Protein AF-0000000076994110 (afdb_homodimer)

Foldseek 3Di:
DAEEEFAQLQDFLNVLLVVVQLVDVVAAYEREYQDPPDDRPSVVVSCVVPVLRYHYHYANLLDLVRLLCVLVRVCVNPNNQAAHLEYEHDDFDLPPQQDAPVRDDPVLQVRRQSRQASSLVSNCVNCVSRFQFPDPPDDCPPPVGRGHEYEREAAPLLAPVCCVVVVDDRTSVSRSVNRVNNLVVQLVVLVVCLNRQYAGEYEHLAQEPDPVSPPPRDHHSNQSSCQQVVLRVPDGNVCHSFYYYSNGHTDHD/DAEEEFAQLQDFLNVLLVVVQLVDVVAAYEREYQDPPDDRPSVVVSCVVPVLRYHYHYANLLDLVSLLCVLVRVCVNPNNQAAHLEYEHDDFDLPPQQDAPVRDDPVLQVRRQSRQASSLVSNCVNCVSRFQFPPDPDPCPPPVGRGHEYEREAAPLLAPVCCVVVVDDRTSVSRSVNRVNNLVVQLVVLVVCLNRQYAGEYEHLAQEPDPVSPPPRDHHSNQSSCQQVVLRVPDGNVCHSFYYYSNGHTDHD

Solvent-accessible surface area (backbone atoms only — not comparable to full-atom values): 25165 Å² total; per-residue (Å²): 114,56,25,37,38,30,32,39,21,65,48,61,62,30,28,39,44,53,57,58,48,58,72,42,86,59,37,33,37,38,37,19,19,62,52,81,85,56,85,46,64,71,55,48,54,56,22,72,76,38,63,88,32,36,43,83,39,62,33,26,50,72,32,67,70,38,40,70,44,34,54,58,58,48,24,72,75,64,39,82,80,44,64,41,33,31,40,34,36,52,43,67,59,74,40,59,62,86,27,34,52,76,60,63,47,69,66,31,38,49,55,10,32,39,25,39,30,48,13,50,43,47,48,50,46,61,44,48,88,26,41,42,63,57,68,88,79,68,68,69,79,77,51,79,67,73,45,18,36,37,37,42,51,46,40,61,56,25,14,54,47,36,32,66,73,59,78,26,71,78,50,29,30,30,36,23,24,18,28,25,22,31,49,37,46,29,28,31,38,15,63,75,28,44,85,37,50,35,28,20,27,29,31,16,59,65,53,33,56,34,90,86,41,49,89,82,26,76,38,49,48,68,59,29,37,52,27,39,55,55,42,62,73,67,61,48,77,90,51,37,40,39,38,26,36,22,79,59,49,74,47,68,63,115,57,26,37,38,30,33,38,20,66,48,59,63,32,26,38,44,52,56,58,49,59,73,42,85,60,38,33,39,39,36,19,20,63,53,82,86,54,86,46,64,70,55,49,56,56,22,72,75,37,63,88,33,36,42,81,40,61,34,25,51,70,33,68,71,40,40,69,46,36,55,59,57,48,22,72,75,63,39,84,79,44,64,40,34,31,39,35,36,52,43,67,60,74,40,60,61,83,28,33,52,75,60,63,47,68,66,32,38,51,56,11,32,40,26,39,30,49,13,48,43,48,47,50,47,62,45,48,88,27,42,43,63,58,67,88,79,70,66,68,78,77,51,79,68,72,44,19,37,37,37,41,52,48,40,61,57,25,14,54,49,36,32,66,72,59,78,26,72,79,52,30,29,32,35,21,23,18,28,25,21,33,49,37,45,31,30,32,39,15,61,75,29,44,86,36,50,35,29,20,28,30,31,17,57,67,54,32,57,35,91,85,40,48,91,82,25,76,38,50,44,68,59,29,37,52,28,39,55,55,43,62,74,66,61,48,74,89,50,36,40,39,39,26,35,22,79,58,49,74,46,68,65

Structure (mmCIF, N/CA/C/O backbone):
data_AF-0000000076994110-model_v1
#
loop_
_entity.id
_entity.type
_entity.pdbx_description
1 polymer C-factor
#
loop_
_atom_site.group_PDB
_atom_site.id
_atom_site.type_symbol
_atom_site.label_atom_id
_atom_site.label_alt_id
_atom_site.label_comp_id
_atom_site.label_asym_id
_atom_site.label_entity_id
_atom_site.label_seq_id
_atom_site.pdbx_PDB_ins_code
_atom_site.Cartn_x
_atom_site.Cartn_y
_atom_site.Cartn_z
_atom_site.occupancy
_atom_site.B_iso_or_equiv
_atom_site.auth_seq_id
_atom_site.auth_comp_id
_atom_site.auth_asym_id
_atom_site.auth_atom_id
_atom_site.pdbx_PDB_model_num
ATOM 1 N N . MET A 1 1 ? 4.543 -30.578 -19.562 1 86 1 MET A N 1
ATOM 2 C CA . MET A 1 1 ? 3.357 -30.516 -18.703 1 86 1 MET A CA 1
ATOM 3 C C . MET A 1 1 ? 3.451 -29.344 -17.734 1 86 1 MET A C 1
ATOM 5 O O . MET A 1 1 ? 4.332 -29.312 -16.875 1 86 1 MET A O 1
ATOM 9 N N . PRO A 1 2 ? 2.506 -28.375 -17.969 1 94.25 2 PRO A N 1
ATOM 10 C CA . PRO A 1 2 ? 2.648 -27.188 -17.125 1 94.25 2 PRO A CA 1
ATOM 11 C C . PRO A 1 2 ? 2.217 -27.422 -15.68 1 94.25 2 PRO A C 1
ATOM 13 O O . PRO A 1 2 ? 1.277 -28.188 -15.43 1 94.25 2 PRO A O 1
ATOM 16 N N . THR A 1 3 ? 2.953 -26.859 -14.703 1 97.31 3 THR A N 1
ATOM 17 C CA . THR A 1 3 ? 2.652 -26.938 -13.281 1 97.31 3 THR A CA 1
ATOM 18 C C . THR A 1 3 ? 2.107 -25.609 -12.766 1 97.31 3 THR A C 1
ATOM 20 O O . THR A 1 3 ? 2.756 -24.578 -12.906 1 97.31 3 THR A O 1
ATOM 23 N N . TYR A 1 4 ? 0.9 -25.641 -12.203 1 98.5 4 TYR A N 1
ATOM 24 C CA . TYR A 1 4 ? 0.235 -24.484 -11.625 1 98.5 4 TYR A CA 1
ATOM 25 C C . TYR A 1 4 ? 0.206 -24.578 -10.102 1 98.5 4 TYR A C 1
ATOM 27 O O . TYR A 1 4 ? -0.225 -25.578 -9.539 1 98.5 4 TYR A O 1
ATOM 35 N N . ALA A 1 5 ? 0.737 -23.594 -9.422 1 98.88 5 ALA A N 1
ATOM 36 C CA . ALA A 1 5 ? 0.593 -23.484 -7.977 1 98.88 5 ALA A CA 1
ATOM 37 C C . ALA A 1 5 ? -0.408 -22.391 -7.609 1 98.88 5 ALA A C 1
ATOM 39 O O . ALA A 1 5 ? -0.284 -21.25 -8.062 1 98.88 5 ALA A O 1
ATOM 40 N N . ILE A 1 6 ? -1.419 -22.703 -6.832 1 98.94 6 ILE A N 1
ATOM 41 C CA . ILE A 1 6 ? -2.496 -21.766 -6.5 1 98.94 6 ILE A CA 1
ATOM 42 C C . ILE A 1 6 ? -2.672 -21.703 -4.988 1 98.94 6 ILE A C 1
ATOM 44 O O . ILE A 1 6 ? -3.006 -22.703 -4.344 1 98.94 6 ILE A O 1
ATOM 48 N N . THR A 1 7 ? -2.404 -20.578 -4.406 1 98.94 7 THR A N 1
ATOM 49 C CA . THR A 1 7 ? -2.705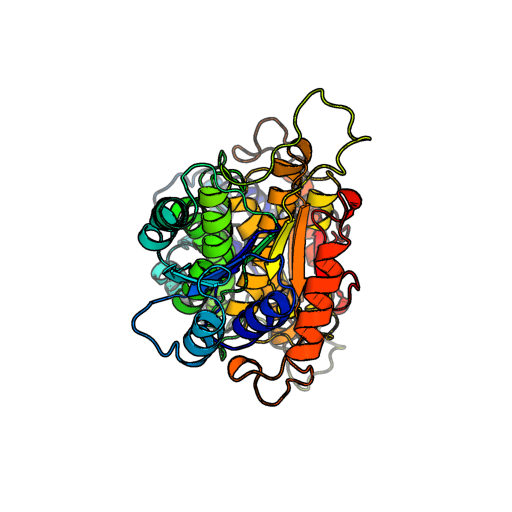 -20.422 -2.986 1 98.94 7 THR A CA 1
ATOM 50 C C . THR A 1 7 ? -4.191 -20.141 -2.779 1 98.94 7 THR A C 1
ATOM 52 O O . THR A 1 7 ? -4.848 -19.547 -3.641 1 98.94 7 THR A O 1
ATOM 55 N N . GLY A 1 8 ? -4.719 -20.516 -1.586 1 97.94 8 GLY A N 1
ATOM 56 C CA . GLY A 1 8 ? -6.133 -20.312 -1.313 1 97.94 8 GLY A CA 1
ATOM 57 C C . GLY A 1 8 ? -7.039 -21.125 -2.223 1 97.94 8 GLY A C 1
ATOM 58 O O . GLY A 1 8 ? -7.992 -20.594 -2.793 1 97.94 8 GLY A O 1
ATOM 59 N N . ALA A 1 9 ? -6.777 -22.406 -2.389 1 98.19 9 ALA A N 1
ATOM 60 C CA . ALA A 1 9 ? -7.406 -23.219 -3.422 1 98.19 9 ALA A CA 1
ATOM 61 C C . ALA A 1 9 ? -8.633 -23.953 -2.879 1 98.19 9 ALA A C 1
ATOM 63 O O . ALA A 1 9 ? -9.344 -24.625 -3.627 1 98.19 9 ALA A O 1
ATOM 64 N N . ARG A 1 10 ? -8.961 -23.828 -1.619 1 96.25 10 ARG A N 1
ATOM 65 C CA . ARG A 1 10 ? -9.961 -24.656 -0.945 1 96.25 10 ARG A CA 1
ATOM 66 C C . ARG A 1 10 ? -11.352 -24.375 -1.499 1 96.25 10 ARG A C 1
ATOM 68 O O . ARG A 1 10 ? -12.156 -25.297 -1.647 1 96.25 10 ARG A O 1
ATOM 75 N N . SER A 1 11 ? -11.664 -23.109 -1.745 1 94.75 11 SER A N 1
ATOM 76 C CA . SER A 1 11 ? -13.008 -22.719 -2.146 1 94.75 11 SER A CA 1
ATOM 77 C C . SER A 1 11 ? -12.977 -21.469 -3.025 1 94.75 11 SER A C 1
ATOM 79 O O . SER A 1 11 ? -11.898 -21 -3.4 1 94.75 11 SER A O 1
ATOM 81 N N . GLY A 1 12 ? -14.117 -21.109 -3.434 1 95.75 12 GLY A N 1
ATOM 82 C CA . GLY A 1 12 ? -14.227 -19.859 -4.156 1 95.75 12 GLY A CA 1
ATOM 83 C C . GLY A 1 12 ? -13.492 -19.859 -5.484 1 95.75 12 GLY A C 1
ATOM 84 O O . GLY A 1 12 ? -13.57 -20.828 -6.238 1 95.75 12 GLY A O 1
ATOM 85 N N . ILE A 1 13 ? -12.859 -18.719 -5.746 1 98.06 13 ILE A N 1
ATOM 86 C CA . ILE A 1 13 ? -12.172 -18.531 -7.02 1 98.06 13 ILE A CA 1
ATOM 87 C C . ILE A 1 13 ? -10.984 -19.484 -7.121 1 98.06 13 ILE A C 1
ATOM 89 O O . ILE A 1 13 ? -10.719 -20.047 -8.188 1 98.06 13 ILE A O 1
ATOM 93 N N . GLY A 1 14 ? -10.242 -19.703 -5.965 1 98.31 14 GLY A N 1
ATOM 94 C CA . GLY A 1 14 ? -9.109 -20.625 -5.945 1 98.31 14 GLY A CA 1
ATOM 95 C C . GLY A 1 14 ? -9.477 -22.031 -6.379 1 98.31 14 GLY A C 1
ATOM 96 O O . GLY A 1 14 ? -8.789 -22.625 -7.207 1 98.31 14 GLY A O 1
ATOM 97 N N . TYR A 1 15 ? -10.57 -22.5 -5.789 1 97.56 15 TYR A N 1
ATOM 98 C CA . TYR A 1 15 ? -11.07 -23.812 -6.223 1 97.56 15 TYR A CA 1
ATOM 99 C C . TYR A 1 15 ? -11.438 -23.781 -7.703 1 97.56 15 TYR A C 1
ATOM 101 O O . TYR A 1 15 ? -11.203 -24.766 -8.422 1 97.56 15 TYR A O 1
ATOM 109 N N . GLY A 1 16 ? -12.062 -22.688 -8.141 1 98.19 16 GLY A N 1
ATOM 110 C CA . GLY A 1 16 ? -12.43 -22.531 -9.539 1 98.19 16 GLY A CA 1
ATOM 111 C C . GLY A 1 16 ? -11.242 -22.688 -10.484 1 98.19 16 GLY A C 1
ATOM 112 O O . GLY A 1 16 ? -11.359 -23.328 -11.523 1 98.19 16 GLY A O 1
ATOM 113 N N . TYR A 1 17 ? -10.078 -22.062 -10.109 1 98.69 17 TYR A N 1
ATOM 114 C CA . TYR A 1 17 ? -8.867 -22.25 -10.914 1 98.69 17 TYR A CA 1
ATOM 115 C C . TYR A 1 17 ? -8.484 -23.719 -11.008 1 98.69 17 TYR A C 1
ATOM 117 O O . TYR A 1 17 ? -8.195 -24.219 -12.094 1 98.69 17 TYR A O 1
ATOM 125 N N . VAL A 1 18 ? -8.492 -24.406 -9.844 1 98.38 18 VAL A N 1
ATOM 126 C CA . VAL A 1 18 ? -8.094 -25.812 -9.789 1 98.38 18 VAL A CA 1
ATOM 127 C C . VAL A 1 18 ? -9 -26.656 -10.688 1 98.38 18 VAL A C 1
ATOM 129 O O . VAL A 1 18 ? -8.516 -27.422 -11.508 1 98.38 18 VAL A O 1
ATOM 132 N N . ALA A 1 19 ? -10.281 -26.469 -10.57 1 97.44 19 ALA A N 1
ATOM 133 C CA . ALA A 1 19 ? -11.266 -27.234 -11.336 1 97.44 19 ALA A CA 1
ATOM 134 C C . ALA A 1 19 ? -11.102 -27 -12.828 1 97.44 19 ALA A C 1
ATOM 136 O O . ALA A 1 19 ? -11.133 -27.953 -13.617 1 97.44 19 ALA A O 1
ATOM 137 N N . HIS A 1 20 ? -10.93 -25.781 -13.211 1 97.69 20 HIS A N 1
ATOM 138 C CA . HIS A 1 20 ? -10.773 -25.453 -14.625 1 97.69 20 HIS A CA 1
ATOM 139 C C . HIS A 1 20 ? -9.492 -26.047 -15.195 1 97.69 20 HIS A C 1
ATOM 141 O O . HIS A 1 20 ? -9.5 -26.625 -16.281 1 97.69 20 HIS A O 1
ATOM 147 N N . LEU A 1 21 ? -8.414 -25.938 -14.477 1 97.5 21 LEU A N 1
ATOM 148 C CA . LEU A 1 21 ? -7.121 -26.422 -14.938 1 97.5 21 LEU A CA 1
ATOM 149 C C . LEU A 1 21 ? -7.105 -27.953 -15.016 1 97.5 21 LEU A C 1
ATOM 151 O O . LEU A 1 21 ? -6.398 -28.531 -15.844 1 97.5 21 LEU A O 1
ATOM 155 N N . PHE A 1 22 ? -7.871 -28.562 -14.133 1 94.25 22 PHE A N 1
ATOM 156 C CA . PHE A 1 22 ? -7.953 -30.016 -14.094 1 94.25 22 PHE A CA 1
ATOM 157 C C . PHE A 1 22 ? -8.562 -30.562 -15.383 1 94.25 22 PHE A C 1
ATOM 159 O O . PHE A 1 22 ? -8.258 -31.688 -15.789 1 94.25 22 PHE A O 1
ATOM 166 N N . SER A 1 23 ? -9.359 -29.734 -16.047 1 91.25 23 SER A N 1
ATOM 167 C CA . SER A 1 23 ? -10.023 -30.188 -17.266 1 91.25 23 SER A CA 1
ATOM 168 C C . SER A 1 23 ? -9.016 -30.469 -18.375 1 91.25 23 SER A C 1
ATOM 170 O O . SER A 1 23 ? -9.328 -31.188 -19.328 1 91.25 23 SER A O 1
ATOM 172 N N . SER A 1 24 ? -7.855 -29.875 -18.328 1 91.44 24 SER A N 1
ATOM 173 C CA . SER A 1 24 ? -6.77 -30.188 -19.25 1 91.44 24 SER A CA 1
ATOM 174 C C . SER A 1 24 ? -5.875 -31.281 -18.703 1 91.44 24 SER A C 1
ATOM 176 O O . SER A 1 24 ? -5.195 -31.094 -17.688 1 91.44 24 SER A O 1
ATOM 178 N N . PRO A 1 25 ? -5.711 -32.406 -19.391 1 90.38 25 PRO A N 1
ATOM 179 C CA . PRO A 1 25 ? -5.043 -33.594 -18.812 1 90.38 25 PRO A CA 1
ATOM 180 C C . PRO A 1 25 ? -3.535 -33.406 -18.688 1 90.38 25 PRO A C 1
ATOM 182 O O . PRO A 1 25 ? -2.877 -34.156 -17.953 1 90.38 25 PRO A O 1
ATOM 185 N N . SER A 1 26 ? -3.014 -32.438 -19.297 1 92.44 26 SER A N 1
ATOM 186 C CA . SER A 1 26 ? -1.565 -32.281 -19.266 1 92.44 26 SER A CA 1
ATOM 187 C C . SER A 1 26 ? -1.124 -31.453 -18.062 1 92.44 26 SER A C 1
ATOM 189 O O . SER A 1 26 ? 0.061 -31.406 -17.734 1 92.44 26 SER A O 1
ATOM 191 N N . ASN A 1 27 ? -2.055 -30.844 -17.328 1 95.44 27 ASN A N 1
ATOM 192 C CA . ASN A 1 27 ? -1.7 -29.922 -16.266 1 95.44 27 ASN A CA 1
ATOM 193 C C . ASN A 1 27 ? -1.426 -30.656 -14.953 1 95.44 27 ASN A C 1
ATOM 195 O O . ASN A 1 27 ? -2.119 -31.625 -14.625 1 95.44 27 ASN A O 1
ATOM 199 N N . THR A 1 28 ? -0.41 -30.281 -14.273 1 96.88 28 THR A N 1
ATOM 200 C CA . THR A 1 28 ? -0.252 -30.578 -12.852 1 96.88 28 THR A CA 1
ATOM 201 C C . THR A 1 28 ? -0.671 -29.391 -12 1 96.88 28 THR A C 1
ATOM 203 O O . THR A 1 28 ? -0.215 -28.266 -12.234 1 96.88 28 THR A O 1
ATOM 206 N N . VAL A 1 29 ? -1.561 -29.594 -11.023 1 98.38 29 VAL A N 1
ATOM 207 C CA . VAL A 1 29 ? -2.098 -28.5 -10.219 1 98.38 29 VAL A CA 1
ATOM 208 C C . VAL A 1 29 ? -1.734 -28.719 -8.75 1 98.38 29 VAL A C 1
ATOM 210 O O . VAL A 1 29 ? -2.059 -29.75 -8.164 1 98.38 29 VAL A O 1
ATOM 213 N N . LEU A 1 30 ? -0.951 -27.781 -8.227 1 98.69 30 LEU A N 1
ATOM 214 C CA . LEU A 1 30 ? -0.671 -27.719 -6.801 1 98.69 30 LEU A CA 1
ATOM 215 C C . LEU A 1 30 ? -1.693 -26.828 -6.09 1 98.69 30 LEU A C 1
ATOM 217 O O . LEU A 1 30 ? -1.604 -25.609 -6.141 1 98.69 30 LEU A O 1
ATOM 221 N N . ALA A 1 31 ? -2.693 -27.453 -5.434 1 98.75 31 ALA A N 1
ATOM 222 C CA . ALA A 1 31 ? -3.73 -26.75 -4.676 1 98.75 31 ALA A CA 1
ATOM 223 C C . ALA A 1 31 ? -3.271 -26.484 -3.246 1 98.75 31 ALA A C 1
ATOM 225 O O . ALA A 1 31 ? -3.375 -27.344 -2.375 1 98.75 31 ALA A O 1
ATOM 226 N N . LEU A 1 32 ? -2.777 -25.281 -3.02 1 98.88 32 LEU A N 1
ATOM 227 C CA . LEU A 1 32 ? -2.281 -24.906 -1.702 1 98.88 32 LEU A CA 1
ATOM 228 C C . LEU A 1 32 ? -3.414 -24.391 -0.819 1 98.88 32 LEU A C 1
ATOM 230 O O . LEU A 1 32 ? -4.125 -23.453 -1.192 1 98.88 32 LEU A O 1
ATOM 234 N N . VAL A 1 33 ? -3.594 -25.016 0.326 1 98.69 33 VAL A N 1
ATOM 235 C CA . VAL A 1 33 ? -4.676 -24.672 1.24 1 98.69 33 VAL A CA 1
ATOM 236 C C . VAL A 1 33 ? -4.102 -24.297 2.602 1 98.69 33 VAL A C 1
ATOM 238 O O . VAL A 1 33 ? -3.035 -24.781 2.988 1 98.69 33 VAL A O 1
ATOM 241 N N . ARG A 1 34 ? -4.789 -23.453 3.303 1 97.88 34 ARG A N 1
ATOM 242 C CA . ARG A 1 34 ? -4.316 -22.922 4.578 1 97.88 34 ARG A CA 1
ATOM 243 C C . ARG A 1 34 ? -4.012 -24.047 5.559 1 97.88 34 ARG A C 1
ATOM 245 O O . ARG A 1 34 ? -3.037 -23.984 6.312 1 97.88 34 ARG A O 1
ATOM 252 N N . SER A 1 35 ? -4.879 -25.031 5.574 1 97.56 35 SER A N 1
ATOM 253 C CA . SER A 1 35 ? -4.73 -26.203 6.445 1 97.56 35 SER A CA 1
ATOM 254 C C . SER A 1 35 ? -5.363 -27.438 5.828 1 97.56 35 SER A C 1
ATOM 256 O O . SER A 1 35 ? -6.34 -27.344 5.078 1 97.56 35 SER A O 1
ATOM 258 N N . LEU A 1 36 ? -4.844 -28.594 6.203 1 96.75 36 LEU A N 1
ATOM 259 C CA . LEU A 1 36 ? -5.402 -29.859 5.723 1 96.75 36 LEU A CA 1
ATOM 260 C C . LEU A 1 36 ? -6.559 -30.312 6.609 1 96.75 36 LEU A C 1
ATOM 262 O O . LEU A 1 36 ? -7.297 -31.234 6.246 1 96.75 36 LEU A O 1
ATOM 266 N N . ASP A 1 37 ? -6.707 -29.688 7.711 1 93.12 37 ASP A N 1
ATOM 267 C CA . ASP A 1 37 ? -7.746 -30.062 8.672 1 93.12 37 ASP A CA 1
ATOM 268 C C . ASP A 1 37 ? -9.094 -29.469 8.273 1 93.12 37 ASP A C 1
ATOM 270 O O . ASP A 1 37 ? -10.141 -29.953 8.703 1 93.12 37 ASP A O 1
ATOM 274 N N . GLY A 1 38 ? -9.281 -28.531 7.422 1 84.75 38 GLY A N 1
ATOM 275 C CA . GLY A 1 38 ? -10.539 -27.922 7.02 1 84.75 38 GLY A CA 1
ATOM 276 C C . GLY A 1 38 ? -11.25 -28.688 5.93 1 84.75 38 GLY A C 1
ATOM 277 O O . GLY A 1 38 ? -10.773 -29.734 5.488 1 84.75 38 GLY A O 1
ATOM 278 N N . PRO A 1 39 ? -12.492 -28.297 5.605 1 88.94 39 PRO A N 1
ATOM 279 C CA . PRO A 1 39 ? -13.258 -28.984 4.559 1 88.94 39 PRO A CA 1
ATOM 280 C C . PRO A 1 39 ? -12.531 -29 3.213 1 88.94 39 PRO A C 1
ATOM 282 O O . PRO A 1 39 ? -12.258 -27.938 2.646 1 88.94 39 PRO A O 1
ATOM 285 N N . LEU A 1 40 ? -12.234 -30.141 2.713 1 95.81 40 LEU A N 1
ATOM 286 C CA . LEU A 1 40 ? -11.508 -30.328 1.462 1 95.81 40 LEU A CA 1
ATOM 287 C C . LEU A 1 40 ? -12.258 -31.266 0.529 1 95.81 40 LEU A C 1
ATOM 289 O O . LEU A 1 40 ? -11.68 -31.812 -0.417 1 95.81 40 LEU A O 1
ATOM 293 N N . SER A 1 41 ? -13.539 -31.484 0.785 1 94.69 41 SER A N 1
ATOM 294 C CA . SER A 1 41 ? -14.297 -32.5 0.075 1 94.69 41 SER A CA 1
ATOM 295 C C . SER A 1 41 ? -14.281 -32.25 -1.431 1 94.69 41 SER A C 1
ATOM 297 O O . SER A 1 41 ? -14.078 -33.188 -2.213 1 94.69 41 SER A O 1
ATOM 299 N N . ASP A 1 42 ? -14.492 -31.016 -1.835 1 94.5 42 ASP A N 1
ATOM 300 C CA . ASP A 1 42 ? -14.531 -30.703 -3.26 1 94.5 42 ASP A CA 1
ATOM 301 C C . ASP A 1 42 ? -13.188 -30.969 -3.922 1 94.5 42 ASP A C 1
ATOM 303 O O . ASP A 1 42 ? -13.117 -31.578 -4.988 1 94.5 42 ASP A O 1
ATOM 307 N N . LEU A 1 43 ? -12.125 -30.562 -3.264 1 96.81 43 LEU A N 1
ATOM 308 C CA . LEU A 1 43 ? -10.781 -30.781 -3.797 1 96.81 43 LEU A CA 1
ATOM 309 C C . LEU A 1 43 ? -10.445 -32.281 -3.836 1 96.81 43 LEU A C 1
ATOM 311 O O . LEU A 1 43 ? -9.859 -32.75 -4.805 1 96.81 43 LEU A O 1
ATOM 315 N N . ARG A 1 44 ? -10.836 -32.969 -2.826 1 96.5 44 ARG A N 1
ATOM 316 C CA . ARG A 1 44 ? -10.531 -34.406 -2.746 1 96.5 44 ARG A CA 1
ATOM 317 C C . ARG A 1 44 ? -11.297 -35.188 -3.811 1 96.5 44 ARG A C 1
ATOM 319 O O . ARG A 1 44 ? -10.797 -36.188 -4.336 1 96.5 44 ARG A O 1
ATOM 326 N N . THR A 1 45 ? -12.492 -34.75 -4.055 1 95.62 45 THR A N 1
ATOM 327 C CA . THR A 1 45 ? -13.258 -35.375 -5.129 1 95.62 45 THR A CA 1
ATOM 328 C C . THR A 1 45 ? -12.539 -35.219 -6.465 1 95.62 45 THR A C 1
ATOM 330 O O . THR A 1 45 ? -12.43 -36.156 -7.234 1 95.62 45 THR A O 1
ATOM 333 N N . LEU A 1 46 ? -12.062 -34 -6.715 1 94.81 46 LEU A N 1
ATOM 334 C CA . LEU A 1 46 ? -11.305 -33.75 -7.938 1 94.81 46 LEU A CA 1
ATOM 335 C C . LEU A 1 46 ? -10.023 -34.594 -7.949 1 94.81 46 LEU A C 1
ATOM 337 O O . LEU A 1 46 ? -9.688 -35.219 -8.961 1 94.81 46 LEU A O 1
ATOM 341 N N . GLN A 1 47 ? -9.32 -34.562 -6.844 1 94.88 47 GLN A N 1
ATOM 342 C CA . GLN A 1 47 ? -8.055 -35.312 -6.719 1 94.88 47 GLN A CA 1
ATOM 343 C C . GLN A 1 47 ? -8.258 -36.781 -6.961 1 94.88 47 GLN A C 1
ATOM 345 O O . GLN A 1 47 ? -7.406 -37.438 -7.574 1 94.88 47 GLN A O 1
ATOM 350 N N . ALA A 1 48 ? -9.352 -37.344 -6.484 1 94.62 48 ALA A N 1
ATOM 351 C CA . ALA A 1 48 ? -9.641 -38.781 -6.602 1 94.62 48 ALA A CA 1
ATOM 352 C C . ALA A 1 48 ? -9.742 -39.219 -8.062 1 94.62 48 ALA A C 1
ATOM 354 O O . ALA A 1 48 ? -9.461 -40.375 -8.406 1 94.62 48 ALA A O 1
ATOM 355 N N . SER A 1 49 ? -10.156 -38.25 -8.859 1 92.12 49 SER A N 1
ATOM 356 C CA . SER A 1 49 ? -10.273 -38.531 -10.281 1 92.12 49 SER A CA 1
ATOM 357 C C . SER A 1 49 ? -8.898 -38.688 -10.922 1 92.12 49 SER A C 1
ATOM 359 O O . SER A 1 49 ? -8.742 -39.406 -11.922 1 92.12 49 SER A O 1
ATOM 361 N N . SER A 1 50 ? -7.871 -38.031 -10.43 1 90.06 50 SER A N 1
ATOM 362 C CA . SER A 1 50 ? -6.484 -38.188 -10.859 1 90.06 50 SER A CA 1
ATOM 363 C C . SER A 1 50 ? -5.516 -37.688 -9.805 1 90.06 50 SER A C 1
ATOM 365 O O . SER A 1 50 ? -5.16 -36.5 -9.797 1 90.06 50 SER A O 1
ATOM 367 N N . GLU A 1 51 ? -4.996 -38.5 -9.07 1 85.06 51 GLU A N 1
ATOM 368 C CA . GLU A 1 51 ? -4.094 -38.156 -7.98 1 85.06 51 GLU A CA 1
ATOM 369 C C . GLU A 1 51 ? -2.752 -37.656 -8.508 1 85.06 51 GLU A C 1
ATOM 371 O O . GLU A 1 51 ? -2.045 -36.906 -7.82 1 85.06 51 GLU A O 1
ATOM 376 N N . ALA A 1 52 ? -2.527 -38.031 -9.727 1 87.56 52 ALA A N 1
ATOM 377 C CA . ALA A 1 52 ? -1.233 -37.688 -10.32 1 87.56 52 ALA A CA 1
ATOM 378 C C . ALA A 1 52 ? -1.216 -36.25 -10.82 1 87.56 52 ALA A C 1
ATOM 380 O O . ALA A 1 52 ? -0.15 -35.688 -11.102 1 87.56 52 ALA A O 1
ATOM 381 N N . ARG A 1 53 ? -2.363 -35.625 -10.875 1 94.31 53 ARG A N 1
ATOM 382 C CA . ARG A 1 53 ? -2.418 -34.344 -11.523 1 94.31 53 ARG A CA 1
ATOM 383 C C . ARG A 1 53 ? -2.797 -33.25 -10.531 1 94.31 53 ARG A C 1
ATOM 385 O O . ARG A 1 53 ? -2.59 -32.062 -10.797 1 94.31 53 ARG A O 1
ATOM 392 N N . ILE A 1 54 ? -3.422 -33.594 -9.398 1 97.25 54 ILE A N 1
ATOM 393 C CA . ILE A 1 54 ? -3.811 -32.625 -8.383 1 97.25 54 ILE A CA 1
ATOM 394 C C . ILE A 1 54 ? -3.164 -33 -7.047 1 97.25 54 ILE A C 1
ATOM 396 O O . ILE A 1 54 ? -3.352 -34.125 -6.543 1 97.25 54 ILE A O 1
ATOM 400 N N . HIS A 1 55 ? -2.414 -32.125 -6.52 1 97.88 55 HIS A N 1
ATOM 401 C CA . HIS A 1 55 ? -1.811 -32.281 -5.203 1 97.88 55 HIS A CA 1
ATOM 402 C C . HIS A 1 55 ? -2.332 -31.219 -4.23 1 97.88 55 HIS A C 1
ATOM 404 O O . HIS A 1 55 ? -2.223 -30.016 -4.492 1 97.88 55 HIS A O 1
ATOM 410 N N . ILE A 1 56 ? -2.967 -31.656 -3.156 1 98.31 56 ILE A N 1
ATOM 411 C CA . ILE A 1 56 ? -3.432 -30.75 -2.109 1 98.31 56 ILE A CA 1
ATOM 412 C C . ILE A 1 56 ? -2.338 -30.578 -1.058 1 98.31 56 ILE A C 1
ATOM 414 O O . ILE A 1 56 ? -1.927 -31.547 -0.411 1 98.31 56 ILE A O 1
ATOM 418 N N . VAL A 1 57 ? -1.813 -29.391 -0.898 1 98.5 57 VAL A N 1
ATOM 419 C CA . VAL A 1 57 ? -0.643 -29.141 -0.066 1 98.5 57 VAL A CA 1
ATOM 420 C C . VAL A 1 57 ? -0.945 -28.016 0.922 1 98.5 57 VAL A C 1
ATOM 422 O O . VAL A 1 57 ? -1.586 -27.016 0.566 1 98.5 57 VAL A O 1
ATOM 425 N N . GLU A 1 58 ? -0.508 -28.172 2.135 1 98.56 58 GLU A N 1
ATOM 426 C CA . GLU A 1 58 ? -0.699 -27.156 3.158 1 98.56 58 GLU A CA 1
ATOM 427 C C . GLU A 1 58 ? 0.262 -25.984 2.959 1 98.56 58 GLU A C 1
ATOM 429 O O . GLU A 1 58 ? 1.468 -26.188 2.801 1 98.56 58 GLU A O 1
ATOM 434 N N . CYS A 1 59 ? -0.289 -24.781 2.949 1 98.75 59 CYS A N 1
ATOM 435 C CA . CYS A 1 59 ? 0.475 -23.531 2.959 1 98.75 59 CYS A CA 1
ATOM 436 C C . CYS A 1 59 ? -0.378 -22.375 3.455 1 98.75 59 CYS A C 1
ATOM 438 O O . CYS A 1 59 ? -1.155 -21.797 2.689 1 98.75 59 CYS A O 1
ATOM 440 N N . ASP A 1 60 ? -0.214 -22.078 4.727 1 98.62 60 ASP A N 1
ATOM 441 C CA . ASP A 1 60 ? -0.824 -20.875 5.285 1 98.62 60 ASP A CA 1
ATOM 442 C C . ASP A 1 60 ? 0.015 -19.641 4.977 1 98.62 60 ASP A C 1
ATOM 444 O O . ASP A 1 60 ? 1.076 -19.438 5.57 1 98.62 60 ASP A O 1
ATOM 448 N N . VAL A 1 61 ? -0.53 -18.75 4.109 1 98.62 61 VAL A N 1
ATOM 449 C CA . VAL A 1 61 ? 0.272 -17.641 3.604 1 98.62 61 VAL A CA 1
ATOM 450 C C . VAL A 1 61 ? 0.443 -16.578 4.695 1 98.62 61 VAL A C 1
ATOM 452 O O . VAL A 1 61 ? 1.211 -15.633 4.535 1 98.62 61 VAL A O 1
ATOM 455 N N . SER A 1 62 ? -0.246 -16.703 5.824 1 98.12 62 SER A N 1
ATOM 456 C CA . SER A 1 62 ? -0.087 -15.789 6.945 1 98.12 62 SER A CA 1
ATOM 457 C C . SER A 1 62 ? 0.913 -16.328 7.965 1 98.12 62 SER A C 1
ATOM 459 O O . SER A 1 62 ? 1.087 -15.75 9.039 1 98.12 62 SER A O 1
ATOM 461 N N . SER A 1 63 ? 1.5 -17.438 7.66 1 98.44 63 SER A N 1
ATOM 462 C CA . SER A 1 63 ? 2.438 -18.094 8.562 1 98.44 63 SER A CA 1
ATOM 463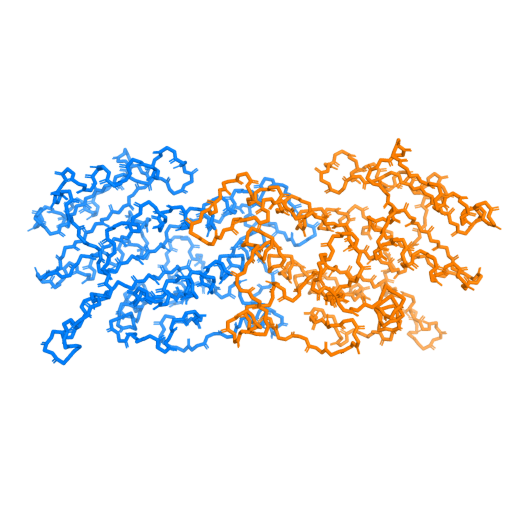 C C . SER A 1 63 ? 3.801 -18.281 7.906 1 98.44 63 SER A C 1
ATOM 465 O O . SER A 1 63 ? 3.947 -19.094 6.984 1 98.44 63 SER A O 1
ATOM 467 N N . GLU A 1 64 ? 4.801 -17.641 8.5 1 98.31 64 GLU A N 1
ATOM 468 C CA . GLU A 1 64 ? 6.152 -17.734 7.949 1 98.31 64 GLU A CA 1
ATOM 469 C C . GLU A 1 64 ? 6.664 -19.172 7.98 1 98.31 64 GLU A C 1
ATOM 471 O O . GLU A 1 64 ? 7.184 -19.672 6.98 1 98.31 64 GLU A O 1
ATOM 476 N N . PRO A 1 65 ? 6.488 -19.891 9.07 1 98.5 65 PRO A N 1
ATOM 477 C CA . PRO A 1 65 ? 6.934 -21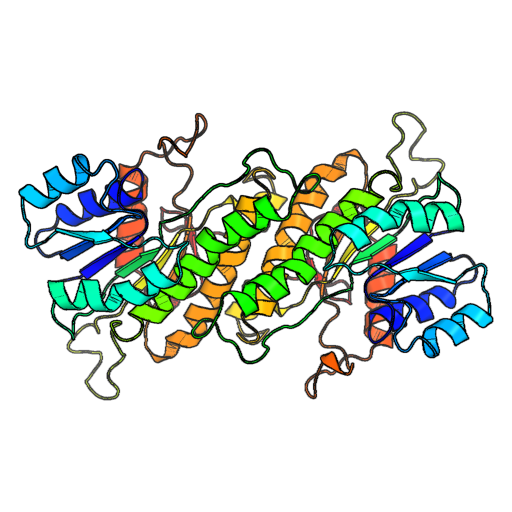.281 9.07 1 98.5 65 PRO A CA 1
ATOM 478 C C . PRO A 1 65 ? 6.227 -22.125 8.008 1 98.5 65 PRO A C 1
ATOM 480 O O . PRO A 1 65 ? 6.848 -22.984 7.391 1 98.5 65 PRO A O 1
ATOM 483 N N . SER A 1 66 ? 4.941 -21.906 7.824 1 98.75 66 SER A N 1
ATOM 484 C CA . SER A 1 66 ? 4.199 -22.656 6.816 1 98.75 66 SER A CA 1
ATOM 485 C C . SER A 1 66 ? 4.738 -22.375 5.414 1 98.75 66 SER A C 1
ATOM 487 O O . SER A 1 66 ? 4.922 -23.312 4.621 1 98.75 66 SER A O 1
ATOM 489 N N . ILE A 1 67 ? 5.031 -21.125 5.109 1 98.88 67 ILE A N 1
ATOM 490 C CA . ILE A 1 67 ? 5.555 -20.719 3.807 1 98.88 67 ILE A CA 1
ATOM 491 C C . ILE A 1 67 ? 6.941 -21.328 3.604 1 98.88 67 ILE A C 1
ATOM 493 O O . ILE A 1 67 ? 7.238 -21.875 2.539 1 98.88 67 ILE A O 1
ATOM 497 N N . LEU A 1 68 ? 7.766 -21.281 4.652 1 98.75 68 LEU A N 1
ATOM 498 C CA . LEU A 1 68 ? 9.141 -21.75 4.566 1 98.75 68 LEU A CA 1
ATOM 499 C C . LEU A 1 68 ? 9.18 -23.266 4.312 1 98.75 68 LEU A C 1
ATOM 501 O O . LEU A 1 68 ? 10.125 -23.766 3.695 1 98.75 68 LEU A O 1
ATOM 505 N N . ALA A 1 69 ? 8.172 -23.969 4.664 1 98.75 69 ALA A N 1
ATOM 506 C CA . ALA A 1 69 ? 8.117 -25.422 4.527 1 98.75 69 ALA A CA 1
ATOM 507 C C . ALA A 1 69 ? 7.629 -25.828 3.139 1 98.75 69 ALA A C 1
ATOM 509 O O . ALA A 1 69 ? 7.738 -27 2.746 1 98.75 69 ALA A O 1
ATOM 510 N N . LEU A 1 70 ? 7.121 -24.922 2.371 1 98.88 70 LEU A N 1
ATOM 511 C CA . LEU A 1 70 ? 6.406 -25.219 1.132 1 98.88 70 LEU A CA 1
ATOM 512 C C . LEU A 1 70 ? 7.324 -25.891 0.119 1 98.88 70 LEU A C 1
ATOM 514 O O . LEU A 1 70 ? 6.969 -26.922 -0.451 1 98.88 70 LEU A O 1
ATOM 518 N N . PRO A 1 71 ? 8.586 -25.391 -0.127 1 98.69 71 PRO A N 1
ATOM 519 C CA . PRO A 1 71 ? 9.445 -26.047 -1.111 1 98.69 71 PRO A CA 1
ATOM 520 C C . PRO A 1 71 ? 9.727 -27.516 -0.763 1 98.69 71 PRO A C 1
ATOM 522 O O . PRO A 1 71 ? 9.742 -28.375 -1.648 1 98.69 71 PRO A O 1
ATOM 525 N N . SER A 1 72 ? 9.93 -27.734 0.49 1 98.56 72 SER A N 1
ATOM 526 C CA . SER A 1 72 ? 10.195 -29.109 0.914 1 98.56 72 SER A CA 1
ATOM 527 C C . SER A 1 72 ? 8.969 -30 0.695 1 98.56 72 SER A C 1
ATOM 529 O O . SER A 1 72 ? 9.102 -31.125 0.225 1 98.56 72 SER A O 1
ATOM 531 N N . ARG A 1 73 ? 7.793 -29.531 1.021 1 98.44 73 ARG A N 1
ATOM 532 C CA . ARG A 1 73 ? 6.562 -30.281 0.794 1 98.44 73 ARG A CA 1
ATOM 533 C C . ARG A 1 73 ? 6.383 -30.609 -0.686 1 98.44 73 ARG A C 1
ATOM 535 O O . ARG A 1 73 ? 6.043 -31.734 -1.044 1 98.44 73 ARG A O 1
ATOM 542 N N . LEU A 1 74 ? 6.637 -29.609 -1.543 1 98.56 74 LEU A N 1
ATOM 543 C CA . LEU A 1 74 ? 6.461 -29.797 -2.979 1 98.56 74 LEU A CA 1
ATOM 544 C C . LEU A 1 74 ? 7.539 -30.719 -3.541 1 98.56 74 LEU A C 1
ATOM 546 O O . LEU A 1 74 ? 7.27 -31.531 -4.43 1 98.56 74 LEU A O 1
ATOM 550 N N . GLY A 1 75 ? 8.781 -30.578 -2.99 1 98 75 GLY A N 1
ATOM 551 C CA . GLY A 1 75 ? 9.859 -31.453 -3.396 1 98 75 GLY A CA 1
ATOM 552 C C . GLY A 1 75 ? 9.578 -32.906 -3.109 1 98 75 GLY A C 1
ATOM 553 O O . GLY A 1 75 ? 9.914 -33.781 -3.91 1 98 75 GLY A O 1
ATOM 554 N N . THR A 1 76 ? 8.953 -33.188 -2.035 1 97.38 76 THR A N 1
ATOM 555 C CA . THR A 1 76 ? 8.594 -34.531 -1.665 1 97.38 76 THR A CA 1
ATOM 556 C C . THR A 1 76 ? 7.594 -35.125 -2.66 1 97.38 76 THR A C 1
ATOM 558 O O . THR A 1 76 ? 7.637 -36.312 -2.963 1 97.38 76 THR A O 1
ATOM 561 N N . LEU A 1 77 ? 6.762 -34.281 -3.189 1 95.75 77 LEU A N 1
ATOM 562 C CA . LEU A 1 77 ? 5.688 -34.719 -4.07 1 95.75 77 LEU A CA 1
ATOM 563 C C . LEU A 1 77 ? 6.172 -34.812 -5.516 1 95.75 77 LEU A C 1
ATOM 565 O O . LEU A 1 77 ? 5.77 -35.719 -6.246 1 95.75 77 LEU A O 1
ATOM 569 N N . LEU A 1 78 ? 7.09 -33.906 -5.93 1 96.5 78 LEU A N 1
ATOM 570 C CA . LEU A 1 78 ? 7.359 -33.719 -7.352 1 96.5 78 LEU A CA 1
ATOM 571 C C . LEU A 1 78 ? 8.828 -34 -7.664 1 96.5 78 LEU A C 1
ATOM 573 O O . LEU A 1 78 ? 9.234 -34 -8.828 1 96.5 78 LEU A O 1
ATOM 577 N N . GLY A 1 79 ? 9.602 -34.188 -6.609 1 96.81 79 GLY A N 1
ATOM 578 C CA . GLY A 1 79 ? 11.047 -34.25 -6.754 1 96.81 79 GLY A CA 1
ATOM 579 C C . GLY A 1 79 ? 11.703 -32.875 -6.512 1 96.81 79 GLY A C 1
ATOM 580 O O . GLY A 1 79 ? 11.086 -31.844 -6.727 1 96.81 79 GLY A O 1
ATOM 581 N N . ASP A 1 80 ? 12.93 -32.781 -6.207 1 94.25 80 ASP A N 1
ATOM 582 C CA . ASP A 1 80 ? 13.633 -31.594 -5.746 1 94.25 80 ASP A CA 1
ATOM 583 C C . ASP A 1 80 ? 13.836 -30.594 -6.891 1 94.25 80 ASP A C 1
ATOM 585 O O . ASP A 1 80 ? 14.016 -29.406 -6.656 1 94.25 80 ASP A O 1
ATOM 589 N N . GLU A 1 81 ? 13.789 -31.047 -8.062 1 94.88 81 GLU A N 1
ATOM 590 C CA . GLU A 1 81 ? 14.086 -30.188 -9.195 1 94.88 81 GLU A CA 1
ATOM 591 C C . GLU A 1 81 ? 12.812 -29.719 -9.891 1 94.88 81 GLU A C 1
ATOM 593 O O . GLU A 1 81 ? 12.852 -29.266 -11.039 1 94.88 81 GLU A O 1
ATOM 598 N N . PHE A 1 82 ? 11.719 -29.859 -9.172 1 95.81 82 PHE A N 1
ATOM 599 C CA . PHE A 1 82 ? 10.461 -29.469 -9.781 1 95.81 82 PHE A CA 1
ATOM 600 C C . PHE A 1 82 ? 10.5 -28.016 -10.227 1 95.81 82 PHE A C 1
ATOM 602 O O . PHE A 1 82 ? 11.297 -27.219 -9.711 1 95.81 82 PHE A O 1
ATOM 609 N N . LYS A 1 83 ? 9.664 -27.672 -11.234 1 96.31 83 LYS A N 1
ATOM 610 C CA . LYS A 1 83 ? 9.531 -26.312 -11.734 1 96.31 83 LYS A CA 1
ATOM 611 C C . LYS A 1 83 ? 8.078 -25.844 -11.695 1 96.31 83 LYS A C 1
ATOM 613 O O . LYS A 1 83 ? 7.156 -26.656 -11.773 1 96.31 83 LYS A O 1
ATOM 618 N N . ILE A 1 84 ? 7.91 -24.594 -11.516 1 97.81 84 ILE A N 1
ATOM 619 C CA . ILE A 1 84 ? 6.594 -23.953 -11.531 1 97.81 84 ILE A CA 1
ATOM 620 C C . ILE A 1 84 ? 6.438 -23.125 -12.805 1 97.81 84 ILE A C 1
ATOM 622 O O . ILE A 1 84 ? 7.273 -22.266 -13.094 1 97.81 84 ILE A O 1
ATOM 626 N N . ASP A 1 85 ? 5.395 -23.391 -13.516 1 97.44 85 ASP A N 1
ATOM 627 C CA . ASP A 1 85 ? 5.105 -22.625 -14.727 1 97.44 85 ASP A CA 1
ATOM 628 C C . ASP A 1 85 ? 4.254 -21.406 -14.406 1 97.44 85 ASP A C 1
ATOM 630 O O . ASP A 1 85 ? 4.457 -20.328 -14.984 1 97.44 85 ASP A O 1
ATOM 634 N N . VAL A 1 86 ? 3.273 -21.531 -13.531 1 98.5 86 VAL A N 1
ATOM 635 C CA . VAL A 1 86 ? 2.387 -20.438 -13.164 1 98.5 86 VAL A CA 1
ATOM 636 C C . VAL A 1 86 ? 2.145 -20.453 -11.656 1 98.5 86 VAL A C 1
ATOM 638 O O . VAL A 1 86 ? 1.765 -21.484 -11.094 1 98.5 86 VAL A O 1
ATOM 641 N N . LEU A 1 87 ? 2.469 -19.422 -11.008 1 98.94 87 LEU A N 1
ATOM 642 C CA . LEU A 1 87 ? 2.109 -19.188 -9.609 1 98.94 87 LEU A CA 1
ATOM 643 C C . LEU A 1 87 ? 0.969 -18.188 -9.5 1 98.94 87 LEU A C 1
ATOM 645 O O . LEU A 1 87 ? 1.097 -17.047 -9.961 1 98.94 87 LEU A O 1
ATOM 649 N N . ILE A 1 88 ? -0.165 -18.594 -8.984 1 98.94 88 ILE A N 1
ATOM 650 C CA . ILE A 1 88 ? -1.299 -17.719 -8.727 1 98.94 88 ILE A CA 1
ATOM 651 C C . ILE A 1 88 ? -1.435 -17.469 -7.227 1 98.94 88 ILE A C 1
ATOM 653 O O . ILE A 1 88 ? -1.946 -18.328 -6.496 1 98.94 88 ILE A O 1
ATOM 657 N N . ASN A 1 89 ? -0.926 -16.391 -6.777 1 98.94 89 ASN A N 1
ATOM 658 C CA . ASN A 1 89 ? -1.161 -15.953 -5.41 1 98.94 89 ASN A CA 1
ATOM 659 C C . ASN A 1 89 ? -2.584 -15.438 -5.223 1 98.94 89 ASN A C 1
ATOM 661 O O . ASN A 1 89 ? -2.84 -14.242 -5.383 1 98.94 89 ASN A O 1
ATOM 665 N N . ASN A 1 90 ? -3.441 -16.297 -4.84 1 98.81 90 ASN A N 1
ATOM 666 C CA . ASN A 1 90 ? -4.875 -16.031 -4.801 1 98.81 90 ASN A CA 1
ATOM 667 C C . ASN A 1 90 ? -5.375 -15.844 -3.371 1 98.81 90 ASN A C 1
ATOM 669 O O . ASN A 1 90 ? -6.367 -15.156 -3.141 1 98.81 90 ASN A O 1
ATOM 673 N N . ALA A 1 91 ? -4.664 -16.5 -2.389 1 98.5 91 ALA A N 1
ATOM 674 C CA . ALA A 1 91 ? -5.09 -16.438 -0.993 1 98.5 91 ALA A CA 1
ATOM 675 C C . ALA A 1 91 ? -5.117 -14.992 -0.497 1 98.5 91 ALA A C 1
ATOM 677 O O . ALA A 1 91 ? -4.203 -14.211 -0.78 1 98.5 91 ALA A O 1
ATOM 678 N N . ALA A 1 92 ? -6.137 -14.641 0.2 1 97.69 92 ALA A N 1
ATOM 679 C CA . ALA A 1 92 ? -6.262 -13.305 0.778 1 97.69 92 ALA A CA 1
ATOM 680 C C . ALA A 1 92 ? -7.242 -13.305 1.946 1 97.69 92 ALA A C 1
ATOM 682 O O . ALA A 1 92 ? -8.031 -14.234 2.107 1 97.69 92 ALA A O 1
ATOM 683 N N . VAL A 1 93 ? -7.16 -12.336 2.719 1 96.69 93 VAL A N 1
ATOM 684 C CA . VAL A 1 93 ? -8.141 -12.125 3.775 1 96.69 93 VAL A CA 1
ATOM 685 C C . VAL A 1 93 ? -8.734 -10.727 3.658 1 96.69 93 VAL A C 1
ATOM 687 O O . VAL A 1 93 ? -8.117 -9.828 3.086 1 96.69 93 VAL A O 1
ATOM 690 N N . LEU A 1 94 ? -9.906 -10.555 4.035 1 96.19 94 LEU A N 1
ATOM 691 C CA . LEU A 1 94 ? -10.586 -9.289 4.305 1 96.19 94 LEU A CA 1
ATOM 692 C C . LEU A 1 94 ? -10.914 -9.164 5.789 1 96.19 94 LEU A C 1
ATOM 694 O O . LEU A 1 94 ? -11.984 -9.594 6.227 1 96.19 94 LEU A O 1
ATOM 698 N N . SER A 1 95 ? -10.016 -8.633 6.484 1 95.06 95 SER A N 1
ATOM 699 C CA . SER A 1 95 ? -10.188 -8.453 7.922 1 95.06 95 SER A CA 1
ATOM 700 C C . SER A 1 95 ? -10.836 -7.105 8.227 1 95.06 95 SER A C 1
ATOM 702 O O . SER A 1 95 ? -10.508 -6.094 7.609 1 95.06 95 SER A O 1
ATOM 704 N N . ASN A 1 96 ? -11.82 -7.047 9.164 1 95.75 96 ASN A N 1
ATOM 705 C CA . ASN A 1 96 ? -12.492 -5.84 9.641 1 95.75 96 ASN A CA 1
ATOM 706 C C . ASN A 1 96 ? -13.141 -5.066 8.492 1 95.75 96 ASN A C 1
ATOM 708 O O . ASN A 1 96 ? -12.82 -3.898 8.273 1 95.75 96 ASN A O 1
ATOM 712 N N . PRO A 1 97 ? -14.078 -5.734 7.797 1 94.75 97 PRO A N 1
ATOM 713 C CA . PRO A 1 97 ? -14.672 -5.16 6.59 1 94.75 97 PRO A CA 1
ATOM 714 C C . PRO A 1 97 ? -15.414 -3.854 6.863 1 94.75 97 PRO A C 1
ATOM 716 O O . PRO A 1 97 ? -15.672 -3.082 5.938 1 94.75 97 PRO A O 1
ATOM 719 N N . ALA A 1 98 ? -15.773 -3.525 8.102 1 96.38 98 ALA A N 1
ATOM 720 C CA . ALA A 1 98 ? -16.547 -2.33 8.43 1 96.38 98 ALA A CA 1
ATOM 721 C C . ALA A 1 98 ? -15.641 -1.116 8.586 1 96.38 98 ALA A C 1
ATOM 723 O O . ALA A 1 98 ? -16.109 0.022 8.633 1 96.38 98 ALA A O 1
ATOM 724 N N . GLU A 1 99 ? -14.352 -1.279 8.617 1 97.25 99 GLU A N 1
ATOM 725 C CA . GLU A 1 99 ? -13.414 -0.19 8.883 1 97.25 99 GLU A CA 1
ATOM 726 C C . GLU A 1 99 ? -13.32 0.758 7.688 1 97.25 99 GLU A C 1
ATOM 728 O O . GLU A 1 99 ? -13.328 0.317 6.535 1 97.25 99 GLU A O 1
ATOM 733 N N . THR A 1 100 ? -13.305 2.027 7.98 1 98.44 100 THR A N 1
ATOM 734 C CA . THR A 1 100 ? -13.086 3.1 7.016 1 98.44 100 THR A CA 1
ATOM 735 C C . THR A 1 100 ? -11.734 3.77 7.246 1 98.44 100 THR A C 1
ATOM 737 O O . THR A 1 100 ? -11 3.391 8.156 1 98.44 100 THR A O 1
ATOM 740 N N . SER A 1 101 ? -11.438 4.781 6.379 1 98.62 101 SER A N 1
ATOM 741 C CA . SER A 1 101 ? -10.195 5.523 6.57 1 98.62 101 SER A CA 1
ATOM 742 C C . SER A 1 101 ? -10.234 6.332 7.867 1 98.62 101 SER A C 1
ATOM 744 O O . SER A 1 101 ? -9.188 6.781 8.352 1 98.62 101 SER A O 1
ATOM 746 N N . LEU A 1 102 ? -11.422 6.496 8.484 1 98.69 102 LEU A N 1
ATOM 747 C CA . LEU A 1 102 ? -11.586 7.305 9.688 1 98.69 102 LEU A CA 1
ATOM 748 C C . LEU A 1 102 ? -11.703 6.418 10.922 1 98.69 102 LEU A C 1
ATOM 750 O O . LEU A 1 102 ? -11.805 6.918 12.047 1 98.69 102 LEU A O 1
ATOM 754 N N . THR A 1 103 ? -11.625 5.062 10.758 1 98.56 103 THR A N 1
ATOM 755 C CA . THR A 1 103 ? -11.727 4.148 11.891 1 98.56 103 THR A CA 1
ATOM 756 C C . THR A 1 103 ? -10.703 3.021 11.773 1 98.56 103 THR A C 1
ATOM 758 O O . THR A 1 103 ? -10.875 1.957 12.367 1 98.56 103 THR A O 1
ATOM 761 N N . LEU A 1 104 ? -9.711 3.191 10.914 1 98.44 104 LEU A N 1
ATOM 762 C CA . LEU A 1 104 ? -8.664 2.191 10.711 1 98.44 104 LEU A CA 1
ATOM 763 C C . LEU A 1 104 ? -7.922 1.908 12.008 1 98.44 104 LEU A C 1
ATOM 765 O O . LEU A 1 104 ? -7.57 2.836 12.742 1 98.44 104 LEU A O 1
ATOM 769 N N . THR A 1 105 ? -7.707 0.671 12.328 1 97.75 105 THR A N 1
ATOM 770 C CA . THR A 1 105 ? -6.957 0.244 13.508 1 97.75 105 THR A CA 1
ATOM 771 C C . THR A 1 105 ? -5.719 -0.552 13.102 1 97.75 105 THR A C 1
ATOM 773 O O . THR A 1 105 ? -5.602 -0.979 11.945 1 97.75 105 THR A O 1
ATOM 776 N N . GLU A 1 106 ? -4.809 -0.682 14.062 1 97.62 106 GLU A N 1
ATOM 777 C CA . GLU A 1 106 ? -3.602 -1.467 13.828 1 97.62 106 GLU A CA 1
ATOM 778 C C . GLU A 1 106 ? -3.945 -2.9 13.43 1 97.62 106 GLU A C 1
ATOM 780 O O . GLU A 1 106 ? -3.375 -3.438 12.477 1 97.62 106 GLU A O 1
ATOM 785 N N . SER A 1 107 ? -4.805 -3.482 14.18 1 96.31 107 SER A N 1
ATOM 786 C CA . SER A 1 107 ? -5.16 -4.871 13.914 1 96.31 107 SER A CA 1
ATOM 787 C C . SER A 1 107 ? -5.727 -5.035 12.508 1 96.31 107 SER A C 1
ATOM 789 O O . SER A 1 107 ? -5.363 -5.973 11.797 1 96.31 107 SER A O 1
ATOM 791 N N . GLY A 1 108 ? -6.652 -4.156 12.117 1 95.12 108 GLY A N 1
ATOM 792 C CA . GLY A 1 108 ? -7.219 -4.211 10.781 1 95.12 108 GLY A CA 1
ATOM 793 C C . GLY A 1 108 ? -6.18 -4.082 9.68 1 95.12 108 GLY A C 1
ATOM 794 O O . GLY A 1 108 ? -6.254 -4.773 8.664 1 95.12 108 GLY A O 1
ATOM 795 N N . LEU A 1 109 ? -5.188 -3.254 9.875 1 98 109 LEU A N 1
ATOM 796 C CA . LEU A 1 109 ? -4.133 -3.055 8.891 1 98 109 LEU A CA 1
ATOM 797 C C . LEU A 1 109 ? -3.195 -4.258 8.844 1 98 109 LEU A C 1
ATOM 799 O O . LEU A 1 109 ? -2.951 -4.82 7.777 1 98 109 LEU A O 1
ATOM 803 N N . VAL A 1 110 ? -2.746 -4.707 9.992 1 97.19 110 VAL A N 1
ATOM 804 C CA . VAL A 1 110 ? -1.698 -5.719 10.086 1 97.19 110 VAL A CA 1
ATOM 805 C C . VAL A 1 110 ? -2.221 -7.051 9.562 1 97.19 110 VAL A C 1
ATOM 807 O O . VAL A 1 110 ? -1.513 -7.762 8.844 1 97.19 110 VAL A O 1
ATOM 810 N N . ASP A 1 111 ? -3.422 -7.379 9.938 1 96.94 111 ASP A N 1
ATOM 811 C CA . ASP A 1 111 ? -4.008 -8.633 9.477 1 96.94 111 ASP A CA 1
ATOM 812 C C . ASP A 1 111 ? -4.059 -8.695 7.953 1 96.94 111 ASP A C 1
ATOM 814 O O . ASP A 1 111 ? -3.641 -9.688 7.352 1 96.94 111 ASP A O 1
ATOM 818 N N . ASN A 1 112 ? -4.562 -7.672 7.355 1 98.5 112 ASN A N 1
ATOM 819 C CA . ASN A 1 112 ? -4.656 -7.617 5.902 1 98.5 112 ASN A CA 1
ATOM 820 C C . ASN A 1 112 ? -3.273 -7.625 5.254 1 98.5 112 ASN A C 1
ATOM 822 O O . ASN A 1 112 ? -3.047 -8.344 4.277 1 98.5 112 ASN A O 1
ATOM 826 N N . MET A 1 113 ? -2.344 -6.895 5.809 1 98.69 113 MET A N 1
ATOM 827 C CA . MET A 1 113 ? -1.011 -6.773 5.227 1 98.69 113 MET A CA 1
ATOM 828 C C . MET A 1 113 ? -0.27 -8.102 5.285 1 98.69 113 MET A C 1
ATOM 830 O O . MET A 1 113 ? 0.469 -8.445 4.359 1 98.69 113 MET A O 1
ATOM 834 N N . THR A 1 114 ? -0.421 -8.805 6.348 1 98.44 114 THR A N 1
ATOM 835 C CA . THR A 1 114 ? 0.284 -10.062 6.555 1 98.44 114 THR A CA 1
ATOM 836 C C . THR A 1 114 ? -0.117 -11.086 5.5 1 98.44 114 THR A C 1
ATOM 838 O O . THR A 1 114 ? 0.742 -11.656 4.82 1 98.44 114 THR A O 1
ATOM 841 N N . ALA A 1 115 ? -1.355 -11.258 5.285 1 98.44 115 ALA A N 1
ATOM 842 C CA . ALA A 1 115 ? -1.838 -12.289 4.371 1 98.44 115 ALA A CA 1
ATOM 843 C C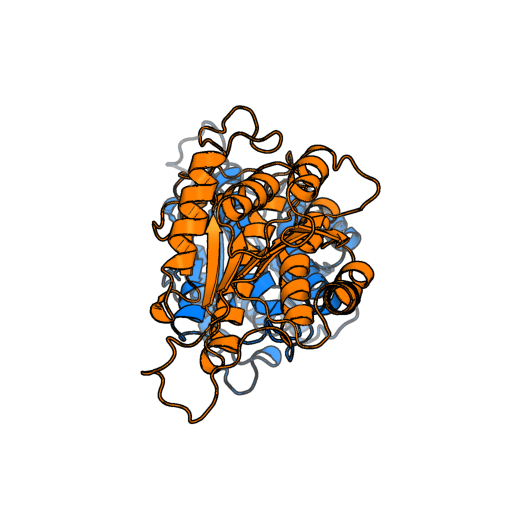 . ALA A 1 115 ? -1.781 -11.805 2.924 1 98.44 115 ALA A C 1
ATOM 845 O O . ALA A 1 115 ? -1.4 -12.562 2.027 1 98.44 115 ALA A O 1
ATOM 846 N N . ASN A 1 116 ? -2.121 -10.523 2.691 1 98.88 116 ASN A N 1
ATOM 847 C CA . ASN A 1 116 ? -2.393 -10.062 1.335 1 98.88 116 ASN A CA 1
ATOM 848 C C . ASN A 1 116 ? -1.138 -9.5 0.67 1 98.88 116 ASN A C 1
ATOM 850 O O . ASN A 1 116 ? -1.104 -9.32 -0.547 1 98.88 116 ASN A O 1
ATOM 854 N N . VAL A 1 117 ? -0.162 -9.156 1.46 1 98.94 117 VAL A N 1
ATOM 855 C CA . VAL A 1 117 ? 1.036 -8.547 0.897 1 98.94 117 VAL A CA 1
ATOM 856 C C . VAL A 1 117 ? 2.254 -9.414 1.207 1 98.94 117 VAL A C 1
ATOM 858 O O . VAL A 1 117 ? 2.922 -9.906 0.295 1 98.94 117 VAL A O 1
ATOM 861 N N . LEU A 1 118 ? 2.49 -9.625 2.5 1 98.88 118 LEU A N 1
ATOM 862 C CA . LEU A 1 118 ? 3.658 -10.406 2.895 1 98.88 118 LEU A CA 1
ATOM 863 C C . LEU A 1 118 ? 3.539 -11.844 2.406 1 98.88 118 LEU A C 1
ATOM 865 O O . LEU A 1 118 ? 4.52 -12.438 1.947 1 98.88 118 LEU A O 1
ATOM 869 N N . GLY A 1 119 ? 2.355 -12.422 2.514 1 98.88 119 GLY A N 1
ATOM 870 C CA . GLY A 1 119 ? 2.105 -13.789 2.092 1 98.88 119 GLY A CA 1
ATOM 871 C C . GLY A 1 119 ? 2.57 -14.078 0.676 1 98.88 119 GLY A C 1
ATOM 872 O O . GLY A 1 119 ? 3.469 -14.891 0.464 1 98.88 119 GLY A O 1
ATOM 873 N N . PRO A 1 120 ? 1.97 -13.359 -0.312 1 98.88 120 PRO A N 1
ATOM 874 C CA . PRO A 1 120 ? 2.373 -13.586 -1.703 1 98.88 120 PRO A CA 1
ATOM 875 C C . PRO A 1 120 ? 3.85 -13.289 -1.944 1 98.88 120 PRO A C 1
ATOM 877 O O . PRO A 1 120 ? 4.504 -13.977 -2.732 1 98.88 120 PRO A O 1
ATOM 880 N N . ALA A 1 121 ? 4.422 -12.242 -1.293 1 98.88 121 ALA A N 1
ATOM 881 C CA . ALA A 1 121 ? 5.836 -11.922 -1.465 1 98.88 121 ALA A CA 1
ATOM 882 C C . ALA A 1 121 ? 6.719 -13.07 -0.976 1 98.88 121 ALA A C 1
ATOM 884 O O . ALA A 1 121 ? 7.652 -13.484 -1.671 1 98.88 121 ALA A O 1
ATOM 885 N N . ARG A 1 122 ? 6.434 -13.586 0.2 1 98.88 122 ARG A N 1
ATOM 886 C CA . ARG A 1 122 ? 7.238 -14.648 0.794 1 98.88 122 ARG A CA 1
ATOM 887 C C . ARG A 1 122 ? 7.055 -15.961 0.04 1 98.88 122 ARG A C 1
ATOM 889 O O . ARG A 1 122 ? 8.008 -16.734 -0.119 1 98.88 122 ARG A O 1
ATOM 896 N N . THR A 1 123 ? 5.828 -16.219 -0.414 1 98.94 123 THR A N 1
ATOM 897 C CA . THR A 1 123 ? 5.57 -17.422 -1.217 1 98.94 123 THR A CA 1
ATOM 898 C C . THR A 1 123 ? 6.418 -17.406 -2.486 1 98.94 123 THR A C 1
ATOM 900 O O . THR A 1 123 ? 7.059 -18.406 -2.82 1 98.94 123 THR A O 1
ATOM 903 N N . LEU A 1 124 ? 6.41 -16.266 -3.215 1 98.94 124 LEU A N 1
ATOM 904 C CA . LEU A 1 124 ? 7.258 -16.141 -4.395 1 98.94 124 LEU A CA 1
ATOM 905 C C . LEU A 1 124 ? 8.727 -16.375 -4.039 1 98.94 124 LEU A C 1
ATOM 907 O O . LEU A 1 124 ? 9.438 -17.094 -4.746 1 98.94 124 LEU A O 1
ATOM 911 N N . GLN A 1 125 ? 9.195 -15.789 -2.91 1 98.88 125 GLN A N 1
ATOM 912 C CA . GLN A 1 125 ? 10.594 -15.875 -2.51 1 98.88 125 GLN A CA 1
ATOM 913 C C . GLN A 1 125 ? 11.023 -17.328 -2.311 1 98.88 125 GLN A C 1
ATOM 915 O O . GLN A 1 125 ? 12.078 -17.734 -2.801 1 98.88 125 GLN A O 1
ATOM 920 N N . VAL A 1 126 ? 10.227 -18.125 -1.65 1 98.81 126 VAL A N 1
ATOM 921 C CA . VAL A 1 126 ? 10.648 -19.484 -1.316 1 98.81 126 VAL A CA 1
ATOM 922 C C . VAL A 1 126 ? 10.539 -20.375 -2.549 1 98.81 126 VAL A C 1
ATOM 924 O O . VAL A 1 126 ? 11.211 -21.406 -2.639 1 98.81 126 VAL A O 1
ATOM 927 N N . LEU A 1 127 ? 9.711 -20.031 -3.531 1 98.81 127 LEU A N 1
ATOM 928 C CA . LEU A 1 127 ? 9.523 -20.844 -4.727 1 98.81 127 LEU A CA 1
ATOM 929 C C . LEU A 1 127 ? 10.43 -20.375 -5.855 1 98.81 127 LEU A C 1
ATOM 931 O O . LEU A 1 127 ? 10.547 -21.047 -6.883 1 98.81 127 LEU A O 1
ATOM 935 N N . LEU A 1 128 ? 11.109 -19.266 -5.664 1 98.38 128 LEU A N 1
ATOM 936 C CA . LEU A 1 128 ? 11.922 -18.625 -6.695 1 98.38 128 LEU A CA 1
ATOM 937 C C . LEU A 1 128 ? 12.93 -19.609 -7.277 1 98.38 128 LEU A C 1
ATOM 939 O O . LEU A 1 128 ? 13.102 -19.688 -8.492 1 98.38 128 LEU A O 1
ATOM 943 N N . PRO A 1 129 ? 13.602 -20.438 -6.445 1 97.62 129 PRO A N 1
ATOM 944 C CA . PRO A 1 129 ? 14.562 -21.375 -7.008 1 97.62 129 PRO A CA 1
ATOM 945 C C . PRO A 1 129 ? 13.922 -22.375 -7.973 1 97.62 129 PRO A C 1
ATOM 947 O O . PRO A 1 129 ? 14.617 -23.031 -8.75 1 97.62 129 PRO A O 1
ATOM 950 N N . HIS A 1 130 ? 12.609 -22.5 -7.969 1 97.81 130 HIS A N 1
ATOM 951 C CA . HIS A 1 130 ? 11.898 -23.484 -8.773 1 97.81 130 HIS A CA 1
ATOM 952 C C . HIS A 1 130 ? 11.203 -22.844 -9.961 1 97.81 130 HIS A C 1
ATOM 954 O O . HIS A 1 130 ? 10.391 -23.469 -10.633 1 97.81 130 HIS A O 1
ATOM 960 N N . PHE A 1 131 ? 11.453 -21.516 -10.195 1 97.19 131 PHE A N 1
ATOM 961 C CA . PHE A 1 131 ? 11 -20.844 -11.406 1 97.19 131 PHE A CA 1
ATOM 962 C C . PHE A 1 131 ? 11.898 -21.219 -12.586 1 97.19 131 PHE A C 1
ATOM 964 O O . PHE A 1 131 ? 13.031 -21.656 -12.398 1 97.19 131 PHE A O 1
ATOM 971 N N . HIS A 1 132 ? 11.305 -21.078 -13.719 1 93.62 132 HIS A N 1
ATOM 972 C CA . HIS A 1 132 ? 12.117 -21.25 -14.922 1 93.62 132 HIS A CA 1
ATOM 973 C C . HIS A 1 132 ? 13.141 -20.125 -15.062 1 93.62 132 HIS A C 1
ATOM 975 O O . HIS A 1 132 ? 12.891 -19 -14.641 1 93.62 132 HIS A O 1
ATOM 981 N N . SER A 1 133 ? 14.375 -20.391 -15.461 1 80.44 133 SER A N 1
ATOM 982 C CA . SER A 1 133 ? 15.422 -19.406 -15.711 1 80.44 133 SER A CA 1
ATOM 983 C C . SER A 1 133 ? 15.695 -19.25 -17.203 1 80.44 133 SER A C 1
ATOM 985 O O . SER A 1 133 ? 15.562 -20.219 -17.969 1 80.44 133 SER A O 1
ATOM 987 N N . ARG A 1 134 ? 15.797 -17.969 -17.656 1 72.69 134 ARG A N 1
ATOM 988 C CA . ARG A 1 134 ? 16.203 -17.75 -19.047 1 72.69 134 ARG A CA 1
ATOM 989 C C . ARG A 1 134 ? 17.578 -18.359 -19.312 1 72.69 134 ARG A C 1
ATOM 991 O O . ARG A 1 134 ? 18.5 -18.203 -18.5 1 72.69 134 ARG A O 1
ATOM 998 N N . SER A 1 135 ? 17.781 -19.516 -19.672 1 58.34 135 SER A N 1
ATOM 999 C CA . SER A 1 135 ? 19.094 -20.078 -20.016 1 58.34 135 SER A CA 1
ATOM 1000 C C . SER A 1 135 ? 19.844 -19.188 -21 1 58.34 135 SER A C 1
ATOM 1002 O O . SER A 1 135 ? 19.25 -18.672 -21.938 1 58.34 135 SER A O 1
ATOM 1004 N N . LYS A 1 136 ? 20.938 -18.5 -20.422 1 49.06 136 LYS A N 1
ATOM 1005 C CA . LYS A 1 136 ? 21.984 -17.844 -21.203 1 49.06 136 LYS A CA 1
ATOM 1006 C C . LYS A 1 136 ? 22.562 -18.781 -22.25 1 49.06 136 LYS A C 1
ATOM 1008 O O . LYS A 1 136 ? 22.812 -19.953 -21.969 1 49.06 136 LYS A O 1
ATOM 1013 N N . GLY A 1 137 ? 22.312 -18.672 -23.547 1 45.41 137 GLY A N 1
ATOM 1014 C CA . GLY A 1 137 ? 22.953 -19.25 -24.719 1 45.41 137 GLY A CA 1
ATOM 1015 C C . GLY A 1 137 ? 21.984 -19.891 -25.688 1 45.41 137 GLY A C 1
ATOM 1016 O O . GLY A 1 137 ? 22.359 -20.234 -26.812 1 45.41 137 GLY A O 1
ATOM 1017 N N . ILE A 1 138 ? 21.172 -20.891 -25.234 1 45.72 138 ILE A N 1
ATOM 1018 C CA . ILE A 1 138 ? 20.484 -21.703 -26.234 1 45.72 138 ILE A CA 1
ATOM 1019 C C . ILE A 1 138 ? 19.422 -20.859 -26.953 1 45.72 138 ILE A C 1
ATOM 1021 O O . ILE A 1 138 ? 18.781 -20.016 -26.328 1 45.72 138 ILE A O 1
ATOM 1025 N N . ASP A 1 139 ? 19.312 -20.797 -28.312 1 44.59 139 ASP A N 1
ATOM 1026 C CA . ASP A 1 139 ? 18.516 -20.141 -29.344 1 44.59 139 ASP A CA 1
ATOM 1027 C C . ASP A 1 139 ? 17.047 -20.031 -28.906 1 44.59 139 ASP A C 1
ATOM 1029 O O . ASP A 1 139 ? 16.391 -21.047 -28.688 1 44.59 139 ASP A O 1
ATOM 1033 N N . GLU A 1 140 ? 16.547 -19.047 -28.266 1 49.03 140 GLU A N 1
ATOM 1034 C CA . GLU A 1 140 ? 15.156 -18.625 -28.047 1 49.03 140 GLU A CA 1
ATOM 1035 C C . GLU A 1 140 ? 14.219 -19.266 -29.062 1 49.03 140 GLU A C 1
ATOM 1037 O O . GLU A 1 140 ? 13.008 -19.297 -28.875 1 49.03 140 GLU A O 1
ATOM 1042 N N . GLU A 1 141 ? 14.68 -19.516 -30.328 1 44.22 141 GLU A N 1
ATOM 1043 C CA . GLU A 1 141 ? 13.906 -19.969 -31.484 1 44.22 141 GLU A CA 1
ATOM 1044 C C . GLU A 1 141 ? 13.383 -21.375 -31.281 1 44.22 141 GLU A C 1
ATOM 1046 O O . GLU A 1 141 ? 12.43 -21.797 -31.922 1 44.22 141 GLU A O 1
ATOM 1051 N N . ILE A 1 142 ? 14.094 -22.281 -30.781 1 44.31 142 ILE A N 1
ATOM 1052 C CA . ILE A 1 142 ? 13.719 -23.688 -30.891 1 44.31 142 ILE A CA 1
ATOM 1053 C C . ILE A 1 142 ? 12.727 -24.047 -29.781 1 44.31 142 ILE A C 1
ATOM 1055 O O . ILE A 1 142 ? 11.844 -24.875 -29.969 1 44.31 142 ILE A O 1
ATOM 1059 N N . ARG A 1 143 ? 12.922 -23.734 -28.5 1 46.53 143 ARG A N 1
ATOM 1060 C CA . ARG A 1 143 ? 11.922 -24.062 -27.484 1 46.53 143 ARG A CA 1
ATOM 1061 C C . ARG A 1 143 ? 11.242 -22.797 -26.953 1 46.53 143 ARG A C 1
ATOM 1063 O O . ARG A 1 143 ? 11.844 -22.047 -26.188 1 46.53 143 ARG A O 1
ATOM 1070 N N . PRO A 1 144 ? 10.203 -22.375 -27.578 1 50.03 144 PRO A N 1
ATOM 1071 C CA . PRO A 1 144 ? 9.453 -21.297 -26.906 1 50.03 144 PRO A CA 1
ATOM 1072 C C . PRO A 1 144 ? 9.578 -21.359 -25.375 1 50.03 144 PRO A C 1
ATOM 1074 O O . PRO A 1 144 ? 9.312 -22.406 -24.781 1 50.03 144 PRO A O 1
ATOM 1077 N N . ARG A 1 145 ? 10.711 -20.766 -24.828 1 54.56 145 ARG A N 1
ATOM 1078 C CA . ARG A 1 145 ? 11.281 -20.719 -23.484 1 54.56 145 ARG A CA 1
ATOM 1079 C C . ARG A 1 145 ? 10.188 -20.766 -22.422 1 54.56 145 ARG A C 1
ATOM 1081 O O . ARG A 1 145 ? 9.25 -19.969 -22.469 1 54.56 145 ARG A O 1
ATOM 1088 N N . ARG A 1 146 ? 10.125 -21.953 -21.766 1 77.19 146 ARG A N 1
ATOM 1089 C CA . ARG A 1 146 ? 9.242 -22.078 -20.609 1 77.19 146 ARG A CA 1
ATOM 1090 C C . ARG A 1 146 ? 9.523 -21 -19.578 1 77.19 146 ARG A C 1
ATOM 1092 O O . ARG A 1 146 ? 10.68 -20.719 -19.25 1 77.19 146 ARG A O 1
ATOM 1099 N N . ARG A 1 147 ? 8.625 -20.125 -19.5 1 90.44 147 ARG A N 1
ATOM 1100 C CA . ARG A 1 147 ? 8.719 -19.031 -18.531 1 90.44 147 ARG A CA 1
ATOM 1101 C C . ARG A 1 147 ? 7.727 -19.234 -17.391 1 90.44 147 ARG A C 1
ATOM 1103 O O . ARG A 1 147 ? 6.723 -19.922 -17.547 1 90.44 147 ARG A O 1
ATOM 1110 N N . THR A 1 148 ? 8.195 -18.734 -16.328 1 97.44 148 THR A N 1
ATOM 1111 C CA . THR A 1 148 ? 7.273 -18.719 -15.195 1 97.44 148 THR A CA 1
ATOM 1112 C C . THR A 1 148 ? 6.441 -17.438 -15.195 1 97.44 148 THR A C 1
ATOM 1114 O O . THR A 1 148 ? 6.965 -16.344 -15.445 1 97.44 148 THR A O 1
ATOM 1117 N N . VAL A 1 149 ? 5.125 -17.594 -15.039 1 98.19 149 VAL A N 1
ATOM 1118 C CA . VAL A 1 149 ? 4.199 -16.469 -14.875 1 98.19 149 VAL A CA 1
ATOM 1119 C C . VAL A 1 149 ? 3.691 -16.422 -13.438 1 98.19 149 VAL A C 1
ATOM 1121 O O . VAL A 1 149 ? 3.295 -17.453 -12.875 1 98.19 149 VAL A O 1
ATOM 1124 N N . VAL A 1 150 ? 3.797 -15.273 -12.82 1 98.88 150 VAL A N 1
ATOM 1125 C CA . VAL A 1 150 ? 3.262 -15.047 -11.484 1 98.88 150 VAL A CA 1
ATOM 1126 C C . VAL A 1 150 ? 2.092 -14.07 -11.547 1 98.88 150 VAL A C 1
ATOM 1128 O O . VAL A 1 150 ? 2.225 -12.977 -12.102 1 98.88 150 VAL A O 1
ATOM 1131 N N . ALA A 1 151 ? 0.958 -14.492 -11.086 1 98.94 151 ALA A N 1
ATOM 1132 C CA . ALA A 1 151 ? -0.198 -13.609 -10.93 1 98.94 151 ALA A CA 1
ATOM 1133 C C . ALA A 1 151 ? -0.47 -13.32 -9.453 1 98.94 151 ALA A C 1
ATOM 1135 O O . ALA A 1 151 ? -0.841 -14.219 -8.695 1 98.94 151 ALA A O 1
ATOM 1136 N N . ASN A 1 152 ? -0.226 -12.117 -9.039 1 98.94 152 ASN A N 1
ATOM 1137 C CA . ASN A 1 152 ? -0.711 -11.656 -7.742 1 98.94 152 ASN A CA 1
ATOM 1138 C C . ASN A 1 152 ? -2.16 -11.18 -7.824 1 98.94 152 ASN A C 1
ATOM 1140 O O . ASN A 1 152 ? -2.445 -10.141 -8.414 1 98.94 152 ASN A O 1
ATOM 1144 N N . ILE A 1 153 ? -3.088 -11.938 -7.234 1 98.94 153 ILE A N 1
ATOM 1145 C CA . ILE A 1 153 ? -4.5 -11.57 -7.293 1 98.94 153 ILE A CA 1
ATOM 1146 C C . ILE A 1 153 ? -4.777 -10.422 -6.328 1 98.94 153 ILE A C 1
ATOM 1148 O O . ILE A 1 153 ? -4.656 -10.586 -5.113 1 98.94 153 ILE A O 1
ATOM 1152 N N . THR A 1 154 ? -5.094 -9.328 -6.855 1 98.81 154 THR A N 1
ATOM 1153 C CA . THR A 1 154 ? -5.422 -8.117 -6.113 1 98.81 154 THR A CA 1
ATOM 1154 C C . THR A 1 154 ? -6.914 -7.816 -6.203 1 98.81 154 THR A C 1
ATOM 1156 O O . THR A 1 154 ? -7.746 -8.703 -6.02 1 98.81 154 THR A O 1
ATOM 1159 N N . SER A 1 155 ? -7.324 -6.582 -6.395 1 98.5 155 SER A N 1
ATOM 1160 C CA . SER A 1 155 ? -8.711 -6.125 -6.453 1 98.5 155 SER A CA 1
ATOM 1161 C C . SER A 1 155 ? -8.812 -4.73 -7.062 1 98.5 155 SER A C 1
ATOM 1163 O O . SER A 1 155 ? -7.855 -3.951 -6.996 1 98.5 155 SER A O 1
ATOM 1165 N N . GLY A 1 156 ? -9.977 -4.469 -7.664 1 98.19 156 GLY A N 1
ATOM 1166 C CA . GLY A 1 156 ? -10.234 -3.092 -8.047 1 98.19 156 GLY A CA 1
ATOM 1167 C C . GLY A 1 156 ? -10.109 -2.115 -6.895 1 98.19 156 GLY A C 1
ATOM 1168 O O . GLY A 1 156 ? -9.773 -0.947 -7.098 1 98.19 156 GLY A O 1
ATOM 1169 N N . ALA A 1 157 ? -10.32 -2.549 -5.695 1 98.44 157 ALA A N 1
ATOM 1170 C CA . ALA A 1 157 ? -10.188 -1.731 -4.492 1 98.44 157 ALA A CA 1
ATOM 1171 C C . ALA A 1 157 ? -8.742 -1.28 -4.289 1 98.44 157 ALA A C 1
ATOM 1173 O O . ALA A 1 157 ? -8.477 -0.373 -3.498 1 98.44 157 ALA A O 1
ATOM 1174 N N . GLY A 1 158 ? -7.789 -1.919 -4.965 1 98.81 158 GLY A N 1
ATOM 1175 C CA . GLY A 1 158 ? -6.387 -1.543 -4.871 1 98.81 158 GLY A CA 1
ATOM 1176 C C . GLY A 1 158 ? -5.98 -0.493 -5.887 1 98.81 158 GLY A C 1
ATOM 1177 O O . GLY A 1 158 ? -4.82 -0.076 -5.926 1 98.81 158 GLY A O 1
ATOM 1178 N N . SER A 1 159 ? -6.906 -0.107 -6.809 1 98.88 159 SER A N 1
ATOM 1179 C CA . SER A 1 159 ? -6.684 0.962 -7.777 1 98.88 159 SER A CA 1
ATOM 1180 C C . SER A 1 159 ? -7.062 2.32 -7.199 1 98.88 159 SER A C 1
ATOM 1182 O O . SER A 1 159 ? -8.242 2.602 -6.98 1 98.88 159 SER A O 1
ATOM 1184 N N . LYS A 1 160 ? -6.086 3.174 -7.016 1 98.81 160 LYS A N 1
ATOM 1185 C CA . LYS A 1 160 ? -6.379 4.516 -6.516 1 98.81 160 LYS A CA 1
ATOM 1186 C C . LYS A 1 160 ? -7.227 5.301 -7.508 1 98.81 160 LYS A C 1
ATOM 1188 O O . LYS A 1 160 ? -8.102 6.074 -7.113 1 98.81 160 LYS A O 1
ATOM 1193 N N . THR A 1 161 ? -6.941 5.09 -8.789 1 98.75 161 THR A N 1
ATOM 1194 C CA . THR A 1 161 ? -7.695 5.773 -9.836 1 98.75 161 THR A CA 1
ATOM 1195 C C . THR A 1 161 ? -9.172 5.387 -9.773 1 98.75 161 THR A C 1
ATOM 1197 O O . THR A 1 161 ? -10.047 6.254 -9.766 1 98.75 161 THR A O 1
ATOM 1200 N N . TRP A 1 162 ? -9.477 4.082 -9.695 1 98.75 162 TRP A N 1
ATOM 1201 C CA . TRP A 1 162 ? -10.852 3.615 -9.719 1 98.75 162 TRP A CA 1
ATOM 1202 C C . TRP A 1 162 ? -11.594 4.031 -8.453 1 98.75 162 TRP A C 1
ATOM 1204 O O . TRP A 1 162 ? -12.789 4.336 -8.492 1 98.75 162 TRP A O 1
ATOM 1214 N N . VAL A 1 163 ? -10.906 4.016 -7.305 1 98.75 163 VAL A N 1
ATOM 1215 C CA . VAL A 1 163 ? -11.539 4.449 -6.066 1 98.75 163 VAL A CA 1
ATOM 1216 C C . VAL A 1 163 ? -11.805 5.949 -6.117 1 98.75 163 VAL A C 1
ATOM 1218 O O . VAL A 1 163 ? -12.906 6.402 -5.785 1 98.75 163 VAL A O 1
ATOM 1221 N N . ARG A 1 164 ? -10.844 6.703 -6.555 1 98.12 164 ARG A N 1
ATOM 1222 C CA . ARG A 1 164 ? -10.977 8.156 -6.59 1 98.12 164 ARG A CA 1
ATOM 1223 C C . ARG A 1 164 ? -12.109 8.586 -7.508 1 98.12 164 ARG A C 1
ATOM 1225 O O . ARG A 1 164 ? -12.867 9.5 -7.188 1 98.12 164 ARG A O 1
ATOM 1232 N N . ASN A 1 165 ? -12.211 7.898 -8.656 1 97.56 165 ASN A N 1
ATOM 1233 C CA . ASN A 1 165 ? -13.203 8.32 -9.641 1 97.56 165 ASN A CA 1
ATOM 1234 C C . ASN A 1 165 ? -14.555 7.656 -9.391 1 97.56 165 ASN A C 1
ATOM 1236 O O . ASN A 1 165 ? -15.508 7.871 -10.141 1 97.56 165 ASN A O 1
ATOM 1240 N N . GLY A 1 166 ? -14.672 6.773 -8.406 1 97.38 166 GLY A N 1
ATOM 1241 C CA . GLY A 1 166 ? -15.953 6.238 -7.969 1 97.38 166 GLY A CA 1
ATOM 1242 C C . GLY A 1 166 ? -16.328 4.945 -8.664 1 97.38 166 GLY A C 1
ATOM 1243 O O . GLY A 1 166 ? -17.438 4.449 -8.508 1 97.38 166 GLY A O 1
ATOM 1244 N N . VAL A 1 167 ? -15.391 4.391 -9.5 1 97.25 167 VAL A N 1
ATOM 1245 C CA . VAL A 1 167 ? -15.633 3.088 -10.109 1 97.25 167 VAL A CA 1
ATOM 1246 C C . VAL A 1 167 ? -15.734 2.018 -9.023 1 97.25 167 VAL A C 1
ATOM 1248 O O . VAL A 1 167 ? -16.547 1.092 -9.133 1 97.25 167 VAL A O 1
ATOM 1251 N N . VAL A 1 168 ? -14.906 2.113 -8 1 97.25 168 VAL A N 1
ATOM 1252 C CA . VAL A 1 168 ? -14.938 1.256 -6.816 1 97.25 168 VAL A CA 1
ATOM 1253 C C . VAL A 1 168 ? -15.195 2.102 -5.574 1 97.25 168 VAL A C 1
ATOM 1255 O O . VAL A 1 168 ? -14.641 3.191 -5.426 1 97.25 168 VAL A O 1
ATOM 1258 N N . PRO A 1 169 ? -16.062 1.587 -4.715 1 96.56 169 PRO A N 1
ATOM 1259 C CA . PRO A 1 169 ? -16.359 2.365 -3.512 1 96.56 169 PRO A CA 1
ATOM 1260 C C . PRO A 1 169 ? -15.148 2.525 -2.592 1 96.56 169 PRO A C 1
ATOM 1262 O O . PRO A 1 169 ? -14.289 1.645 -2.539 1 96.56 169 PRO A O 1
ATOM 1265 N N . SER A 1 170 ? -15.102 3.66 -1.906 1 98 170 SER A N 1
ATOM 1266 C CA . SER A 1 170 ? -14.117 3.871 -0.848 1 98 170 SER A CA 1
ATOM 1267 C C . SER A 1 170 ? -14.531 3.158 0.437 1 98 170 SER A C 1
ATOM 1269 O O . SER A 1 170 ? -14.883 3.807 1.427 1 98 170 SER A O 1
ATOM 1271 N N . ALA A 1 171 ? -14.461 1.904 0.459 1 96.81 171 ALA A N 1
ATOM 1272 C CA . ALA A 1 171 ? -14.859 1.024 1.554 1 96.81 171 ALA A CA 1
ATOM 1273 C C . ALA A 1 171 ? -13.797 -0.043 1.814 1 96.81 171 ALA A C 1
ATOM 1275 O O . ALA A 1 171 ? -12.797 -0.115 1.104 1 96.81 171 ALA A O 1
ATOM 1276 N N . LEU A 1 172 ? -13.953 -0.79 2.902 1 96.81 172 LEU A N 1
ATOM 1277 C CA . LEU A 1 172 ? -13.016 -1.862 3.221 1 96.81 172 LEU A CA 1
ATOM 1278 C C . LEU A 1 172 ? -11.586 -1.331 3.297 1 96.81 172 LEU A C 1
ATOM 1280 O O . LEU A 1 172 ? -10.68 -1.877 2.66 1 96.81 172 LEU A O 1
ATOM 1284 N N . THR A 1 173 ? -11.406 -0.277 4.008 1 98.62 173 THR A N 1
ATOM 1285 C CA . THR A 1 173 ? -10.203 0.535 3.908 1 98.62 173 THR A CA 1
ATOM 1286 C C . THR A 1 173 ? -8.953 -0.313 4.156 1 98.62 173 THR A C 1
ATOM 1288 O O . THR A 1 173 ? -7.996 -0.255 3.385 1 98.62 173 THR A O 1
ATOM 1291 N N . GLY A 1 174 ? -8.938 -1.107 5.293 1 98.62 174 GLY A N 1
ATOM 1292 C CA . GLY A 1 174 ? -7.781 -1.95 5.543 1 98.62 174 GLY A CA 1
ATOM 1293 C C . GLY A 1 174 ? -7.469 -2.895 4.395 1 98.62 174 GLY A C 1
ATOM 1294 O O . GLY A 1 174 ? -6.305 -3.076 4.031 1 98.62 174 GLY A O 1
ATOM 1295 N N . TYR A 1 175 ? -8.5 -3.49 3.814 1 98.62 175 TYR A N 1
ATOM 1296 C CA . TYR A 1 175 ? -8.367 -4.375 2.662 1 98.62 175 TYR A CA 1
ATOM 1297 C C . TYR A 1 175 ? -7.867 -3.607 1.441 1 98.62 175 TYR A C 1
ATOM 1299 O O . TYR A 1 175 ? -6.926 -4.039 0.772 1 98.62 175 TYR A O 1
ATOM 1307 N N . ALA A 1 176 ? -8.461 -2.449 1.13 1 98.81 176 ALA A N 1
ATOM 1308 C CA . ALA A 1 176 ? -8.062 -1.619 -0.004 1 98.81 176 ALA A CA 1
ATOM 1309 C C . ALA A 1 176 ? -6.598 -1.2 0.108 1 98.81 176 ALA A C 1
ATOM 1311 O O . ALA A 1 176 ? -5.863 -1.228 -0.879 1 98.81 176 ALA A O 1
ATOM 1312 N N . ILE A 1 177 ? -6.184 -0.808 1.316 1 98.94 177 ILE A N 1
ATOM 1313 C CA . ILE A 1 177 ? -4.785 -0.458 1.56 1 98.94 177 ILE A CA 1
ATOM 1314 C C . ILE A 1 177 ? -3.891 -1.648 1.226 1 98.94 177 ILE A C 1
ATOM 1316 O O . ILE A 1 177 ? -2.881 -1.499 0.533 1 98.94 177 ILE A O 1
ATOM 1320 N N . SER A 1 178 ? -4.219 -2.84 1.656 1 98.88 178 SER A N 1
ATOM 1321 C CA . SER A 1 178 ? -3.395 -4.02 1.438 1 98.88 178 SER A CA 1
ATOM 1322 C C . SER A 1 178 ? -3.305 -4.367 -0.045 1 98.88 178 SER A C 1
ATOM 1324 O O . SER A 1 178 ? -2.252 -4.793 -0.526 1 98.88 178 SER A O 1
ATOM 1326 N N . LYS A 1 179 ? -4.426 -4.234 -0.75 1 98.94 179 LYS A N 1
ATOM 1327 C CA . LYS A 1 179 ? -4.414 -4.566 -2.172 1 98.94 179 LYS A CA 1
ATOM 1328 C C . LYS A 1 179 ? -3.639 -3.523 -2.973 1 98.94 179 LYS A C 1
ATOM 1330 O O . LYS A 1 179 ? -2.943 -3.861 -3.934 1 98.94 179 LYS A O 1
ATOM 1335 N N . ALA A 1 180 ? -3.738 -2.256 -2.604 1 98.94 180 ALA A N 1
ATOM 1336 C CA . ALA A 1 180 ? -2.855 -1.25 -3.188 1 98.94 180 ALA A CA 1
ATOM 1337 C C . ALA A 1 180 ? -1.393 -1.565 -2.891 1 98.94 180 ALA A C 1
ATOM 1339 O O . ALA A 1 180 ? -0.53 -1.419 -3.76 1 98.94 180 ALA A O 1
ATOM 1340 N N . ALA A 1 181 ? -1.147 -1.938 -1.651 1 98.94 181 ALA A N 1
ATOM 1341 C CA . ALA A 1 181 ? 0.204 -2.289 -1.221 1 98.94 181 ALA A CA 1
ATOM 1342 C C . ALA A 1 181 ? 0.741 -3.479 -2.012 1 98.94 181 ALA A C 1
ATOM 1344 O O . ALA A 1 181 ? 1.902 -3.482 -2.426 1 98.94 181 ALA A O 1
ATOM 1345 N N . LEU A 1 182 ? -0.053 -4.488 -2.252 1 98.94 182 LEU A N 1
ATOM 1346 C CA . LEU A 1 182 ? 0.34 -5.676 -3 1 98.94 182 LEU A CA 1
ATOM 1347 C C . LEU A 1 182 ? 0.764 -5.309 -4.418 1 98.94 182 LEU A C 1
ATOM 1349 O O . LEU A 1 182 ? 1.665 -5.934 -4.98 1 98.94 182 LEU A O 1
ATOM 1353 N N . ASN A 1 183 ? 0.159 -4.312 -5.016 1 98.94 183 ASN A N 1
ATOM 1354 C CA . ASN A 1 183 ? 0.465 -3.9 -6.383 1 98.94 183 ASN A CA 1
ATOM 1355 C C . ASN A 1 183 ? 1.907 -3.42 -6.512 1 98.94 183 ASN A C 1
ATOM 1357 O O . ASN A 1 183 ? 2.518 -3.553 -7.574 1 98.94 183 ASN A O 1
ATOM 1361 N N . MET A 1 184 ? 2.441 -2.926 -5.418 1 98.94 184 MET A N 1
ATOM 1362 C CA . MET A 1 184 ? 3.787 -2.367 -5.523 1 98.94 184 MET A CA 1
ATOM 1363 C C . MET A 1 184 ? 4.832 -3.477 -5.598 1 98.94 184 MET A C 1
ATOM 1365 O O . MET A 1 184 ? 5.723 -3.441 -6.449 1 98.94 184 MET A O 1
ATOM 1369 N N . PRO A 1 185 ? 4.809 -4.484 -4.715 1 98.88 185 PRO A N 1
ATOM 1370 C CA . PRO A 1 185 ? 5.773 -5.562 -4.934 1 98.88 185 PRO A CA 1
ATOM 1371 C C . PRO A 1 185 ? 5.578 -6.27 -6.273 1 98.88 185 PRO A C 1
ATOM 1373 O O . PRO A 1 185 ? 6.535 -6.805 -6.84 1 98.88 185 PRO A O 1
ATOM 1376 N N . THR A 1 186 ? 4.383 -6.254 -6.855 1 98.94 186 THR A N 1
ATOM 1377 C CA . THR A 1 186 ? 4.191 -6.777 -8.203 1 98.94 186 THR A CA 1
ATOM 1378 C C . THR A 1 186 ? 5.082 -6.039 -9.203 1 98.94 186 THR A C 1
ATOM 1380 O O . THR A 1 186 ? 5.781 -6.672 -10 1 98.94 186 THR A O 1
ATOM 1383 N N . VAL A 1 187 ? 5.086 -4.719 -9.148 1 98.94 187 VAL A N 1
ATOM 1384 C CA . VAL A 1 187 ? 5.898 -3.893 -10.039 1 98.94 187 VAL A CA 1
ATOM 1385 C C . VAL A 1 187 ? 7.379 -4.141 -9.766 1 98.94 187 VAL A C 1
ATOM 1387 O O . VAL A 1 187 ? 8.172 -4.277 -10.695 1 98.94 187 VAL A O 1
ATOM 1390 N N . HIS A 1 188 ? 7.773 -4.223 -8.484 1 98.94 188 HIS A N 1
ATOM 1391 C CA . HIS A 1 188 ? 9.164 -4.465 -8.109 1 98.94 188 HIS A CA 1
ATOM 1392 C C . HIS A 1 188 ? 9.625 -5.844 -8.57 1 98.94 188 HIS A C 1
ATOM 1394 O O . HIS A 1 188 ? 10.719 -5.988 -9.117 1 98.94 188 HIS A O 1
ATOM 1400 N N . GLN A 1 189 ? 8.805 -6.855 -8.32 1 98.94 189 GLN A N 1
ATOM 1401 C CA . GLN A 1 189 ? 9.133 -8.211 -8.75 1 98.94 189 GLN A CA 1
ATOM 1402 C C . GLN A 1 189 ? 9.312 -8.281 -10.258 1 98.94 189 GLN A C 1
ATOM 1404 O O . GLN A 1 189 ?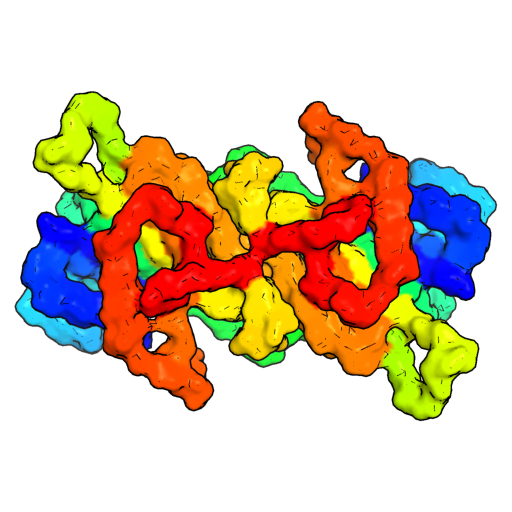 10.211 -8.969 -10.75 1 98.94 189 GLN A O 1
ATOM 1409 N N . ALA A 1 190 ? 8.391 -7.621 -10.992 1 98.81 190 ALA A N 1
ATOM 1410 C CA . ALA A 1 190 ? 8.5 -7.562 -12.445 1 98.81 190 ALA A CA 1
ATOM 1411 C C . ALA A 1 190 ? 9.875 -7.047 -12.875 1 98.81 190 ALA A C 1
ATOM 1413 O O . ALA A 1 190 ? 10.5 -7.617 -13.766 1 98.81 190 ALA A O 1
ATOM 1414 N N . LYS A 1 191 ? 10.328 -5.996 -12.203 1 98.69 191 LYS A N 1
ATOM 1415 C CA . LYS A 1 191 ? 11.617 -5.406 -12.531 1 98.69 191 LYS A CA 1
ATOM 1416 C C . LYS A 1 191 ? 12.766 -6.324 -12.109 1 98.69 191 LYS A C 1
ATOM 1418 O O . LYS A 1 191 ? 13.695 -6.559 -12.875 1 98.69 191 LYS A O 1
ATOM 1423 N N . HIS A 1 192 ? 12.703 -6.91 -10.93 1 98.56 192 HIS A N 1
ATOM 1424 C CA . HIS A 1 192 ? 13.797 -7.688 -10.344 1 98.56 192 HIS A CA 1
ATOM 1425 C C . HIS A 1 192 ? 13.945 -9.031 -11.047 1 98.56 192 HIS A C 1
ATOM 1427 O O . HIS A 1 192 ? 15.031 -9.625 -11.039 1 98.56 192 HIS A O 1
ATOM 1433 N N . LEU A 1 193 ? 12.875 -9.477 -11.695 1 97.81 193 LEU A N 1
ATOM 1434 C CA . LEU A 1 193 ? 12.914 -10.797 -12.305 1 97.81 193 LEU A CA 1
ATOM 1435 C C . LEU A 1 193 ? 12.914 -10.695 -13.828 1 97.81 193 LEU A C 1
ATOM 1437 O O . LEU A 1 193 ? 12.773 -11.703 -14.523 1 97.81 193 LEU A O 1
ATOM 1441 N N . GLU A 1 194 ? 12.984 -9.492 -14.32 1 95.31 194 GLU A N 1
ATOM 1442 C CA . GLU A 1 194 ? 12.953 -9.258 -15.766 1 95.31 194 GLU A CA 1
ATOM 1443 C C . GLU A 1 194 ? 14.055 -10.047 -16.469 1 95.31 194 GLU A C 1
ATOM 1445 O O . GLU A 1 194 ? 13.797 -10.695 -17.484 1 95.31 194 GLU A O 1
ATOM 1450 N N . SER A 1 195 ? 15.258 -10.047 -15.938 1 93.5 195 SER A N 1
ATOM 1451 C CA . SER A 1 195 ? 16.391 -10.703 -16.578 1 93.5 195 SER A CA 1
ATOM 1452 C C . SER A 1 195 ? 16.234 -12.219 -16.562 1 93.5 195 SER A C 1
ATOM 1454 O O . SER A 1 195 ? 16.828 -12.914 -17.391 1 93.5 195 SER A O 1
ATOM 1456 N N . ARG A 1 196 ? 15.453 -12.688 -15.641 1 93.81 196 ARG A N 1
ATOM 1457 C CA . ARG A 1 196 ? 15.203 -14.117 -15.547 1 93.81 196 ARG A CA 1
ATOM 1458 C C . ARG A 1 196 ? 14.086 -14.547 -16.484 1 93.81 196 ARG A C 1
ATOM 1460 O O . ARG A 1 196 ? 13.852 -15.742 -16.672 1 93.81 196 ARG A O 1
ATOM 1467 N N . GLY A 1 197 ? 13.375 -13.586 -17.031 1 94.56 197 GLY A N 1
ATOM 1468 C CA . GLY A 1 197 ? 12.305 -13.875 -17.984 1 94.56 197 GLY A CA 1
ATOM 1469 C C . GLY A 1 197 ? 11 -14.266 -17.297 1 94.56 197 GLY A C 1
ATOM 1470 O O . GLY A 1 197 ? 10.18 -14.969 -17.891 1 94.56 197 GLY A O 1
ATOM 1471 N N . VAL A 1 198 ? 10.852 -13.938 -16.031 1 97.25 198 VAL A N 1
ATOM 1472 C CA . VAL A 1 198 ? 9.617 -14.211 -15.297 1 97.25 198 VAL A CA 1
ATOM 1473 C C . VAL A 1 198 ? 8.625 -13.07 -15.508 1 97.25 198 VAL A C 1
ATOM 1475 O O . VAL A 1 198 ? 8.984 -11.898 -15.422 1 97.25 198 VAL A O 1
ATOM 1478 N N . VAL A 1 199 ? 7.383 -13.391 -15.859 1 97.75 199 VAL A N 1
ATOM 1479 C CA . VAL A 1 199 ? 6.324 -12.398 -16 1 97.75 199 VAL A CA 1
ATOM 1480 C C . VAL A 1 199 ? 5.531 -12.297 -14.695 1 97.75 199 VAL A C 1
ATOM 1482 O O . VAL A 1 199 ? 5.066 -13.312 -14.172 1 97.75 199 VAL A O 1
ATOM 1485 N N . VAL A 1 200 ? 5.445 -11.133 -14.133 1 98.88 200 VAL A N 1
ATOM 1486 C CA . VAL A 1 200 ? 4.695 -10.891 -12.898 1 98.88 200 VAL A CA 1
ATOM 1487 C C . VAL A 1 200 ? 3.611 -9.844 -13.156 1 98.88 200 VAL A C 1
ATOM 1489 O O . VAL A 1 200 ? 3.895 -8.758 -13.664 1 98.88 200 VAL A O 1
ATOM 1492 N N . VAL A 1 201 ? 2.33 -10.172 -12.812 1 98.94 201 VAL A N 1
ATOM 1493 C CA . VAL A 1 201 ? 1.251 -9.211 -13.023 1 98.94 201 VAL A CA 1
ATOM 1494 C C . VAL A 1 201 ? 0.345 -9.172 -11.797 1 98.94 201 VAL A C 1
ATOM 1496 O O . VAL A 1 201 ? 0.301 -10.133 -11.016 1 98.94 201 VAL A O 1
ATOM 1499 N N . ALA A 1 202 ? -0.307 -8.039 -11.609 1 98.94 202 ALA A N 1
ATOM 1500 C CA . ALA A 1 202 ? -1.444 -7.926 -10.703 1 98.94 202 ALA A CA 1
ATOM 1501 C C . ALA A 1 202 ? -2.76 -8.18 -11.43 1 98.94 202 ALA A C 1
ATOM 1503 O O . ALA A 1 202 ? -2.947 -7.719 -12.562 1 98.94 202 ALA A O 1
ATOM 1504 N N . VAL A 1 203 ? -3.674 -8.906 -10.812 1 98.94 203 VAL A N 1
ATOM 1505 C CA . VAL A 1 203 ? -4.918 -9.25 -11.492 1 98.94 203 VAL A CA 1
ATOM 1506 C C . VAL A 1 203 ? -6.105 -8.984 -10.57 1 98.94 203 VAL A C 1
ATOM 1508 O O . VAL A 1 203 ? -6.125 -9.461 -9.43 1 98.94 203 VAL A O 1
ATOM 1511 N N . ASP A 1 204 ? -7.035 -8.234 -10.953 1 98.81 204 ASP A N 1
ATOM 1512 C CA . ASP A 1 204 ? -8.359 -8.117 -10.352 1 98.81 204 ASP A CA 1
ATOM 1513 C C . ASP A 1 204 ? -9.32 -9.156 -10.922 1 98.81 204 ASP A C 1
ATOM 1515 O O . ASP A 1 204 ? -9.711 -9.062 -12.094 1 98.81 204 ASP A O 1
ATOM 1519 N N . PRO A 1 205 ? -9.703 -10.07 -10.141 1 98.19 205 PRO A N 1
ATOM 1520 C CA . PRO A 1 205 ? -10.578 -11.125 -10.664 1 98.19 205 PRO A CA 1
ATOM 1521 C C . PRO A 1 205 ? -12 -10.633 -10.93 1 98.19 205 PRO A C 1
ATOM 1523 O O . PRO A 1 205 ? -12.805 -11.352 -11.516 1 98.19 205 PRO A O 1
ATOM 1526 N N . GLY A 1 206 ? -12.297 -9.336 -10.5 1 97 206 GLY A N 1
ATOM 1527 C CA . GLY A 1 206 ? -13.664 -8.844 -10.562 1 97 206 GLY A CA 1
ATOM 1528 C C . GLY A 1 206 ? -14.461 -9.133 -9.297 1 97 206 GLY A C 1
ATOM 1529 O O . GLY A 1 206 ? -13.922 -9.688 -8.336 1 97 206 GLY A O 1
ATOM 1530 N N . HIS A 1 207 ? -15.648 -8.648 -9.289 1 96.25 207 HIS A N 1
ATOM 1531 C CA . HIS A 1 207 ? -16.531 -8.938 -8.172 1 96.25 207 HIS A CA 1
ATOM 1532 C C . HIS A 1 207 ? -17.297 -10.234 -8.391 1 96.25 207 HIS A C 1
ATOM 1534 O O . HIS A 1 207 ? -18.391 -10.234 -8.969 1 96.25 207 HIS A O 1
ATOM 1540 N N . VAL A 1 208 ? -16.781 -11.305 -7.863 1 97 208 VAL A N 1
ATOM 1541 C CA . VAL A 1 208 ? -17.156 -12.664 -8.227 1 97 208 VAL A CA 1
ATOM 1542 C C . VAL A 1 208 ? -18.156 -13.211 -7.211 1 97 208 VAL A C 1
ATOM 1544 O O . VAL A 1 208 ? -18.016 -12.984 -6.008 1 97 208 VAL A O 1
ATOM 1547 N N . LYS A 1 209 ? -19.125 -13.969 -7.656 1 94.69 209 LYS A N 1
ATOM 1548 C CA . LYS A 1 209 ? -20.156 -14.586 -6.816 1 94.69 209 LYS A CA 1
ATOM 1549 C C . LYS A 1 209 ? -19.578 -15.75 -6.016 1 94.69 209 LYS A C 1
ATOM 1551 O O . LYS A 1 209 ? -19.688 -16.906 -6.434 1 94.69 209 LYS A O 1
ATOM 1556 N N . THR A 1 210 ? -18.984 -15.461 -4.918 1 91.94 210 THR A N 1
ATOM 1557 C CA . THR A 1 210 ? -18.516 -16.391 -3.902 1 91.94 210 THR A CA 1
ATOM 1558 C C . THR A 1 210 ? -19.047 -16.016 -2.523 1 91.94 210 THR A C 1
ATOM 1560 O O . THR A 1 210 ? -19.656 -14.961 -2.359 1 91.94 210 THR A O 1
ATOM 1563 N N . PRO A 1 211 ? -18.922 -16.859 -1.599 1 81.88 211 PRO A N 1
ATOM 1564 C CA . PRO A 1 211 ? -19.359 -16.469 -0.256 1 81.88 211 PRO A CA 1
ATOM 1565 C C . PRO A 1 211 ? -18.734 -15.164 0.209 1 81.88 211 PRO A C 1
ATOM 1567 O O . PRO A 1 211 ? -19.391 -14.367 0.892 1 81.88 211 PRO A O 1
ATOM 1570 N N . SER A 1 212 ? -17.547 -14.875 -0.246 1 83.62 212 SER A N 1
ATOM 1571 C CA . SER A 1 212 ? -16.828 -13.672 0.166 1 83.62 212 SER A CA 1
ATOM 1572 C C . SER A 1 212 ? -17.25 -12.461 -0.671 1 83.62 212 SER A C 1
ATOM 1574 O O . SER A 1 212 ? -16.984 -11.32 -0.297 1 83.62 212 SER A O 1
ATOM 1576 N N . GLY A 1 213 ? -17.812 -12.633 -1.824 1 87.56 213 GLY A N 1
ATOM 1577 C CA . GLY A 1 213 ? -18.156 -11.547 -2.732 1 87.56 213 GLY A CA 1
ATOM 1578 C C . GLY A 1 213 ? -19.328 -10.711 -2.258 1 87.56 213 GLY A C 1
ATOM 1579 O O . GLY A 1 213 ? -19.5 -9.57 -2.686 1 87.56 213 GLY A O 1
ATOM 1580 N N . GLY A 1 214 ? -20.188 -11.328 -1.437 1 84.5 214 GLY A N 1
ATOM 1581 C CA . GLY A 1 214 ? -21.359 -10.625 -0.947 1 84.5 214 GLY A CA 1
ATOM 1582 C C . GLY A 1 214 ? -22.453 -10.477 -1.992 1 84.5 214 GLY A C 1
ATOM 1583 O O . GLY A 1 214 ? -22.328 -11 -3.1 1 84.5 214 GLY A O 1
ATOM 1584 N N . PRO A 1 215 ? -23.516 -9.805 -1.656 1 86.38 215 PRO A N 1
ATOM 1585 C CA . PRO A 1 215 ? -24.703 -9.766 -2.512 1 86.38 215 PRO A CA 1
ATOM 1586 C C . PRO A 1 215 ? -24.484 -8.93 -3.77 1 86.38 215 PRO A C 1
ATOM 1588 O O . PRO A 1 215 ? -25.219 -9.094 -4.758 1 86.38 215 PRO A O 1
ATOM 1591 N N . GLY A 1 216 ? -23.5 -8.109 -3.814 1 87.75 216 GLY A N 1
ATOM 1592 C CA . GLY A 1 216 ? -23.312 -7.234 -4.961 1 87.75 216 GLY A CA 1
ATOM 1593 C C . GLY A 1 216 ? -22.453 -7.859 -6.051 1 87.75 216 GLY A C 1
ATOM 1594 O O . GLY A 1 216 ? -22.328 -7.297 -7.141 1 87.75 216 GLY A O 1
ATOM 1595 N N . ALA A 1 217 ? -22 -9.031 -5.789 1 91.62 217 ALA A N 1
ATOM 1596 C CA . ALA A 1 217 ? -21.141 -9.703 -6.766 1 91.62 217 ALA A CA 1
ATOM 1597 C C . ALA A 1 217 ? -21.953 -10.18 -7.969 1 91.62 217 ALA A C 1
ATOM 1599 O O . ALA A 1 217 ? -23.031 -10.766 -7.809 1 91.62 217 ALA A O 1
ATOM 1600 N N . THR A 1 218 ? -21.422 -9.953 -9.211 1 92.5 218 THR A N 1
ATOM 1601 C CA . THR A 1 218 ? -22.203 -10.266 -10.398 1 92.5 218 THR A CA 1
ATOM 1602 C C . THR A 1 218 ? -21.453 -11.25 -11.297 1 92.5 218 THR A C 1
ATOM 1604 O O . THR A 1 218 ? -22.062 -11.898 -12.148 1 92.5 218 THR A O 1
ATOM 1607 N N . LEU A 1 219 ? -20.234 -11.383 -11.141 1 96.69 219 LEU A N 1
ATOM 1608 C CA . LEU A 1 219 ? -19.422 -12.203 -12.023 1 96.69 219 LEU A CA 1
ATOM 1609 C C . LEU A 1 219 ? -19.406 -13.656 -11.562 1 96.69 219 LEU A C 1
ATOM 1611 O O . LEU A 1 219 ? -19.172 -13.938 -10.391 1 96.69 219 LEU A O 1
ATOM 1615 N N . GLU A 1 220 ? -19.719 -14.555 -12.461 1 97 220 GLU A N 1
ATOM 1616 C CA . GLU A 1 220 ? -19.656 -15.984 -12.148 1 97 220 GLU A CA 1
ATOM 1617 C C . GLU A 1 220 ? -18.219 -16.453 -11.984 1 97 220 GLU A C 1
ATOM 1619 O O . GLU A 1 220 ? -17.328 -16.016 -12.727 1 97 220 GLU A O 1
ATOM 1624 N N . VAL A 1 221 ? -18.031 -17.406 -11.109 1 97.25 221 VAL A N 1
ATOM 1625 C CA . VAL A 1 221 ? -16.688 -17.938 -10.852 1 97.25 221 VAL A CA 1
ATOM 1626 C C . VAL A 1 221 ? -16.094 -18.484 -12.148 1 97.25 221 VAL A C 1
ATOM 1628 O O . VAL A 1 221 ? -14.93 -18.203 -12.461 1 97.25 221 VAL A O 1
ATOM 1631 N N . GLU A 1 222 ? -16.891 -19.188 -12.93 1 96.94 222 GLU A N 1
ATOM 1632 C CA . GLU A 1 222 ? -16.422 -19.797 -14.172 1 96.94 222 GLU A CA 1
ATOM 1633 C C . GLU A 1 222 ? -15.914 -18.75 -15.156 1 96.94 222 GLU A C 1
ATOM 1635 O O . GLU A 1 222 ? -14.891 -18.953 -15.812 1 96.94 222 GLU A O 1
ATOM 1640 N N . ASP A 1 223 ? -16.625 -17.656 -15.242 1 97.69 223 ASP A N 1
ATOM 1641 C CA . ASP A 1 223 ? -16.25 -16.594 -16.172 1 97.69 223 ASP A CA 1
ATOM 1642 C C . ASP A 1 223 ? -14.945 -15.922 -15.734 1 97.69 223 ASP A C 1
ATOM 1644 O O . ASP A 1 223 ? -14.078 -15.641 -16.562 1 97.69 223 ASP A O 1
ATOM 1648 N N . CYS A 1 224 ? -14.844 -15.688 -14.477 1 97.81 224 CYS A N 1
ATOM 1649 C CA . CYS A 1 224 ? -13.625 -15.102 -13.938 1 97.81 224 CYS A CA 1
ATOM 1650 C C . CYS A 1 224 ? -12.43 -16.016 -14.172 1 97.81 224 CYS A C 1
ATOM 1652 O O . CYS A 1 224 ? -11.391 -15.562 -14.664 1 97.81 224 CYS A O 1
ATOM 1654 N N . VAL A 1 225 ? -12.586 -17.25 -13.875 1 98.31 225 VAL A N 1
ATOM 1655 C CA . VAL A 1 225 ? -11.516 -18.234 -13.938 1 98.31 225 VAL A CA 1
ATOM 1656 C C . VAL A 1 225 ? -11.047 -18.391 -15.383 1 98.31 225 VAL A C 1
ATOM 1658 O O . VAL A 1 225 ? -9.844 -18.375 -15.656 1 98.31 225 VAL A O 1
ATOM 1661 N N . LYS A 1 226 ? -12.008 -18.531 -16.328 1 98.12 226 LYS A N 1
ATOM 1662 C CA . LYS A 1 226 ? -11.68 -18.656 -17.734 1 98.12 226 LYS A CA 1
ATOM 1663 C C . LYS A 1 226 ? -10.938 -17.406 -18.234 1 98.12 226 LYS A C 1
ATOM 1665 O O . LYS A 1 226 ? -9.961 -17.516 -18.984 1 98.12 226 LYS A O 1
ATOM 1670 N N . GLY A 1 227 ? -11.445 -16.266 -17.828 1 98.62 227 GLY A N 1
ATOM 1671 C CA . GLY A 1 227 ? -10.812 -15.016 -18.219 1 98.62 227 GLY A CA 1
ATOM 1672 C C . GLY A 1 227 ? -9.398 -14.875 -17.703 1 98.62 227 GLY A C 1
ATOM 1673 O O . GLY A 1 227 ? -8.477 -14.602 -18.484 1 98.62 227 GLY A O 1
ATOM 1674 N N . VAL A 1 228 ? -9.18 -15.125 -16.391 1 98.81 228 VAL A N 1
ATOM 1675 C CA . VAL A 1 228 ? -7.875 -14.969 -15.766 1 98.81 228 VAL A CA 1
ATOM 1676 C C . VAL A 1 228 ? -6.887 -15.953 -16.391 1 98.81 228 VAL A C 1
ATOM 1678 O O . VAL A 1 228 ? -5.801 -15.555 -16.828 1 98.81 228 VAL A O 1
ATOM 1681 N N . LEU A 1 229 ? -7.238 -17.266 -16.469 1 98.5 229 LEU A N 1
ATOM 1682 C CA . LEU A 1 229 ? -6.324 -18.266 -16.984 1 98.5 229 LEU A CA 1
ATOM 1683 C C . LEU A 1 229 ? -6.031 -18.047 -18.469 1 98.5 229 LEU A C 1
ATOM 1685 O O . LEU A 1 229 ? -4.902 -18.234 -18.922 1 98.5 229 LEU A O 1
ATOM 1689 N N . GLY A 1 230 ? -7.098 -17.656 -19.219 1 97.88 230 GLY A N 1
ATOM 1690 C CA . GLY A 1 230 ? -6.871 -17.312 -20.609 1 97.88 230 GLY A CA 1
ATOM 1691 C C . GLY A 1 230 ? -5.887 -16.172 -20.797 1 97.88 230 GLY A C 1
ATOM 1692 O O . GLY A 1 230 ? -5.004 -16.234 -21.656 1 97.88 230 GLY A O 1
ATOM 1693 N N . MET A 1 231 ? -6.039 -15.148 -19.984 1 98.19 231 MET A N 1
ATOM 1694 C CA . MET A 1 231 ? -5.137 -14.008 -20.031 1 98.19 231 MET A CA 1
ATOM 1695 C C . MET A 1 231 ? -3.721 -14.414 -19.641 1 98.19 231 MET A C 1
ATOM 1697 O O . MET A 1 231 ? -2.758 -14.039 -20.312 1 98.19 231 MET A O 1
ATOM 1701 N N . LEU A 1 232 ? -3.529 -15.18 -18.594 1 97.88 232 LEU A N 1
ATOM 1702 C CA . LEU A 1 232 ? -2.207 -15.578 -18.125 1 97.88 232 LEU A CA 1
ATOM 1703 C C . LEU A 1 232 ? -1.465 -16.375 -19.188 1 97.88 232 LEU A C 1
ATOM 1705 O O . LEU A 1 232 ? -0.249 -16.234 -19.344 1 97.88 232 LEU A O 1
ATOM 1709 N N . ASP A 1 233 ? -2.176 -17.219 -19.922 1 95 233 ASP A N 1
ATOM 1710 C CA . ASP A 1 233 ? -1.595 -18.062 -20.953 1 95 233 ASP A CA 1
ATOM 1711 C C . ASP A 1 233 ? -0.989 -17.234 -22.078 1 95 233 ASP A C 1
ATOM 1713 O O . ASP A 1 233 ? -0.051 -17.672 -22.75 1 95 233 ASP A O 1
ATOM 1717 N N . GLY A 1 234 ? -1.47 -16.031 -22.25 1 95 234 GLY A N 1
ATOM 1718 C CA . GLY A 1 234 ? -1.06 -15.219 -23.391 1 95 234 GLY A CA 1
ATOM 1719 C C . GLY A 1 234 ? -0.093 -14.109 -23.016 1 95 234 GLY A C 1
ATOM 1720 O O . GLY A 1 234 ? 0.333 -13.336 -23.875 1 95 234 GLY A O 1
ATOM 1721 N N . LEU A 1 235 ? 0.348 -14.062 -21.797 1 96.88 235 LEU A N 1
ATOM 1722 C CA . LEU A 1 235 ? 1.183 -12.945 -21.359 1 96.88 235 LEU A CA 1
ATOM 1723 C C . LEU A 1 235 ? 2.596 -13.078 -21.922 1 96.88 235 LEU A C 1
ATOM 1725 O O . LEU A 1 235 ? 3.104 -14.188 -22.094 1 96.88 235 LEU A O 1
ATOM 1729 N N . ARG A 1 236 ? 3.189 -11.984 -22.219 1 95.75 236 ARG A N 1
ATOM 1730 C CA . ARG A 1 236 ? 4.566 -11.844 -22.688 1 95.75 236 ARG A CA 1
ATOM 1731 C C . ARG A 1 236 ? 5.352 -10.906 -21.781 1 95.75 236 ARG A C 1
ATOM 1733 O O . ARG A 1 236 ? 4.789 -10.297 -20.859 1 95.75 236 ARG A O 1
ATOM 1740 N N . MET A 1 237 ? 6.637 -10.812 -22 1 94.81 237 MET A N 1
ATOM 1741 C CA . MET A 1 237 ? 7.488 -9.992 -21.141 1 94.81 237 MET A CA 1
ATOM 1742 C C . MET A 1 237 ? 7.043 -8.539 -21.172 1 94.81 237 MET A C 1
ATOM 1744 O O . MET A 1 237 ? 7.184 -7.824 -20.172 1 94.81 237 MET A O 1
ATOM 1748 N N . GLU A 1 238 ? 6.434 -8.094 -22.25 1 96.62 238 GLU A N 1
ATOM 1749 C CA . GLU A 1 238 ? 5.965 -6.715 -22.359 1 96.62 238 GLU A CA 1
ATOM 1750 C C . GLU A 1 238 ? 4.816 -6.438 -21.391 1 96.62 238 GLU A C 1
ATOM 1752 O O . GLU A 1 238 ? 4.504 -5.277 -21.109 1 96.62 238 GLU A O 1
ATOM 1757 N N . ASP A 1 239 ? 4.195 -7.457 -20.828 1 98 239 ASP A N 1
ATOM 1758 C CA . ASP A 1 239 ? 3.023 -7.34 -19.969 1 98 239 ASP A CA 1
ATOM 1759 C C . ASP A 1 239 ? 3.428 -7.277 -18.5 1 98 239 ASP A C 1
ATOM 1761 O O . ASP A 1 239 ? 2.611 -6.941 -17.641 1 98 239 ASP A O 1
ATOM 1765 N N . THR A 1 240 ? 4.727 -7.621 -18.219 1 98.38 240 THR A N 1
ATOM 1766 C CA . THR A 1 240 ? 5.152 -7.75 -16.828 1 98.38 240 THR A CA 1
ATOM 1767 C C . THR A 1 240 ? 5.012 -6.422 -16.094 1 98.38 240 THR A C 1
ATOM 1769 O O . THR A 1 240 ? 5.211 -5.355 -16.672 1 98.38 240 THR A O 1
ATOM 1772 N N . GLY A 1 241 ? 4.531 -6.449 -14.844 1 98.75 241 GLY A N 1
ATOM 1773 C CA . GLY A 1 241 ? 4.426 -5.277 -13.992 1 98.75 241 GLY A CA 1
ATOM 1774 C C . GLY A 1 241 ? 3.137 -4.504 -14.195 1 98.75 241 GLY A C 1
ATOM 1775 O O . GLY A 1 241 ? 2.975 -3.404 -13.656 1 98.75 241 GLY A O 1
ATOM 1776 N N . LYS A 1 242 ? 2.209 -5.027 -15.031 1 98.81 242 LYS A N 1
ATOM 1777 C CA . LYS A 1 242 ? 0.958 -4.32 -15.297 1 98.81 242 LYS A CA 1
ATOM 1778 C C . LYS A 1 242 ? -0.167 -4.836 -14.406 1 98.81 242 LYS A C 1
ATOM 1780 O O . LYS A 1 242 ? -0.002 -5.84 -13.711 1 98.81 242 LYS A O 1
ATOM 1785 N N . PHE A 1 243 ? -1.239 -4.129 -14.289 1 98.94 243 PHE A N 1
ATOM 1786 C CA . PHE A 1 243 ? -2.461 -4.406 -13.547 1 98.94 243 PHE A CA 1
ATOM 1787 C C . PHE A 1 243 ? -3.617 -4.711 -14.492 1 98.94 243 PHE A C 1
ATOM 1789 O O . PHE A 1 243 ? -4.012 -3.859 -15.289 1 98.94 243 PHE A O 1
ATOM 1796 N N . TYR A 1 244 ? -4.188 -5.941 -14.383 1 98.94 244 TYR A N 1
ATOM 1797 C CA . TYR A 1 244 ? -5.219 -6.359 -15.328 1 98.94 244 TYR A CA 1
ATOM 1798 C C . TYR A 1 244 ? -6.508 -6.723 -14.602 1 98.94 244 TYR A C 1
ATOM 1800 O O . TYR A 1 244 ? -6.477 -7.219 -13.477 1 98.94 244 TYR A O 1
ATOM 1808 N N . LEU A 1 245 ? -7.625 -6.492 -15.234 1 98.69 245 LEU A N 1
ATOM 1809 C CA . LEU A 1 245 ? -8.906 -7.098 -14.891 1 98.69 245 LEU A CA 1
ATOM 1810 C C . LEU A 1 245 ? -9.016 -8.508 -15.453 1 98.69 245 LEU A C 1
ATOM 1812 O O . LEU A 1 245 ? -8.328 -8.852 -16.422 1 98.69 245 LEU A O 1
ATOM 1816 N N . TYR A 1 246 ? -9.828 -9.32 -14.93 1 98.38 246 TYR A N 1
ATOM 1817 C CA . TYR A 1 246 ? -9.953 -10.734 -15.266 1 98.38 246 TYR A CA 1
ATOM 1818 C C . TYR A 1 246 ? -10.125 -10.922 -16.766 1 98.38 246 TYR A C 1
ATOM 1820 O O . TYR A 1 246 ? -9.781 -11.977 -17.312 1 98.38 246 TYR A O 1
ATOM 1828 N N . ASP A 1 247 ? -10.602 -9.945 -17.453 1 96.88 247 ASP A N 1
ATOM 1829 C CA . ASP A 1 247 ? -10.938 -10.109 -18.875 1 96.88 247 ASP A CA 1
ATOM 1830 C C . ASP A 1 247 ? -9.852 -9.531 -19.766 1 96.88 247 ASP A C 1
ATOM 1832 O O . ASP A 1 247 ? -10.062 -9.344 -20.969 1 96.88 247 ASP A O 1
ATOM 1836 N N . GLY A 1 248 ? -8.758 -9.141 -19.172 1 98 248 GLY A N 1
ATOM 1837 C CA . GLY A 1 248 ? -7.59 -8.742 -19.938 1 98 248 GLY A CA 1
ATOM 1838 C C . GLY A 1 248 ? -7.457 -7.234 -20.078 1 98 248 GLY A C 1
ATOM 1839 O O . GLY A 1 248 ? -6.441 -6.742 -20.578 1 98 248 GLY A O 1
ATOM 1840 N N . ARG A 1 249 ? -8.453 -6.438 -19.656 1 98.19 249 ARG A N 1
ATOM 1841 C CA . ARG A 1 249 ? -8.328 -4.984 -19.672 1 98.19 249 ARG A CA 1
ATOM 1842 C C . ARG A 1 249 ? -7.293 -4.512 -18.656 1 98.19 249 ARG A C 1
ATOM 1844 O O . ARG A 1 249 ? -7.238 -5.023 -17.531 1 98.19 249 ARG A O 1
ATOM 1851 N N . GLU A 1 250 ? -6.422 -3.66 -19.078 1 98.62 250 GLU A N 1
ATOM 1852 C CA . GLU A 1 250 ? -5.48 -3.068 -18.125 1 98.62 250 GLU A CA 1
ATOM 1853 C C . GLU A 1 250 ? -6.188 -2.119 -17.172 1 98.62 250 GLU A C 1
ATOM 1855 O O . GLU A 1 250 ? -7.043 -1.332 -17.578 1 98.62 250 GLU A O 1
ATOM 1860 N N . VAL A 1 251 ? -5.926 -2.195 -15.914 1 98.81 251 VAL A N 1
ATOM 1861 C CA . VAL A 1 251 ? -6.52 -1.376 -14.867 1 98.81 251 VAL A CA 1
ATOM 1862 C C . VAL A 1 251 ? -5.543 -0.277 -14.453 1 98.81 251 VAL A C 1
ATOM 1864 O O . VAL A 1 251 ? -4.355 -0.542 -14.234 1 98.81 251 VAL A O 1
ATOM 1867 N N . PRO A 1 252 ? -5.996 1.006 -14.477 1 98.75 252 PRO A N 1
ATOM 1868 C CA . PRO A 1 252 ? -5.105 2.041 -13.945 1 98.75 252 PRO A CA 1
ATOM 1869 C C . PRO A 1 252 ? -4.789 1.846 -12.461 1 98.75 252 PRO A C 1
ATOM 1871 O O . PRO A 1 252 ? -5.613 1.311 -11.719 1 98.75 252 PRO A O 1
ATOM 1874 N N . TRP A 1 253 ? -3.633 2.252 -12.117 1 98.69 253 TRP A N 1
ATOM 1875 C CA . TRP A 1 253 ? -3.242 2.057 -10.719 1 98.69 253 TRP A CA 1
ATOM 1876 C C . TRP A 1 253 ? -4.125 2.879 -9.789 1 98.69 253 TRP A C 1
ATOM 1878 O O . TRP A 1 253 ? -4.508 4.004 -10.117 1 98.69 253 TRP A O 1
ATOM 1888 N N . MET B 1 1 ? -5.758 33.375 12.336 1 86.06 1 MET B N 1
ATOM 1889 C CA . MET B 1 1 ? -4.387 32.875 12.406 1 86.06 1 MET B CA 1
ATOM 1890 C C . MET B 1 1 ? -4.332 31.375 12.141 1 86.06 1 MET B C 1
ATOM 1892 O O . MET B 1 1 ? -4.891 30.578 12.898 1 86.06 1 MET B O 1
ATOM 1896 N N . PRO B 1 2 ? -3.635 31.031 10.992 1 94.25 2 PRO B N 1
ATOM 1897 C CA . PRO B 1 2 ? -3.678 29.609 10.648 1 94.25 2 PRO B CA 1
ATOM 1898 C C . PRO B 1 2 ? -2.795 28.766 11.555 1 94.25 2 PRO B C 1
ATOM 1900 O O . PRO B 1 2 ? -1.727 29.203 11.984 1 94.25 2 PRO B O 1
ATOM 1903 N N . THR B 1 3 ? -3.268 27.562 11.938 1 97.31 3 THR B N 1
ATOM 1904 C CA . THR B 1 3 ? -2.537 26.594 12.75 1 97.31 3 THR B CA 1
ATOM 1905 C C . THR B 1 3 ? -2.055 25.438 11.898 1 97.31 3 THR B C 1
ATOM 1907 O O . THR B 1 3 ? -2.855 24.766 11.234 1 97.31 3 THR B O 1
ATOM 1910 N N . TYR B 1 4 ? -0.741 25.203 11.891 1 98.5 4 TYR B N 1
ATOM 1911 C CA . TYR B 1 4 ? -0.1 24.125 11.164 1 98.5 4 TYR B CA 1
ATOM 1912 C C . TYR B 1 4 ? 0.404 23.047 12.125 1 98.5 4 TYR B C 1
ATOM 1914 O O . TYR B 1 4 ? 1.129 23.344 13.078 1 98.5 4 TYR B O 1
ATOM 1922 N N . ALA B 1 5 ? -0.034 21.828 11.969 1 98.88 5 ALA B N 1
ATOM 1923 C CA . ALA B 1 5 ? 0.528 20.688 12.688 1 98.88 5 ALA B CA 1
ATOM 1924 C C . ALA B 1 5 ? 1.426 19.859 11.789 1 98.88 5 ALA B C 1
ATOM 1926 O O . ALA B 1 5 ? 1.007 19.438 10.703 1 98.88 5 ALA B O 1
ATOM 1927 N N . ILE B 1 6 ? 2.666 19.625 12.164 1 98.94 6 ILE B N 1
ATOM 1928 C CA . ILE B 1 6 ? 3.648 18.922 11.344 1 98.94 6 ILE B CA 1
ATOM 1929 C C . ILE B 1 6 ? 4.262 17.766 12.133 1 98.94 6 ILE B C 1
ATOM 1931 O O . ILE B 1 6 ? 4.914 18 13.156 1 98.94 6 ILE B O 1
ATOM 1935 N N . THR B 1 7 ? 4.023 16.578 11.727 1 98.94 7 THR B N 1
ATOM 1936 C CA . THR B 1 7 ? 4.719 15.453 12.352 1 98.94 7 THR B CA 1
ATOM 1937 C C . THR B 1 7 ? 6.141 15.328 11.812 1 98.94 7 THR B C 1
ATOM 1939 O O . THR B 1 7 ? 6.406 15.68 10.664 1 98.94 7 THR B O 1
ATOM 1942 N N . GLY B 1 8 ? 7.059 14.758 12.641 1 97.94 8 GLY B N 1
ATOM 1943 C CA . GLY B 1 8 ? 8.445 14.625 12.219 1 97.94 8 GLY B CA 1
ATOM 1944 C C . GLY B 1 8 ? 9.133 15.961 12.008 1 97.94 8 GLY B C 1
ATOM 1945 O O . GLY B 1 8 ? 9.773 16.172 10.977 1 97.94 8 GLY B O 1
ATOM 1946 N N . ALA B 1 9 ? 9.031 16.891 12.953 1 98.19 9 ALA B N 1
ATOM 1947 C CA . ALA B 1 9 ? 9.422 18.281 12.758 1 98.19 9 ALA B CA 1
ATOM 1948 C C . ALA B 1 9 ? 10.844 18.531 13.242 1 98.19 9 ALA B C 1
ATOM 1950 O O . ALA B 1 9 ? 11.383 19.625 13.094 1 98.19 9 ALA B O 1
ATOM 1951 N N . ARG B 1 10 ? 11.516 17.562 13.805 1 96.25 10 ARG B N 1
ATOM 1952 C CA . ARG B 1 10 ? 12.781 17.734 14.508 1 96.25 10 ARG B CA 1
ATOM 1953 C C . ARG B 1 10 ? 13.883 18.172 13.547 1 96.25 10 ARG B C 1
ATOM 1955 O O . ARG B 1 10 ? 14.734 19 13.906 1 96.25 10 ARG B O 1
ATOM 1962 N N . SER B 1 11 ? 13.93 17.578 12.375 1 94.69 11 SER B N 1
ATOM 1963 C CA . SER B 1 11 ? 15.016 17.812 11.422 1 94.69 11 SER B CA 1
ATOM 1964 C C . SER B 1 11 ? 14.531 17.656 9.984 1 94.69 11 SER B C 1
ATOM 1966 O O . SER B 1 11 ? 13.344 17.469 9.742 1 94.69 11 SER B O 1
ATOM 1968 N N . GLY B 1 12 ? 15.43 17.891 9.125 1 95.69 12 GLY B N 1
ATOM 1969 C CA . GLY B 1 12 ? 15.141 17.625 7.723 1 95.69 12 GLY B CA 1
ATOM 1970 C C . GLY B 1 12 ? 14.039 18.516 7.168 1 95.69 12 GLY B C 1
ATOM 1971 O O . GLY B 1 12 ? 14.016 19.719 7.418 1 95.69 12 GLY B O 1
ATOM 1972 N N . ILE B 1 13 ? 13.203 17.875 6.359 1 98.06 13 ILE B N 1
ATOM 1973 C CA . ILE B 1 13 ? 12.133 18.594 5.668 1 98.06 13 ILE B CA 1
ATOM 1974 C C . ILE B 1 13 ? 11.125 19.125 6.688 1 98.06 13 ILE B C 1
ATOM 1976 O O . ILE B 1 13 ? 10.633 20.234 6.559 1 98.06 13 ILE B O 1
ATOM 1980 N N . GLY B 1 14 ? 10.812 18.297 7.762 1 98.25 14 GLY B N 1
ATOM 1981 C CA . GLY B 1 14 ? 9.883 18.719 8.805 1 98.25 14 GLY B CA 1
ATOM 1982 C C . GLY B 1 14 ? 10.305 20 9.484 1 98.25 14 GLY B C 1
ATOM 1983 O O . GLY B 1 14 ? 9.484 20.922 9.656 1 98.25 14 GLY B O 1
ATOM 1984 N N . TYR B 1 15 ? 11.562 20.031 9.859 1 97.56 15 TYR B N 1
ATOM 1985 C CA . TYR B 1 15 ? 12.086 21.281 10.422 1 97.56 15 TYR B CA 1
ATOM 1986 C C . TYR B 1 15 ? 11.977 22.422 9.414 1 97.56 15 TYR B C 1
ATOM 1988 O O . TYR B 1 15 ? 11.68 23.547 9.789 1 97.56 15 TYR B O 1
ATOM 1996 N N . GLY B 1 16 ? 12.289 22.109 8.148 1 98.12 16 GLY B N 1
ATOM 1997 C CA . GLY B 1 16 ? 12.18 23.109 7.094 1 98.12 16 GLY B CA 1
ATOM 1998 C C . GLY B 1 16 ? 10.797 23.75 7.012 1 98.12 16 GLY B C 1
ATOM 1999 O O . GLY B 1 16 ? 10.68 24.953 6.844 1 98.12 16 GLY B O 1
ATOM 2000 N N . TYR B 1 17 ? 9.727 22.891 7.125 1 98.69 17 TYR B N 1
ATOM 2001 C CA . TYR B 1 17 ? 8.367 23.438 7.152 1 98.69 17 TYR B CA 1
ATOM 2002 C C . TYR B 1 17 ? 8.188 24.406 8.312 1 98.69 17 TYR B C 1
ATOM 2004 O O . TYR B 1 17 ? 7.656 25.5 8.133 1 98.69 17 TYR B O 1
ATOM 2012 N N . VAL B 1 18 ? 8.648 24 9.516 1 98.38 18 VAL B N 1
ATOM 2013 C CA . VAL B 1 18 ? 8.484 24.812 10.719 1 98.38 18 VAL B CA 1
ATOM 2014 C C . VAL B 1 18 ? 9.188 26.156 10.531 1 98.38 18 VAL B C 1
ATOM 2016 O O . VAL B 1 18 ? 8.586 27.203 10.773 1 98.38 18 VAL B O 1
ATOM 2019 N N . ALA B 1 19 ? 10.398 26.141 10.062 1 97.44 19 ALA B N 1
ATOM 2020 C CA . ALA B 1 19 ? 11.195 27.344 9.891 1 97.44 19 ALA B CA 1
ATOM 2021 C C . ALA B 1 19 ? 10.555 28.297 8.883 1 97.44 19 ALA B C 1
ATOM 2023 O O . ALA B 1 19 ? 10.477 29.5 9.109 1 97.44 19 ALA B O 1
ATOM 2024 N N . HIS B 1 20 ? 10.102 27.75 7.789 1 97.69 20 HIS B N 1
ATOM 2025 C CA . HIS B 1 20 ? 9.477 28.562 6.758 1 97.69 20 HIS B CA 1
ATOM 2026 C C . HIS B 1 20 ? 8.18 29.188 7.262 1 97.69 20 HIS B C 1
ATOM 2028 O O . HIS B 1 20 ? 7.938 30.375 7.039 1 97.69 20 HIS B O 1
ATOM 2034 N N . LEU B 1 21 ? 7.375 28.422 7.922 1 97.5 21 LEU B N 1
ATOM 2035 C CA . LEU B 1 21 ? 6.082 28.891 8.406 1 97.5 21 LEU B CA 1
ATOM 2036 C C . LEU B 1 21 ? 6.258 29.938 9.5 1 97.5 21 LEU B C 1
ATOM 2038 O O . LEU B 1 21 ? 5.422 30.828 9.656 1 97.5 21 LEU B O 1
ATOM 2042 N N . PHE B 1 22 ? 7.332 29.797 10.258 1 94.31 22 PHE B N 1
ATOM 2043 C CA . PHE B 1 22 ? 7.621 30.734 11.344 1 94.31 22 PHE B CA 1
ATOM 2044 C C . PHE B 1 22 ? 7.883 32.125 10.797 1 94.31 22 PHE B C 1
ATOM 2046 O O . PHE B 1 22 ? 7.633 33.125 11.492 1 94.31 22 PHE B O 1
ATOM 2053 N N . SER B 1 23 ? 8.32 32.188 9.555 1 91.25 23 SER B N 1
ATOM 2054 C CA . SER B 1 23 ? 8.641 33.5 8.969 1 91.25 23 SER B CA 1
ATOM 2055 C C . SER B 1 23 ? 7.398 34.375 8.82 1 91.25 23 SER B C 1
ATOM 2057 O O . SER B 1 23 ? 7.5 35.594 8.695 1 91.25 23 SER B O 1
ATOM 2059 N N . SER B 1 24 ? 6.234 33.781 8.758 1 91.38 24 SER B N 1
ATOM 2060 C CA . SER B 1 24 ? 4.973 34.5 8.766 1 91.38 24 SER B CA 1
ATOM 2061 C C . SER B 1 24 ? 4.449 34.688 10.188 1 91.38 24 SER B C 1
ATOM 2063 O O . SER B 1 24 ? 4.09 33.719 10.852 1 91.38 24 SER B O 1
ATOM 2065 N N . PRO B 1 25 ? 4.262 35.906 10.656 1 90.31 25 PRO B N 1
ATOM 2066 C CA . PRO B 1 25 ? 3.971 36.156 12.07 1 90.31 25 PRO B CA 1
ATOM 2067 C C . PRO B 1 25 ? 2.562 35.719 12.477 1 90.31 25 PRO B C 1
ATOM 2069 O O . PRO B 1 25 ? 2.273 35.562 13.664 1 90.31 25 PRO B O 1
ATOM 2072 N N . SER B 1 26 ? 1.741 35.5 11.562 1 92.38 26 SER B N 1
ATOM 2073 C CA . SER B 1 26 ? 0.359 35.156 11.891 1 92.38 26 SER B CA 1
ATOM 2074 C C . SER B 1 26 ? 0.195 33.656 12.117 1 92.38 26 SER B C 1
ATOM 2076 O O . SER B 1 26 ? -0.825 33.219 12.656 1 92.38 26 SER B O 1
ATOM 2078 N N . ASN B 1 27 ? 1.205 32.844 11.82 1 95.38 27 ASN B N 1
ATOM 2079 C CA . ASN B 1 27 ? 1.069 31.391 11.875 1 95.38 27 ASN B CA 1
ATOM 2080 C C . ASN B 1 27 ? 1.317 30.859 13.281 1 95.38 27 ASN B C 1
ATOM 2082 O O . ASN B 1 27 ? 2.209 31.344 13.984 1 95.38 27 ASN B O 1
ATOM 2086 N N . THR B 1 28 ? 0.515 29.969 13.719 1 96.88 28 THR B N 1
ATOM 2087 C CA . THR B 1 28 ? 0.845 29.078 14.828 1 96.88 28 THR B CA 1
ATOM 2088 C C . THR B 1 28 ? 1.332 27.719 14.312 1 96.88 28 THR B C 1
ATOM 2090 O O . THR B 1 28 ? 0.675 27.094 13.484 1 96.88 28 THR B O 1
ATOM 2093 N N . VAL B 1 29 ? 2.498 27.25 14.781 1 98.38 29 VAL B N 1
ATOM 2094 C CA . VAL B 1 29 ? 3.096 26.016 14.281 1 98.38 29 VAL B CA 1
ATOM 2095 C C . VAL B 1 29 ? 3.229 25.016 15.422 1 98.38 29 VAL B C 1
ATOM 2097 O O . VAL B 1 29 ? 3.855 25.297 16.438 1 98.38 29 VAL B O 1
ATOM 2100 N N . LEU B 1 30 ? 2.518 23.906 15.273 1 98.69 30 LEU B N 1
ATOM 2101 C CA . LEU B 1 30 ? 2.678 22.766 16.156 1 98.69 30 LEU B CA 1
ATOM 2102 C C . LEU B 1 30 ? 3.732 21.797 15.609 1 98.69 30 LEU B C 1
ATOM 2104 O O . LEU B 1 30 ? 3.457 21.031 14.695 1 98.69 30 LEU B O 1
ATOM 2108 N N . ALA B 1 31 ? 4.969 21.859 16.141 1 98.75 31 ALA B N 1
ATOM 2109 C CA . ALA B 1 31 ? 6.078 21 15.766 1 98.75 31 ALA B CA 1
ATOM 2110 C C . ALA B 1 31 ? 6.047 19.688 16.547 1 98.75 31 ALA B C 1
ATOM 2112 O O . ALA B 1 31 ? 6.535 19.609 17.672 1 98.75 31 ALA B O 1
ATOM 2113 N N . LEU B 1 32 ? 5.496 18.656 15.945 1 98.88 32 LEU B N 1
ATOM 2114 C CA . LEU B 1 32 ? 5.375 17.359 16.594 1 98.88 32 LEU B CA 1
ATOM 2115 C C . LEU B 1 32 ? 6.641 16.531 16.391 1 98.88 32 LEU B C 1
ATOM 2117 O O . LEU B 1 32 ? 7.062 16.312 15.25 1 98.88 32 LEU B O 1
ATOM 2121 N N . VAL B 1 33 ? 7.242 16.109 17.484 1 98.69 33 VAL B N 1
ATOM 2122 C CA . VAL B 1 33 ? 8.492 15.359 17.422 1 98.69 33 VAL B CA 1
ATOM 2123 C C . VAL B 1 33 ? 8.312 14.016 18.125 1 98.69 33 VAL B C 1
ATOM 2125 O O . VAL B 1 33 ? 7.496 13.891 19.047 1 98.69 33 VAL B O 1
ATOM 2128 N N . ARG B 1 34 ? 9.055 13.039 17.703 1 97.88 34 ARG B N 1
ATOM 2129 C CA . ARG B 1 34 ? 8.93 11.68 18.203 1 97.88 34 ARG B CA 1
ATOM 2130 C C . ARG B 1 34 ? 9.109 11.641 19.719 1 97.88 34 ARG B C 1
ATOM 2132 O O . ARG B 1 34 ? 8.414 10.891 20.422 1 97.88 34 ARG B O 1
ATOM 2139 N N . SER B 1 35 ? 10.07 12.398 20.203 1 97.5 35 SER B N 1
ATOM 2140 C CA . SER B 1 35 ? 10.367 12.477 21.641 1 97.5 35 SER B CA 1
ATOM 2141 C C . SER B 1 35 ? 10.953 13.836 22 1 97.5 35 SER B C 1
ATOM 2143 O O . SER B 1 35 ? 11.633 14.469 21.188 1 97.5 35 SER B O 1
ATOM 2145 N N . LEU B 1 36 ? 10.727 14.242 23.25 1 96.75 36 LEU B N 1
ATOM 2146 C CA . LEU B 1 36 ? 11.281 15.5 23.734 1 96.75 36 LEU B CA 1
ATOM 2147 C C . LEU B 1 36 ? 12.711 15.305 24.234 1 96.75 36 LEU B C 1
ATOM 2149 O O . LEU B 1 36 ? 13.422 16.281 24.484 1 96.75 36 LEU B O 1
ATOM 2153 N N . ASP B 1 37 ? 13.094 14.102 24.375 1 93.06 37 ASP B N 1
ATOM 2154 C CA . ASP B 1 37 ? 14.414 13.773 24.906 1 93.06 37 ASP B CA 1
ATOM 2155 C C . ASP B 1 37 ? 15.484 13.883 23.828 1 93.06 37 ASP B C 1
ATOM 2157 O O . ASP B 1 37 ? 16.672 14.016 24.125 1 93.06 37 ASP B O 1
ATOM 2161 N N . GLY B 1 38 ? 15.266 13.914 22.547 1 84.75 38 GLY B N 1
ATOM 2162 C CA . GLY B 1 38 ? 16.25 14 21.469 1 84.75 38 GLY B CA 1
ATOM 2163 C C . GLY B 1 38 ? 16.688 15.422 21.188 1 84.75 38 GLY B C 1
ATOM 2164 O O . GLY B 1 38 ? 16.266 16.359 21.859 1 84.75 38 GLY B O 1
ATOM 2165 N N . PRO B 1 39 ? 17.703 15.594 20.328 1 88.56 39 PRO B N 1
ATOM 2166 C CA . PRO B 1 39 ? 18.203 16.938 19.984 1 88.56 39 PRO B CA 1
ATOM 2167 C C . PRO B 1 39 ? 17.109 17.844 19.406 1 88.56 39 PRO B C 1
ATOM 2169 O O . PRO B 1 39 ? 16.531 17.531 18.375 1 88.56 39 PRO B O 1
ATOM 2172 N N . LEU B 1 40 ? 16.828 18.906 20.078 1 95.75 40 LEU B N 1
ATOM 2173 C CA . LEU B 1 40 ? 15.789 19.859 19.688 1 95.75 40 LEU B CA 1
ATOM 2174 C C . LEU B 1 40 ? 16.344 21.266 19.609 1 95.75 40 LEU B C 1
ATOM 2176 O O . LEU B 1 40 ? 15.594 22.25 19.625 1 95.75 40 LEU B O 1
ATOM 2180 N N . SER B 1 41 ? 17.656 21.406 19.531 1 94.44 41 SER B N 1
ATOM 2181 C CA . SER B 1 41 ? 18.297 22.719 19.641 1 94.44 41 SER B CA 1
ATOM 2182 C C . SER B 1 41 ? 17.797 23.672 18.578 1 94.44 41 SER B C 1
ATOM 2184 O O . SER B 1 41 ? 17.5 24.828 18.875 1 94.44 41 SER B O 1
ATOM 2186 N N . ASP B 1 42 ? 17.688 23.203 17.344 1 94.38 42 ASP B N 1
ATOM 2187 C CA . ASP B 1 42 ? 17.25 24.062 16.25 1 94.38 42 ASP B CA 1
ATOM 2188 C C . ASP B 1 42 ? 15.812 24.531 16.469 1 94.38 42 ASP B C 1
ATOM 2190 O O . ASP B 1 42 ? 15.508 25.719 16.312 1 94.38 42 ASP B O 1
ATOM 2194 N N . LEU B 1 43 ? 14.953 23.625 16.875 1 96.81 43 LEU B N 1
ATOM 2195 C CA . LEU B 1 43 ? 13.562 23.969 17.141 1 96.81 43 LEU B CA 1
ATOM 2196 C C . LEU B 1 43 ? 13.445 24.922 18.328 1 96.81 43 LEU B C 1
ATOM 2198 O O . LEU B 1 43 ? 12.664 25.859 18.297 1 96.81 43 LEU B O 1
ATOM 2202 N N . ARG B 1 44 ? 14.211 24.688 19.344 1 96.44 44 ARG B N 1
ATOM 2203 C CA . ARG B 1 44 ? 14.156 25.516 20.547 1 96.44 44 ARG B CA 1
ATOM 2204 C C . ARG B 1 44 ? 14.664 26.922 20.25 1 96.44 44 ARG B C 1
ATOM 2206 O O . ARG B 1 44 ? 14.172 27.891 20.844 1 96.44 44 ARG B O 1
ATOM 2213 N N . THR B 1 45 ? 15.648 26.984 19.406 1 95.56 45 THR B N 1
ATOM 2214 C CA . THR B 1 45 ? 16.125 28.297 19 1 95.56 45 THR B CA 1
ATOM 2215 C C . THR B 1 45 ? 15.023 29.094 18.312 1 95.56 45 THR B C 1
ATOM 2217 O O . THR B 1 45 ? 14.82 30.266 18.609 1 95.56 45 THR B O 1
ATOM 2220 N N . LEU B 1 46 ? 14.328 28.406 17.406 1 94.81 46 LEU B N 1
ATOM 2221 C CA . LEU B 1 46 ? 13.203 29.062 16.734 1 94.81 46 LEU B CA 1
ATOM 2222 C C . LEU B 1 46 ? 12.117 29.422 17.75 1 94.81 46 LEU B C 1
ATOM 2224 O O . LEU B 1 46 ? 11.578 30.531 17.703 1 94.81 46 LEU B O 1
ATOM 2228 N N . GLN B 1 47 ? 11.789 28.484 18.609 1 94.81 47 GLN B N 1
ATOM 2229 C CA . GLN B 1 47 ? 10.75 28.688 19.609 1 94.81 47 GLN B CA 1
ATOM 2230 C C . GLN B 1 47 ? 11.07 29.875 20.516 1 94.81 47 GLN B C 1
ATOM 2232 O O . GLN B 1 47 ? 10.18 30.625 20.891 1 94.81 47 GLN B O 1
ATOM 2237 N N . ALA B 1 48 ? 12.328 30.031 20.875 1 94.5 48 ALA B N 1
ATOM 2238 C CA . ALA B 1 48 ? 12.766 31.094 21.781 1 94.5 48 ALA B CA 1
ATOM 2239 C C . ALA B 1 48 ? 12.477 32.469 21.203 1 94.5 48 ALA B C 1
ATOM 2241 O O . ALA B 1 48 ? 12.266 33.438 21.938 1 94.5 48 ALA B O 1
ATOM 2242 N N . SER B 1 49 ? 12.469 32.5 19.891 1 92.12 49 SER B N 1
ATOM 2243 C CA . SER B 1 49 ? 12.18 33.781 19.219 1 92.12 49 SER B CA 1
ATOM 2244 C C . SER B 1 49 ? 10.703 34.125 19.375 1 92.12 49 SER B C 1
ATOM 2246 O O . SER B 1 49 ? 10.352 35.312 19.359 1 92.12 49 SER B O 1
ATOM 2248 N N . SER B 1 50 ? 9.797 33.188 19.5 1 90.06 50 SER B N 1
ATOM 2249 C CA . SER B 1 50 ? 8.391 33.406 19.812 1 90.06 50 SER B CA 1
ATOM 2250 C C . SER B 1 50 ? 7.73 32.156 20.344 1 90.06 50 SER B C 1
ATOM 2252 O O . SER B 1 50 ? 7.242 31.328 19.578 1 90.06 50 SER B O 1
ATOM 2254 N N . GLU B 1 51 ? 7.574 32.062 21.547 1 85.12 51 GLU B N 1
ATOM 2255 C CA . GLU B 1 51 ? 7.004 30.891 22.219 1 85.12 51 GLU B CA 1
ATOM 2256 C C . GLU B 1 51 ? 5.508 30.781 21.938 1 85.12 51 GLU B C 1
ATOM 2258 O O . GLU B 1 51 ? 4.938 29.688 22.016 1 85.12 51 GLU B O 1
ATOM 2263 N N . ALA B 1 52 ? 4.992 31.906 21.547 1 87.56 52 ALA B N 1
ATOM 2264 C CA . ALA B 1 52 ? 3.547 31.953 21.344 1 87.56 52 ALA B CA 1
ATOM 2265 C C . ALA B 1 52 ? 3.176 31.391 19.969 1 87.56 52 ALA B C 1
ATOM 2267 O O . ALA B 1 52 ? 2.008 31.078 19.719 1 87.56 52 ALA B O 1
ATOM 2268 N N . ARG B 1 53 ? 4.16 31.203 19.141 1 94.31 53 ARG B N 1
ATOM 2269 C CA . ARG B 1 53 ? 3.828 30.844 17.766 1 94.31 53 ARG B CA 1
ATOM 2270 C C . ARG B 1 53 ? 4.332 29.438 17.422 1 94.31 53 ARG B C 1
ATOM 2272 O O . ARG B 1 53 ? 3.885 28.844 16.453 1 94.31 53 ARG B O 1
ATOM 2279 N N . ILE B 1 54 ? 5.309 28.922 18.172 1 97.25 54 ILE B N 1
ATOM 2280 C CA . ILE B 1 54 ? 5.844 27.594 17.938 1 97.25 54 ILE B CA 1
ATOM 2281 C C . ILE B 1 54 ? 5.695 26.75 19.188 1 97.25 54 ILE B C 1
ATOM 2283 O O . ILE B 1 54 ? 6.18 27.125 20.266 1 97.25 54 ILE B O 1
ATOM 2287 N N . HIS B 1 55 ? 5.035 25.672 19.062 1 97.88 55 HIS B N 1
ATOM 2288 C CA . HIS B 1 55 ? 4.891 24.703 20.141 1 97.88 55 HIS B CA 1
ATOM 2289 C C . HIS B 1 55 ? 5.531 23.375 19.781 1 97.88 55 HIS B C 1
ATOM 2291 O O . HIS B 1 55 ? 5.176 22.766 18.766 1 97.88 55 HIS B O 1
ATOM 2297 N N . ILE B 1 56 ? 6.516 22.938 20.547 1 98.31 56 ILE B N 1
ATOM 2298 C CA . ILE B 1 56 ? 7.148 21.641 20.359 1 98.31 56 ILE B CA 1
ATOM 2299 C C . ILE B 1 56 ? 6.418 20.578 21.188 1 98.31 56 ILE B C 1
ATOM 2301 O O . ILE B 1 56 ? 6.367 20.672 22.406 1 98.31 56 ILE B O 1
ATOM 2305 N N . VAL B 1 57 ? 5.812 19.625 20.562 1 98.5 57 VAL B N 1
ATOM 2306 C CA . VAL B 1 57 ? 4.93 18.656 21.219 1 98.5 57 VAL B CA 1
ATOM 2307 C C . VAL B 1 57 ? 5.355 17.234 20.875 1 98.5 57 VAL B C 1
ATOM 2309 O O . VAL B 1 57 ? 5.707 16.953 19.734 1 98.5 57 VAL B O 1
ATOM 2312 N N . GLU B 1 58 ? 5.344 16.375 21.844 1 98.56 58 GLU B N 1
ATOM 2313 C CA . GLU B 1 58 ? 5.691 14.977 21.641 1 98.56 58 GLU B CA 1
ATOM 2314 C C . GLU B 1 58 ? 4.559 14.227 20.938 1 98.56 58 GLU B C 1
ATOM 2316 O O . GLU B 1 58 ? 3.402 14.305 21.359 1 98.56 58 GLU B O 1
ATOM 2321 N N . CYS B 1 59 ? 4.895 13.523 19.859 1 98.75 59 CYS B N 1
ATOM 2322 C CA . CYS B 1 59 ? 4.004 12.602 19.172 1 98.75 59 CYS B CA 1
ATOM 2323 C C . CYS B 1 59 ? 4.793 11.602 18.344 1 98.75 59 CYS B C 1
ATOM 2325 O O . CYS B 1 59 ? 5.211 11.906 17.219 1 98.75 59 CYS B O 1
ATOM 2327 N N . ASP B 1 60 ? 4.988 10.438 18.922 1 98.62 60 ASP B N 1
ATOM 2328 C CA . ASP B 1 60 ? 5.562 9.328 18.172 1 98.62 60 ASP B CA 1
ATOM 2329 C C . ASP B 1 60 ? 4.504 8.633 17.328 1 98.62 60 ASP B C 1
ATOM 2331 O O . ASP B 1 60 ? 3.658 7.902 17.859 1 98.62 60 ASP B O 1
ATOM 2335 N N . VAL B 1 61 ? 4.617 8.773 15.992 1 98.62 61 VAL B N 1
ATOM 2336 C CA . VAL B 1 61 ? 3.549 8.312 15.117 1 98.62 61 VAL B CA 1
ATOM 2337 C C . VAL B 1 61 ? 3.572 6.785 15.031 1 98.62 61 VAL B C 1
ATOM 2339 O O . VAL B 1 61 ? 2.664 6.176 14.461 1 98.62 61 VAL B O 1
ATOM 2342 N N . SER B 1 62 ? 4.586 6.125 15.562 1 98.12 62 SER B N 1
ATOM 2343 C CA . SER B 1 62 ? 4.652 4.668 15.594 1 98.12 62 SER B CA 1
ATOM 2344 C C . SER B 1 62 ? 4.102 4.121 16.906 1 98.12 62 SER B C 1
ATOM 2346 O O . SER B 1 62 ? 4.188 2.918 17.172 1 98.12 62 SER B O 1
ATOM 2348 N N . SER B 1 63 ? 3.619 4.988 17.75 1 98.44 63 SER B N 1
ATOM 2349 C CA . SER B 1 63 ? 3.109 4.613 19.062 1 98.44 63 SER B CA 1
ATOM 2350 C C . SER B 1 63 ? 1.651 5.027 19.234 1 98.44 63 SER B C 1
ATOM 2352 O O . SER B 1 63 ? 1.349 6.219 19.328 1 98.44 63 SER B O 1
ATOM 2354 N N . GLU B 1 64 ? 0.794 4.016 19.391 1 98.31 64 GLU B N 1
ATOM 2355 C CA . GLU B 1 64 ? -0.631 4.293 19.547 1 98.31 64 GLU B CA 1
ATOM 2356 C C . GLU B 1 64 ? -0.898 5.129 20.797 1 98.31 64 GLU B C 1
ATOM 2358 O O . GLU B 1 64 ? -1.623 6.125 20.734 1 98.31 64 GLU B O 1
ATOM 2363 N N . PRO B 1 65 ? -0.3 4.812 21.922 1 98.56 65 PRO B N 1
ATOM 2364 C CA . PRO B 1 65 ? -0.517 5.66 23.094 1 98.56 65 PRO B CA 1
ATOM 2365 C C . PRO B 1 65 ? -0.058 7.102 22.875 1 98.56 65 PRO B C 1
ATOM 2367 O O . PRO B 1 65 ? -0.707 8.039 23.344 1 98.56 65 PRO B O 1
ATOM 2370 N N . SER B 1 66 ? 1.069 7.281 22.219 1 98.81 66 SER B N 1
ATOM 2371 C CA . SER B 1 66 ? 1.565 8.625 21.953 1 98.81 66 SER B CA 1
ATOM 2372 C C . SER B 1 66 ? 0.591 9.414 21.078 1 98.81 66 SER B C 1
ATOM 2374 O O . SER B 1 66 ? 0.309 10.586 21.359 1 98.81 66 SER B O 1
ATOM 2376 N N . ILE B 1 67 ? 0.04 8.773 20.062 1 98.88 67 ILE B N 1
ATOM 2377 C CA . ILE B 1 67 ? -0.907 9.406 19.141 1 98.88 67 ILE B CA 1
ATOM 2378 C C . ILE B 1 67 ? -2.191 9.758 19.891 1 98.88 67 ILE B C 1
ATOM 2380 O O . ILE B 1 67 ? -2.717 10.859 19.766 1 98.88 67 ILE B O 1
ATOM 2384 N N . LEU B 1 68 ? -2.656 8.828 20.734 1 98.75 68 LEU B N 1
ATOM 2385 C CA . LEU B 1 68 ? -3.908 9.008 21.453 1 98.75 68 LEU B CA 1
ATOM 2386 C C . LEU B 1 68 ? -3.807 10.172 22.438 1 98.75 68 LEU B C 1
ATOM 2388 O O . LEU B 1 68 ? -4.809 10.828 22.734 1 98.75 68 LEU B O 1
ATOM 2392 N N . ALA B 1 69 ? -2.648 10.531 22.875 1 98.75 69 ALA B N 1
ATOM 2393 C CA . ALA B 1 69 ? -2.432 11.586 23.859 1 98.75 69 ALA B CA 1
ATOM 2394 C C . ALA B 1 69 ? -2.336 12.953 23.188 1 98.75 69 ALA B C 1
ATOM 2396 O O . ALA B 1 69 ? -2.395 13.984 23.859 1 98.75 69 ALA B O 1
ATOM 2397 N N . LEU B 1 70 ? -2.225 13 21.906 1 98.88 70 LEU B N 1
ATOM 2398 C CA . LEU B 1 70 ? -1.89 14.211 21.156 1 98.88 70 LEU B CA 1
ATOM 2399 C C . LEU B 1 70 ? -2.965 15.273 21.344 1 98.88 70 LEU B C 1
ATOM 2401 O O . LEU B 1 70 ? -2.658 16.422 21.672 1 98.88 70 LEU B O 1
ATOM 2405 N N . PRO B 1 71 ? -4.301 14.945 21.219 1 98.69 71 PRO B N 1
ATOM 2406 C CA . PRO B 1 71 ? -5.316 15.984 21.391 1 98.69 71 PRO B CA 1
ATOM 2407 C C . PRO B 1 71 ? -5.266 16.641 22.766 1 98.69 71 PRO B C 1
ATOM 2409 O O . PRO B 1 71 ? -5.43 17.859 22.875 1 98.69 71 PRO B O 1
ATOM 2412 N N . SER B 1 72 ? -5.043 15.828 23.75 1 98.56 72 SER B N 1
ATOM 2413 C CA . SER B 1 72 ? -4.965 16.375 25.094 1 98.56 72 SER B CA 1
ATOM 2414 C C . SER B 1 72 ? -3.76 17.297 25.25 1 98.56 72 SER B C 1
ATOM 2416 O O . SER B 1 72 ? -3.863 18.359 25.859 1 98.56 72 SER B O 1
ATOM 2418 N N . ARG B 1 73 ? -2.617 16.922 24.75 1 98.44 73 ARG B N 1
ATOM 2419 C CA . ARG B 1 73 ? -1.424 17.75 24.797 1 98.44 73 ARG B CA 1
ATOM 2420 C C . ARG B 1 73 ? -1.663 19.094 24.094 1 98.44 73 ARG B C 1
ATOM 2422 O O . ARG B 1 73 ? -1.291 20.141 24.625 1 98.44 73 ARG B O 1
ATOM 2429 N N . LEU B 1 74 ? -2.309 19.031 22.922 1 98.56 74 LEU B N 1
ATOM 2430 C CA . LEU B 1 74 ? -2.557 20.25 22.156 1 98.56 74 LEU B CA 1
ATOM 2431 C C . LEU B 1 74 ? -3.613 21.109 22.844 1 98.56 74 LEU B C 1
ATOM 2433 O O . LEU B 1 74 ? -3.518 22.344 22.828 1 98.56 74 LEU B O 1
ATOM 2437 N N . GLY B 1 75 ? -4.629 20.438 23.438 1 98 75 GLY B N 1
ATOM 2438 C CA . GLY B 1 75 ? -5.645 21.156 24.188 1 98 75 GLY B CA 1
ATOM 2439 C C . GLY B 1 75 ? -5.078 21.938 25.359 1 98 75 GLY B C 1
ATOM 2440 O O . GLY B 1 75 ? -5.523 23.062 25.641 1 98 75 GLY B O 1
ATOM 2441 N N . THR B 1 76 ? -4.125 21.406 26 1 97.38 76 THR B N 1
ATOM 2442 C CA . THR B 1 76 ? -3.475 22.078 27.125 1 97.38 76 THR B CA 1
ATOM 2443 C C . THR B 1 76 ? -2.758 23.344 26.656 1 97.38 76 THR B C 1
ATOM 2445 O O . THR B 1 76 ? -2.719 24.344 27.375 1 97.38 76 THR B O 1
ATOM 2448 N N . LEU B 1 77 ? -2.266 23.297 25.469 1 95.75 77 LEU B N 1
ATOM 2449 C CA . LEU B 1 77 ? -1.459 24.391 24.938 1 95.75 77 LEU B CA 1
ATOM 2450 C C . LEU B 1 77 ? -2.344 25.453 24.297 1 95.75 77 LEU B C 1
ATOM 2452 O O . LEU B 1 77 ? -2.061 26.656 24.422 1 95.75 77 LEU B O 1
ATOM 2456 N N . LEU B 1 78 ? -3.469 25.047 23.672 1 96.5 78 LEU B N 1
ATOM 2457 C CA . LEU B 1 78 ? -4.188 25.953 22.766 1 96.5 78 LEU B CA 1
ATOM 2458 C C . LEU B 1 78 ? -5.629 26.125 23.219 1 96.5 78 LEU B C 1
ATOM 2460 O O . LEU B 1 78 ? -6.367 26.938 22.656 1 96.5 78 LEU B O 1
ATOM 2464 N N . GLY B 1 79 ? -6.004 25.375 24.234 1 96.75 79 GLY B N 1
ATOM 2465 C CA . GLY B 1 79 ? -7.402 25.297 24.625 1 96.75 79 GLY B CA 1
ATOM 2466 C C . GLY B 1 79 ? -8.133 24.141 23.969 1 96.75 79 GLY B C 1
ATOM 2467 O O . GLY B 1 79 ? -7.766 23.703 22.875 1 96.75 79 GLY B O 1
ATOM 2468 N N . ASP B 1 80 ? -9.211 23.672 24.438 1 94.25 80 ASP B N 1
ATOM 2469 C CA . ASP B 1 80 ? -9.898 22.453 24.047 1 94.25 80 ASP B CA 1
ATOM 2470 C C . ASP B 1 80 ? -10.578 22.625 22.688 1 94.25 80 ASP B C 1
ATOM 2472 O O . ASP B 1 80 ? -10.852 21.641 21.984 1 94.25 80 ASP B O 1
ATOM 2476 N N . GLU B 1 81 ? -10.828 23.797 22.312 1 94.88 81 GLU B N 1
ATOM 2477 C CA . GLU B 1 81 ? -11.586 24.031 21.094 1 94.88 81 GLU B CA 1
ATOM 2478 C C . GLU B 1 81 ? -10.664 24.438 19.938 1 94.88 81 GLU B C 1
ATOM 2480 O O . GLU B 1 81 ? -11.109 25 18.938 1 94.88 81 GLU B O 1
ATOM 2485 N N . PHE B 1 82 ? -9.391 24.141 20.141 1 95.75 82 PHE B N 1
ATOM 2486 C CA . PHE B 1 82 ? -8.445 24.531 19.094 1 95.75 82 PHE B CA 1
ATOM 2487 C C . PHE B 1 82 ? -8.828 23.906 17.766 1 95.75 82 PHE B C 1
ATOM 2489 O O . PHE B 1 82 ? -9.523 22.891 17.719 1 95.75 82 PHE B O 1
ATOM 2496 N N . LYS B 1 83 ? -8.391 24.547 16.656 1 96.31 83 LYS B N 1
ATOM 2497 C CA . LYS B 1 83 ? -8.617 24.062 15.297 1 96.31 83 LYS B CA 1
ATOM 2498 C C . LYS B 1 83 ? -7.305 23.922 14.531 1 96.31 83 LYS B C 1
ATOM 2500 O O . LYS B 1 83 ? -6.348 24.656 14.812 1 96.31 83 LYS B O 1
ATOM 2505 N N . ILE B 1 84 ? -7.273 23 13.656 1 97.81 84 ILE B N 1
ATOM 2506 C CA . ILE B 1 84 ? -6.129 22.797 12.773 1 97.81 84 ILE B CA 1
ATOM 2507 C C . ILE B 1 84 ? -6.492 23.219 11.352 1 97.81 84 ILE B C 1
ATOM 2509 O O . ILE B 1 84 ? -7.492 22.75 10.797 1 97.81 84 ILE B O 1
ATOM 2513 N N . ASP B 1 85 ? -5.691 24.078 10.805 1 97.38 85 ASP B N 1
ATOM 2514 C CA . ASP B 1 85 ? -5.902 24.516 9.43 1 97.38 85 ASP B CA 1
ATOM 2515 C C . ASP B 1 85 ? -5.176 23.609 8.445 1 97.38 85 ASP B C 1
ATOM 2517 O O . ASP B 1 85 ? -5.695 23.312 7.363 1 97.38 85 ASP B O 1
ATOM 2521 N N . VAL B 1 86 ? -3.967 23.188 8.758 1 98.5 86 VAL B N 1
ATOM 2522 C CA . VAL B 1 86 ? -3.174 22.328 7.891 1 98.5 86 VAL B CA 1
ATOM 2523 C C . VAL B 1 86 ? -2.484 21.25 8.719 1 98.5 86 VAL B C 1
ATOM 2525 O O . VAL B 1 86 ? -1.809 21.547 9.711 1 98.5 86 VAL B O 1
ATOM 2528 N N . LEU B 1 87 ? -2.73 20.031 8.445 1 98.94 87 LEU B N 1
ATOM 2529 C CA . LEU B 1 87 ? -2 18.891 8.992 1 98.94 87 LEU B CA 1
ATOM 2530 C C . LEU B 1 87 ? -1.038 18.328 7.957 1 98.94 87 LEU B C 1
ATOM 2532 O O . LEU B 1 87 ? -1.46 17.891 6.883 1 98.94 87 LEU B O 1
ATOM 2536 N N . ILE B 1 88 ? 0.241 18.375 8.227 1 98.94 88 ILE B N 1
ATOM 2537 C CA . ILE B 1 88 ? 1.261 17.766 7.379 1 98.94 88 ILE B CA 1
ATOM 2538 C C . ILE B 1 88 ? 1.813 16.516 8.047 1 98.94 88 ILE B C 1
ATOM 2540 O O . ILE B 1 88 ? 2.641 16.594 8.953 1 98.94 88 ILE B O 1
ATOM 2544 N N . ASN B 1 89 ? 1.322 15.406 7.656 1 98.94 89 ASN B N 1
ATOM 2545 C CA . ASN B 1 89 ? 1.897 14.133 8.07 1 98.94 89 ASN B CA 1
ATOM 2546 C C . ASN B 1 89 ? 3.219 13.859 7.355 1 98.94 89 ASN B C 1
ATOM 2548 O O . ASN B 1 89 ? 3.24 13.227 6.297 1 98.94 89 ASN B O 1
ATOM 2552 N N . ASN B 1 90 ? 4.27 14.25 7.965 1 98.81 90 ASN B N 1
ATOM 2553 C CA . ASN B 1 90 ? 5.594 14.25 7.352 1 98.81 90 ASN B CA 1
ATOM 2554 C C . ASN B 1 90 ? 6.473 13.133 7.91 1 98.81 90 ASN B C 1
ATOM 2556 O O . ASN B 1 90 ? 7.383 12.656 7.23 1 98.81 90 ASN B O 1
ATOM 2560 N N . ALA B 1 91 ? 6.203 12.734 9.195 1 98.5 91 ALA B N 1
ATOM 2561 C CA . ALA B 1 91 ? 7.02 11.711 9.844 1 98.5 91 ALA B CA 1
ATOM 2562 C C . ALA B 1 91 ? 6.992 10.406 9.055 1 98.5 91 ALA B C 1
ATOM 2564 O O . ALA B 1 91 ? 5.934 9.977 8.586 1 98.5 91 ALA B O 1
ATOM 2565 N N . ALA B 1 92 ? 8.109 9.805 8.898 1 97.69 92 ALA B N 1
ATOM 2566 C CA . ALA B 1 92 ? 8.211 8.516 8.211 1 97.69 92 ALA B CA 1
ATOM 2567 C C . ALA B 1 92 ? 9.492 7.789 8.602 1 97.69 92 ALA B C 1
ATOM 2569 O O . ALA B 1 92 ? 10.422 8.398 9.141 1 97.69 92 ALA B O 1
ATOM 2570 N N . VAL B 1 93 ? 9.523 6.582 8.367 1 96.75 93 VAL B N 1
ATOM 2571 C CA . VAL B 1 93 ? 10.742 5.805 8.531 1 96.75 93 VAL B CA 1
ATOM 2572 C C . VAL B 1 93 ? 11.07 5.07 7.234 1 96.75 93 VAL B C 1
ATOM 2574 O O . VAL B 1 93 ? 10.188 4.84 6.406 1 96.75 93 VAL B O 1
ATOM 2577 N N . LEU B 1 94 ? 12.266 4.828 6.992 1 96.25 94 LEU B N 1
ATOM 2578 C CA . LEU B 1 94 ? 12.805 3.9 6.004 1 96.25 94 LEU B CA 1
ATOM 2579 C C . LEU B 1 94 ? 13.547 2.756 6.68 1 96.25 94 LEU B C 1
ATOM 2581 O O . LEU B 1 94 ? 14.75 2.855 6.926 1 96.25 94 LEU B O 1
ATOM 2585 N N . SER B 1 95 ? 12.836 1.771 6.957 1 95.12 95 SER B N 1
ATOM 2586 C CA . SER B 1 95 ? 13.414 0.603 7.617 1 95.12 95 SER B CA 1
ATOM 2587 C C . SER B 1 95 ? 13.922 -0.411 6.602 1 95.12 95 SER B C 1
ATOM 2589 O O . SER B 1 95 ? 13.281 -0.657 5.582 1 95.12 95 SER B O 1
ATOM 2591 N N . ASN B 1 96 ? 15.133 -1.007 6.812 1 95.81 96 ASN B N 1
ATOM 2592 C CA . ASN B 1 96 ? 15.734 -2.051 5.992 1 95.81 96 ASN B CA 1
ATOM 2593 C C . ASN B 1 96 ? 15.883 -1.607 4.539 1 95.81 96 ASN B C 1
ATOM 2595 O O . ASN B 1 96 ? 15.336 -2.244 3.633 1 95.81 96 ASN B O 1
ATOM 2599 N N . PRO B 1 97 ? 16.641 -0.519 4.34 1 94.75 97 PRO B N 1
ATOM 2600 C CA . PRO B 1 97 ? 16.75 0.089 3.012 1 94.75 97 PRO B CA 1
ATOM 2601 C C . PRO B 1 97 ? 17.344 -0.86 1.976 1 94.75 97 PRO B C 1
ATOM 2603 O O . PRO B 1 97 ? 17.203 -0.636 0.771 1 94.75 97 PRO B O 1
ATOM 2606 N N . ALA B 1 98 ? 18.016 -1.937 2.359 1 96.38 98 ALA B N 1
ATOM 2607 C CA . ALA B 1 98 ? 18.672 -2.846 1.427 1 96.38 98 ALA B CA 1
ATOM 2608 C C . ALA B 1 98 ? 17.703 -3.891 0.896 1 96.38 98 ALA B C 1
ATOM 2610 O O . ALA B 1 98 ? 18 -4.598 -0.07 1 96.38 98 ALA B O 1
ATOM 2611 N N . GLU B 1 99 ? 16.516 -4 1.42 1 97.31 99 GLU B N 1
ATOM 2612 C CA . GLU B 1 99 ? 15.562 -5.043 1.05 1 97.31 99 GLU B CA 1
ATOM 2613 C C . GLU B 1 99 ? 14.977 -4.789 -0.333 1 97.31 99 GLU B C 1
ATOM 2615 O O . GLU B 1 99 ? 14.688 -3.645 -0.689 1 97.31 99 GLU B O 1
ATOM 2620 N N . THR B 1 100 ? 14.875 -5.836 -1.103 1 98.44 100 THR B N 1
ATOM 2621 C CA . THR B 1 100 ? 14.219 -5.852 -2.406 1 98.44 100 THR B CA 1
ATOM 2622 C C . THR B 1 100 ? 12.922 -6.652 -2.35 1 98.44 100 THR B C 1
ATOM 2624 O O . THR B 1 100 ? 12.562 -7.188 -1.3 1 98.44 100 THR B O 1
ATOM 2627 N N . SER B 1 101 ? 12.227 -6.699 -3.525 1 98.62 101 SER B N 1
ATOM 2628 C CA . SER B 1 101 ? 11.008 -7.504 -3.582 1 98.62 101 SER B CA 1
ATOM 2629 C C . SER B 1 101 ? 11.32 -8.992 -3.426 1 98.62 101 SER B C 1
ATOM 2631 O O . SER B 1 101 ? 10.43 -9.789 -3.154 1 98.62 101 SER B O 1
ATOM 2633 N N . LEU B 1 102 ? 12.609 -9.383 -3.541 1 98.69 102 LEU B N 1
ATOM 2634 C CA . LEU B 1 102 ? 13.016 -10.789 -3.479 1 98.69 102 LEU B CA 1
ATOM 2635 C C . LEU B 1 102 ? 13.625 -11.109 -2.121 1 98.69 102 LEU B C 1
ATOM 2637 O O . LEU B 1 102 ? 13.992 -12.266 -1.86 1 98.69 102 LEU B O 1
ATOM 2641 N N . THR B 1 103 ? 13.711 -10.109 -1.193 1 98.56 103 THR B N 1
ATOM 2642 C CA . THR B 1 103 ? 14.289 -10.344 0.126 1 98.56 103 THR B CA 1
ATOM 2643 C C . THR B 1 103 ? 13.453 -9.664 1.209 1 98.56 103 THR B C 1
ATOM 2645 O O . THR B 1 103 ? 13.945 -9.398 2.307 1 98.56 103 THR B O 1
ATOM 2648 N N . LEU B 1 104 ? 12.227 -9.281 0.881 1 98.44 104 LEU B N 1
ATOM 2649 C CA . LEU B 1 104 ? 11.328 -8.625 1.824 1 98.44 104 LEU B CA 1
ATOM 2650 C C . LEU B 1 104 ? 11.062 -9.516 3.033 1 98.44 104 LEU B C 1
ATOM 2652 O O . LEU B 1 104 ? 10.828 -10.719 2.883 1 98.44 104 LEU B O 1
ATOM 2656 N N . THR B 1 105 ? 11.133 -8.977 4.211 1 97.81 105 THR B N 1
ATOM 2657 C CA . THR B 1 105 ? 10.844 -9.68 5.457 1 97.81 105 THR B CA 1
ATOM 2658 C C . THR B 1 105 ? 9.664 -9.039 6.184 1 97.81 105 THR B C 1
ATOM 2660 O O . THR B 1 105 ? 9.266 -7.918 5.855 1 97.81 105 THR B O 1
ATOM 2663 N N . GLU B 1 106 ? 9.109 -9.805 7.121 1 97.62 106 GLU B N 1
ATOM 2664 C CA . GLU B 1 106 ? 8.016 -9.297 7.934 1 97.62 106 GLU B CA 1
ATOM 2665 C C . GLU B 1 106 ? 8.414 -8.016 8.664 1 97.62 106 GLU B C 1
ATOM 2667 O O . GLU B 1 106 ? 7.668 -7.039 8.68 1 97.62 106 GLU B O 1
ATOM 2672 N N . SER B 1 107 ? 9.539 -8.078 9.289 1 96.38 107 SER B N 1
ATOM 2673 C CA . SER B 1 107 ? 9.984 -6.93 10.07 1 96.38 107 SER B CA 1
ATOM 2674 C C . SER B 1 107 ? 10.117 -5.688 9.188 1 96.38 107 SER B C 1
ATOM 2676 O O . SER B 1 107 ? 9.688 -4.598 9.578 1 96.38 107 SER B O 1
ATOM 2678 N N . GLY B 1 108 ? 10.75 -5.836 8.016 1 95.19 108 GLY B N 1
ATOM 2679 C CA . GLY B 1 108 ? 10.883 -4.719 7.094 1 95.19 108 GLY B CA 1
ATOM 2680 C C . GLY B 1 108 ? 9.555 -4.133 6.664 1 95.19 108 GLY B C 1
ATOM 2681 O O . GLY B 1 108 ? 9.414 -2.91 6.562 1 95.19 108 GLY B O 1
ATOM 2682 N N . LEU B 1 109 ? 8.57 -4.961 6.461 1 98 109 LEU B N 1
ATOM 2683 C CA . LEU B 1 109 ? 7.25 -4.504 6.043 1 98 109 LEU B CA 1
ATOM 2684 C C . LEU B 1 109 ? 6.516 -3.822 7.195 1 98 109 LEU B C 1
ATOM 2686 O O . LEU B 1 109 ? 6.035 -2.697 7.051 1 98 109 LEU B O 1
ATOM 2690 N N . VAL B 1 110 ? 6.504 -4.449 8.344 1 97.25 110 VAL B N 1
ATOM 2691 C CA . VAL B 1 110 ? 5.684 -4.008 9.469 1 97.25 110 VAL B CA 1
ATOM 2692 C C . VAL B 1 110 ? 6.203 -2.674 10 1 97.25 110 VAL B C 1
ATOM 2694 O O . VAL B 1 110 ? 5.418 -1.779 10.32 1 97.25 110 VAL B O 1
ATOM 2697 N N . ASP B 1 111 ? 7.496 -2.564 10.102 1 97 111 ASP B N 1
ATOM 2698 C CA . ASP B 1 111 ? 8.086 -1.321 10.586 1 97 111 ASP B CA 1
ATOM 2699 C C . ASP B 1 111 ? 7.676 -0.14 9.703 1 97 111 ASP B C 1
ATOM 2701 O O . ASP B 1 111 ? 7.238 0.894 10.219 1 97 111 ASP B O 1
ATOM 2705 N N . ASN B 1 112 ? 7.824 -0.29 8.438 1 98.56 112 ASN B N 1
ATOM 2706 C CA . ASN B 1 112 ? 7.457 0.771 7.504 1 98.56 112 ASN B CA 1
ATOM 2707 C C . ASN B 1 112 ? 5.957 1.062 7.547 1 98.56 112 ASN B C 1
ATOM 2709 O O . ASN B 1 112 ? 5.547 2.223 7.574 1 98.56 112 ASN B O 1
ATOM 2713 N N . MET B 1 113 ? 5.148 0.031 7.609 1 98.75 113 MET B N 1
ATOM 2714 C CA . MET B 1 113 ? 3.695 0.195 7.582 1 98.75 113 MET B CA 1
ATOM 2715 C C . MET B 1 113 ? 3.205 0.913 8.836 1 98.75 113 MET B C 1
ATOM 2717 O O . MET B 1 113 ? 2.275 1.719 8.773 1 98.75 113 MET B O 1
ATOM 2721 N N . THR B 1 114 ? 3.771 0.596 9.938 1 98.44 114 THR B N 1
ATOM 2722 C CA . THR B 1 114 ? 3.354 1.162 11.211 1 98.44 114 THR B CA 1
ATOM 2723 C C . THR B 1 114 ? 3.555 2.676 11.227 1 98.44 114 THR B C 1
ATOM 2725 O O . THR B 1 114 ? 2.621 3.428 11.516 1 98.44 114 THR B O 1
ATOM 2728 N N . ALA B 1 115 ? 4.684 3.123 10.852 1 98.5 115 ALA B N 1
ATOM 2729 C CA . ALA B 1 115 ? 5.008 4.547 10.93 1 98.5 115 ALA B CA 1
ATOM 2730 C C . ALA B 1 115 ? 4.441 5.301 9.727 1 98.5 115 ALA B C 1
ATOM 2732 O O . ALA B 1 115 ? 3.922 6.41 9.875 1 98.5 115 ALA B O 1
ATOM 2733 N N . ASN B 1 116 ? 4.504 4.68 8.531 1 98.88 116 ASN B N 1
ATOM 2734 C CA . ASN B 1 116 ? 4.281 5.426 7.301 1 98.88 116 ASN B CA 1
ATOM 2735 C C . ASN B 1 116 ? 2.816 5.375 6.871 1 98.88 116 ASN B C 1
ATOM 2737 O O . ASN B 1 116 ? 2.387 6.156 6.023 1 98.88 116 ASN B O 1
ATOM 2741 N N . VAL B 1 117 ? 2.092 4.43 7.379 1 98.94 117 VAL B N 1
ATOM 2742 C CA . VAL B 1 117 ? 0.703 4.281 6.953 1 98.94 117 VAL B CA 1
ATOM 2743 C C . VAL B 1 117 ? -0.225 4.441 8.156 1 98.94 117 VAL B C 1
ATOM 2745 O O . VAL B 1 117 ? -1.06 5.348 8.188 1 98.94 117 VAL B O 1
ATOM 2748 N N . LEU B 1 118 ? -0.022 3.588 9.156 1 98.88 118 LEU B N 1
ATOM 2749 C CA . LEU B 1 118 ? -0.889 3.639 10.328 1 98.88 118 LEU B CA 1
ATOM 2750 C C . LEU B 1 118 ? -0.718 4.961 11.078 1 98.88 118 LEU B C 1
ATOM 2752 O O . LEU B 1 118 ? -1.698 5.543 11.539 1 98.88 118 LEU B O 1
ATOM 2756 N N . GLY B 1 119 ? 0.515 5.43 11.203 1 98.88 119 GLY B N 1
ATOM 2757 C CA . GLY B 1 119 ? 0.822 6.672 11.898 1 98.88 119 GLY B CA 1
ATOM 2758 C C . GLY B 1 119 ? -0.01 7.848 11.414 1 98.88 119 GLY B C 1
ATOM 2759 O O . GLY B 1 119 ? -0.802 8.406 12.172 1 98.88 119 GLY B O 1
ATOM 2760 N N . PRO B 1 120 ? 0.141 8.195 10.117 1 98.88 120 PRO B N 1
ATOM 2761 C CA . PRO B 1 120 ? -0.632 9.32 9.586 1 98.88 120 PRO B CA 1
ATOM 2762 C C . PRO B 1 120 ? -2.139 9.094 9.672 1 98.88 120 PRO B C 1
ATOM 2764 O O . PRO B 1 120 ? -2.896 10.039 9.914 1 98.88 120 PRO B O 1
ATOM 2767 N N . ALA B 1 121 ? -2.627 7.848 9.453 1 98.88 121 ALA B N 1
ATOM 2768 C CA . ALA B 1 121 ? -4.055 7.566 9.547 1 98.88 121 ALA B CA 1
ATOM 2769 C C . ALA B 1 121 ? -4.574 7.824 10.961 1 98.88 121 ALA B C 1
ATOM 2771 O O . ALA B 1 121 ? -5.602 8.477 11.141 1 98.88 121 ALA B O 1
ATOM 2772 N N . ARG B 1 122 ? -3.873 7.32 11.953 1 98.88 122 ARG B N 1
ATOM 2773 C CA . ARG B 1 122 ? -4.293 7.453 13.344 1 98.88 122 ARG B CA 1
ATOM 2774 C C . ARG B 1 122 ? -4.164 8.898 13.812 1 98.88 122 ARG B C 1
ATOM 2776 O O . ARG B 1 122 ? -4.996 9.383 14.586 1 98.88 122 ARG B O 1
ATOM 2783 N N . THR B 1 123 ? -3.107 9.586 13.367 1 98.94 123 THR B N 1
ATOM 2784 C CA . THR B 1 123 ? -2.941 11 13.703 1 98.94 123 THR B CA 1
ATOM 2785 C C . THR B 1 123 ? -4.129 11.812 13.203 1 98.94 123 THR B C 1
ATOM 2787 O O . THR B 1 123 ? -4.691 12.625 13.938 1 98.94 123 THR B O 1
ATOM 2790 N N . LEU B 1 124 ? -4.508 11.609 11.914 1 98.94 124 LEU B N 1
ATOM 2791 C CA . LEU B 1 124 ? -5.684 12.289 11.383 1 98.94 124 LEU B CA 1
ATOM 2792 C C . LEU B 1 124 ? -6.922 11.961 12.211 1 98.94 124 LEU B C 1
ATOM 2794 O O . LEU B 1 124 ? -7.703 12.859 12.547 1 98.94 124 LEU B O 1
ATOM 2798 N N . GLN B 1 125 ? -7.102 10.68 12.594 1 98.88 125 GLN B N 1
ATOM 2799 C CA . GLN B 1 125 ? -8.289 10.234 13.32 1 98.88 125 GLN B CA 1
ATOM 2800 C C . GLN B 1 125 ? -8.422 10.969 14.656 1 98.88 125 GLN B C 1
ATOM 2802 O O . GLN B 1 125 ? -9.508 11.453 14.992 1 98.88 125 GLN B O 1
ATOM 2807 N N . VAL B 1 126 ? -7.348 11.117 15.391 1 98.81 126 VAL B N 1
ATOM 2808 C CA . VAL B 1 126 ? -7.453 11.688 16.734 1 98.81 126 VAL B CA 1
ATOM 2809 C C . VAL B 1 126 ? -7.602 13.203 16.625 1 98.81 126 VAL B C 1
ATOM 2811 O O . VAL B 1 126 ? -8.117 13.844 17.547 1 98.81 126 VAL B O 1
ATOM 2814 N N . LEU B 1 127 ? -7.176 13.828 15.531 1 98.81 127 LEU B N 1
ATOM 2815 C CA . LEU B 1 127 ? -7.242 15.273 15.375 1 98.81 127 LEU B CA 1
ATOM 2816 C C . LEU B 1 127 ? -8.516 15.68 14.641 1 98.81 127 LEU B C 1
ATOM 2818 O O . LEU B 1 127 ? -8.836 16.875 14.562 1 98.81 127 LEU B O 1
ATOM 2822 N N . LEU B 1 128 ? -9.258 14.711 14.133 1 98.38 128 LEU B N 1
ATOM 2823 C CA . LEU B 1 128 ? -10.43 14.953 13.297 1 98.38 128 LEU B CA 1
ATOM 2824 C C . LEU B 1 128 ? -11.422 15.875 13.992 1 98.38 128 LEU B C 1
ATOM 2826 O O . LEU B 1 128 ? -11.938 16.812 13.383 1 98.38 128 LEU B O 1
ATOM 2830 N N . PRO B 1 129 ? -11.664 15.703 15.312 1 97.62 129 PRO B N 1
ATOM 2831 C CA . PRO B 1 129 ? -12.609 16.594 15.984 1 97.62 129 PRO B CA 1
ATOM 2832 C C . PRO B 1 129 ? -12.164 18.062 15.961 1 97.62 129 PRO B C 1
ATOM 2834 O O . PRO B 1 129 ? -12.969 18.953 16.203 1 97.62 129 PRO B O 1
ATOM 2837 N N . HIS B 1 130 ? -10.906 18.328 15.641 1 97.75 130 HIS B N 1
ATOM 2838 C CA . HIS B 1 130 ? -10.344 19.672 15.688 1 97.75 130 HIS B CA 1
ATOM 2839 C C . HIS B 1 130 ? -10.141 20.234 14.289 1 97.75 130 HIS B C 1
ATOM 2841 O O . HIS B 1 130 ? -9.492 21.266 14.117 1 97.75 130 HIS B O 1
ATOM 2847 N N . PHE B 1 131 ? -10.641 19.5 13.242 1 97.12 131 PHE B N 1
ATOM 2848 C CA . PHE B 1 131 ? -10.688 20.047 11.883 1 97.12 131 PHE B CA 1
ATOM 2849 C C . PHE B 1 131 ? -11.836 21.031 11.734 1 97.12 131 PHE B C 1
ATOM 2851 O O . PHE B 1 131 ? -12.781 21.016 12.523 1 97.12 131 PHE B O 1
ATOM 2858 N N . HIS B 1 132 ? -11.648 21.875 10.773 1 93.56 132 HIS B N 1
ATOM 2859 C CA . HIS B 1 132 ? -12.758 22.766 10.445 1 93.56 132 HIS B CA 1
ATOM 2860 C C . HIS B 1 132 ? -13.93 22 9.844 1 93.56 132 HIS B C 1
ATOM 2862 O O . HIS B 1 132 ? -13.727 20.984 9.172 1 93.56 132 HIS B O 1
ATOM 2868 N N . SER B 1 133 ? -15.172 22.281 10.188 1 80.19 133 SER B N 1
ATOM 2869 C CA . SER B 1 133 ? -16.375 21.688 9.625 1 80.19 133 SER B CA 1
ATOM 2870 C C . SER B 1 133 ? -17.109 22.656 8.711 1 80.19 133 SER B C 1
ATOM 2872 O O . SER B 1 133 ? -17.062 23.875 8.922 1 80.19 133 SER B O 1
ATOM 2874 N N . ARG B 1 134 ? -17.562 22.125 7.516 1 72.31 134 ARG B N 1
ATOM 2875 C CA . ARG B 1 134 ? -18.391 22.969 6.656 1 72.31 134 ARG B CA 1
ATOM 2876 C C . ARG B 1 134 ? -19.672 23.391 7.379 1 72.31 134 ARG B C 1
ATOM 2878 O O . ARG B 1 134 ? -20.312 22.562 8.039 1 72.31 134 ARG B O 1
ATOM 2885 N N . SER B 1 135 ? -19.797 24.406 8.062 1 58.41 135 SER B N 1
ATOM 2886 C CA . SER B 1 135 ? -21.031 24.875 8.688 1 58.41 135 SER B CA 1
ATOM 2887 C C . SER B 1 135 ? -22.172 24.906 7.68 1 58.41 135 SER B C 1
ATOM 2889 O O . SER B 1 135 ? -22 25.344 6.539 1 58.41 135 SER B O 1
ATOM 2891 N N . LYS B 1 136 ? -23.125 23.875 7.863 1 48.88 136 LYS B N 1
ATOM 2892 C CA . LYS B 1 136 ? -24.453 23.844 7.254 1 48.88 136 LYS B CA 1
ATOM 2893 C C . LYS B 1 136 ? -25.203 25.156 7.52 1 48.88 136 LYS B C 1
ATOM 2895 O O . LYS B 1 136 ? -25.172 25.672 8.641 1 48.88 136 LYS B O 1
ATOM 2900 N N . GLY B 1 137 ? -25.297 26.156 6.617 1 45.34 137 GLY B N 1
ATOM 2901 C CA . GLY B 1 137 ? -26.188 27.312 6.543 1 45.34 137 GLY B CA 1
ATOM 2902 C C . GLY B 1 137 ? -25.469 28.578 6.148 1 45.34 137 GLY B C 1
ATOM 2903 O O . GLY B 1 137 ? -26.094 29.594 5.859 1 45.34 137 GLY B O 1
ATOM 2904 N N . ILE B 1 138 ? -24.406 29 6.906 1 45.56 138 ILE B N 1
ATOM 2905 C CA . ILE B 1 138 ? -23.953 30.375 6.715 1 45.56 138 ILE B CA 1
ATOM 2906 C C . ILE B 1 138 ? -23.281 30.5 5.348 1 45.56 138 ILE B C 1
ATOM 2908 O O . ILE B 1 138 ? -22.625 29.578 4.875 1 45.56 138 ILE B O 1
ATOM 2912 N N . ASP B 1 139 ? -23.594 31.484 4.453 1 44.5 139 ASP B N 1
ATOM 2913 C CA . ASP B 1 139 ? -23.25 31.953 3.115 1 44.5 139 ASP B CA 1
ATOM 2914 C C . ASP B 1 139 ? -21.766 31.781 2.836 1 44.5 139 ASP B C 1
ATOM 2916 O O . ASP B 1 139 ? -20.922 32.375 3.516 1 44.5 139 ASP B O 1
ATOM 2920 N N . GLU B 1 140 ? -21.234 30.719 2.316 1 49.09 140 GLU B N 1
ATOM 2921 C CA . GLU B 1 140 ? -19.938 30.469 1.691 1 49.09 140 GLU B CA 1
ATOM 2922 C C . GLU B 1 140 ? -19.266 31.766 1.275 1 49.09 140 GLU B C 1
ATOM 2924 O O . GLU B 1 140 ? -18.062 31.797 1.049 1 49.09 140 GLU B O 1
ATOM 2929 N N . GLU B 1 141 ? -20.047 32.812 0.864 1 44.38 141 GLU B N 1
ATOM 2930 C CA . GLU B 1 141 ? -19.609 34.062 0.282 1 44.38 141 GLU B CA 1
ATOM 2931 C C . GLU B 1 141 ? -18.828 34.906 1.303 1 44.38 141 GLU B C 1
ATOM 2933 O O . GLU B 1 141 ? -18.062 35.781 0.932 1 44.38 141 GLU B O 1
ATOM 2938 N N . ILE B 1 142 ? -19.219 35.031 2.498 1 44.16 142 ILE B N 1
ATOM 2939 C CA . ILE B 1 142 ? -18.688 36.062 3.379 1 44.16 142 ILE B CA 1
ATOM 2940 C C . ILE B 1 142 ? -17.375 35.594 3.992 1 44.16 142 ILE B C 1
ATOM 2942 O O . ILE B 1 142 ? -16.484 36.375 4.258 1 44.16 142 ILE B O 1
ATOM 2946 N N . ARG B 1 143 ? -17.234 34.406 4.547 1 46.47 143 ARG B N 1
ATOM 2947 C CA . ARG B 1 143 ? -15.945 34 5.09 1 46.47 143 ARG B CA 1
ATOM 2948 C C . ARG B 1 143 ? -15.336 32.875 4.25 1 46.47 143 ARG B C 1
ATOM 2950 O O . ARG B 1 143 ? -15.773 31.719 4.312 1 46.47 143 ARG B O 1
ATOM 2957 N N . PRO B 1 144 ? -14.617 33.219 3.242 1 49.84 144 PRO B N 1
ATOM 2958 C CA . PRO B 1 144 ? -13.875 32.125 2.605 1 49.84 144 PRO B CA 1
ATOM 2959 C C . PRO B 1 144 ? -13.523 31 3.578 1 49.84 144 PRO B C 1
ATOM 2961 O O . PRO B 1 144 ? -12.953 31.25 4.641 1 49.84 144 PRO B O 1
ATOM 2964 N N . ARG B 1 145 ? -14.516 30.047 3.791 1 54.56 145 ARG B N 1
ATOM 2965 C CA . ARG B 1 145 ? -14.648 28.922 4.707 1 54.56 145 ARG B CA 1
ATOM 2966 C C . ARG B 1 145 ? -13.289 28.312 5.027 1 54.56 145 ARG B C 1
ATOM 2968 O O . ARG B 1 145 ? -12.523 27.969 4.125 1 54.56 145 ARG B O 1
ATOM 2975 N N . ARG B 1 146 ? -12.867 28.578 6.305 1 76.62 146 ARG B N 1
ATOM 2976 C CA . ARG B 1 146 ? -11.664 27.938 6.809 1 76.62 146 ARG B CA 1
ATOM 2977 C C . ARG B 1 146 ? -11.766 26.422 6.695 1 76.62 146 ARG B C 1
ATOM 2979 O O . ARG B 1 146 ? -12.781 25.828 7.059 1 76.62 146 ARG B O 1
ATOM 2986 N N . ARG B 1 147 ? -11.031 25.922 5.801 1 90.25 147 ARG B N 1
ATOM 2987 C CA . ARG B 1 147 ? -10.977 24.484 5.59 1 90.25 147 ARG B CA 1
ATOM 2988 C C . ARG B 1 147 ? -9.664 23.906 6.102 1 90.25 147 ARG B C 1
ATOM 2990 O O . ARG B 1 147 ? -8.664 24.609 6.211 1 90.25 147 ARG B O 1
ATOM 2997 N N . THR B 1 148 ? -9.852 22.734 6.512 1 97.44 148 THR B N 1
ATOM 2998 C CA . THR B 1 148 ? -8.641 22.016 6.891 1 97.44 148 THR B CA 1
ATOM 2999 C C . THR B 1 148 ? -8.039 21.297 5.688 1 97.44 148 THR B C 1
ATOM 3001 O O . THR B 1 148 ? -8.758 20.688 4.891 1 97.44 148 THR B O 1
ATOM 3004 N N . VAL B 1 149 ? -6.727 21.469 5.496 1 98.19 149 VAL B N 1
ATOM 3005 C CA . VAL B 1 149 ? -5.965 20.75 4.477 1 98.19 149 VAL B CA 1
ATOM 3006 C C . VAL B 1 149 ? -5.055 19.719 5.141 1 98.19 149 VAL B C 1
ATOM 3008 O O . VAL B 1 149 ? -4.367 20.031 6.117 1 98.19 149 VAL B O 1
ATOM 3011 N N . VAL B 1 150 ? -5.129 18.484 4.684 1 98.88 150 VAL B N 1
ATOM 3012 C CA . VAL B 1 150 ? -4.246 17.422 5.145 1 98.88 150 VAL B CA 1
ATOM 3013 C C . VAL B 1 150 ? -3.307 17 4.02 1 98.88 150 VAL B C 1
ATOM 3015 O O . VAL B 1 150 ? -3.756 16.688 2.914 1 98.88 150 VAL B O 1
ATOM 3018 N N . ALA B 1 151 ? -2.041 17.094 4.266 1 98.94 151 ALA B N 1
ATOM 3019 C CA . ALA B 1 151 ? -1.03 16.562 3.352 1 98.94 151 ALA B CA 1
ATOM 3020 C C . ALA B 1 151 ? -0.368 15.312 3.928 1 98.94 151 ALA B C 1
ATOM 3022 O O . ALA B 1 151 ? 0.335 15.391 4.938 1 98.94 151 ALA B O 1
ATOM 3023 N N . ASN B 1 152 ? -0.644 14.195 3.342 1 98.94 152 ASN B N 1
ATOM 3024 C CA . ASN B 1 152 ? 0.143 12.992 3.611 1 98.94 152 ASN B CA 1
ATOM 3025 C C . ASN B 1 152 ? 1.415 12.953 2.77 1 98.94 152 ASN B C 1
ATOM 3027 O O . ASN B 1 152 ? 1.355 12.758 1.555 1 98.94 152 ASN B O 1
ATOM 3031 N N . ILE B 1 153 ? 2.58 13.141 3.404 1 98.94 153 ILE B N 1
ATOM 3032 C CA . ILE B 1 153 ? 3.84 13.148 2.666 1 98.94 153 ILE B CA 1
ATOM 3033 C C . ILE B 1 153 ? 4.23 11.719 2.297 1 98.94 153 ILE B C 1
ATOM 3035 O O . ILE B 1 153 ? 4.512 10.898 3.174 1 98.94 153 ILE B O 1
ATOM 3039 N N . THR B 1 154 ? 4.207 11.445 1.073 1 98.81 154 THR B N 1
ATOM 3040 C CA . THR B 1 154 ? 4.562 10.148 0.505 1 98.81 154 THR B CA 1
ATOM 3041 C C . THR B 1 154 ? 5.902 10.227 -0.223 1 98.81 154 THR B C 1
ATOM 3043 O O . THR B 1 154 ? 6.867 10.781 0.304 1 98.81 154 THR B O 1
ATOM 3046 N N . SER B 1 155 ? 6.059 9.633 -1.379 1 98.5 155 SER B N 1
ATOM 3047 C CA . SER B 1 155 ? 7.281 9.578 -2.178 1 98.5 155 SER B CA 1
ATOM 3048 C C . SER B 1 155 ? 6.988 9.141 -3.607 1 98.5 155 SER B C 1
ATOM 3050 O O . SER B 1 155 ? 6.004 8.453 -3.861 1 98.5 155 SER B O 1
ATOM 3052 N N . GLY B 1 156 ? 7.875 9.586 -4.504 1 98.19 156 GLY B N 1
ATOM 3053 C CA . GLY B 1 156 ? 7.809 9.016 -5.84 1 98.19 156 GLY B CA 1
ATOM 3054 C C . GLY B 1 156 ? 7.902 7.496 -5.848 1 98.19 156 GLY B C 1
ATOM 3055 O O . GLY B 1 156 ? 7.355 6.84 -6.734 1 98.19 156 GLY B O 1
ATOM 3056 N N . ALA B 1 157 ? 8.523 6.918 -4.883 1 98.44 157 ALA B N 1
ATOM 3057 C CA . ALA B 1 157 ? 8.648 5.469 -4.738 1 98.44 157 ALA B CA 1
ATOM 3058 C C . ALA B 1 157 ? 7.293 4.816 -4.512 1 98.44 157 ALA B C 1
ATOM 3060 O O . ALA B 1 157 ? 7.152 3.596 -4.637 1 98.44 157 ALA B O 1
ATOM 3061 N N . GLY B 1 158 ? 6.277 5.59 -4.152 1 98.81 158 GLY B N 1
ATOM 3062 C CA . GLY B 1 158 ? 4.934 5.074 -3.945 1 98.81 158 GLY B CA 1
ATOM 3063 C C . GLY B 1 158 ? 4.09 5.09 -5.207 1 98.81 158 GLY B C 1
ATOM 3064 O O . GLY B 1 158 ? 2.926 4.684 -5.184 1 98.81 158 GLY B O 1
ATOM 3065 N N . SER B 1 159 ? 4.621 5.664 -6.32 1 98.88 159 SER B N 1
ATOM 3066 C CA . SER B 1 159 ? 3.963 5.66 -7.625 1 98.88 159 SER B CA 1
ATOM 3067 C C . SER B 1 159 ? 4.301 4.398 -8.414 1 98.88 159 SER B C 1
ATOM 3069 O O . SER B 1 159 ? 5.441 4.223 -8.852 1 98.88 159 SER B O 1
ATOM 3071 N N . LYS B 1 160 ? 3.314 3.562 -8.641 1 98.81 160 LYS B N 1
ATOM 3072 C CA . LYS B 1 160 ? 3.551 2.359 -9.43 1 98.81 160 LYS B CA 1
ATOM 3073 C C . LYS B 1 160 ? 3.934 2.713 -10.867 1 98.81 160 LYS B C 1
ATOM 3075 O O . LYS B 1 160 ? 4.762 2.037 -11.477 1 98.81 160 LYS B O 1
ATOM 3080 N N . THR B 1 161 ? 3.307 3.766 -11.375 1 98.75 161 THR B N 1
ATOM 3081 C CA . THR B 1 161 ? 3.6 4.207 -12.734 1 98.75 161 THR B CA 1
ATOM 3082 C C . THR B 1 161 ? 5.059 4.629 -12.867 1 98.75 161 THR B C 1
ATOM 3084 O O . THR B 1 161 ? 5.762 4.188 -13.773 1 98.75 161 THR B O 1
ATOM 3087 N N . TRP B 1 162 ? 5.559 5.461 -11.938 1 98.75 162 TRP B N 1
ATOM 3088 C CA . TRP B 1 162 ? 6.922 5.98 -12.023 1 98.75 162 TRP B CA 1
ATOM 3089 C C . TRP B 1 162 ? 7.941 4.867 -11.812 1 98.75 162 TRP B C 1
ATOM 3091 O O . TRP B 1 162 ? 9.008 4.871 -12.422 1 98.75 162 TRP B O 1
A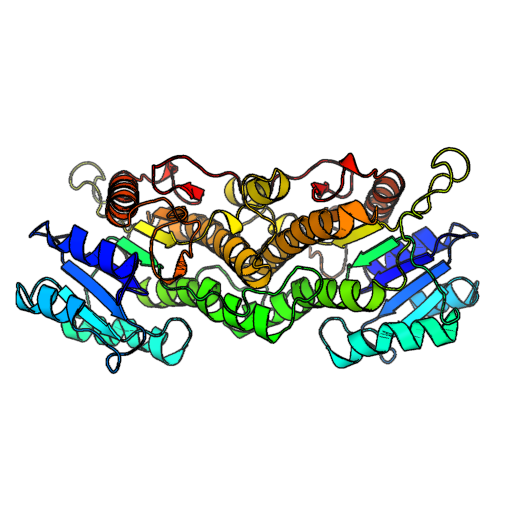TOM 3101 N N . VAL B 1 163 ? 7.648 3.928 -10.906 1 98.75 163 VAL B N 1
ATOM 3102 C CA . VAL B 1 163 ? 8.562 2.812 -10.688 1 98.75 163 VAL B CA 1
ATOM 3103 C C . VAL B 1 163 ? 8.586 1.91 -11.914 1 98.75 163 VAL B C 1
ATOM 3105 O O . VAL B 1 163 ? 9.648 1.53 -12.398 1 98.75 163 VAL B O 1
ATOM 3108 N N . ARG B 1 164 ? 7.426 1.593 -12.445 1 98.12 164 ARG B N 1
ATOM 3109 C CA . ARG B 1 164 ? 7.328 0.692 -13.586 1 98.12 164 ARG B CA 1
ATOM 3110 C C . ARG B 1 164 ? 8.055 1.264 -14.797 1 98.12 164 ARG B C 1
ATOM 3112 O O . ARG B 1 164 ? 8.727 0.532 -15.531 1 98.12 164 ARG B O 1
ATOM 3119 N N . ASN B 1 165 ? 7.91 2.588 -14.992 1 97.56 165 ASN B N 1
ATOM 3120 C CA . ASN B 1 165 ? 8.484 3.191 -16.188 1 97.56 165 ASN B CA 1
ATOM 3121 C C . ASN B 1 165 ? 9.93 3.621 -15.961 1 97.56 165 ASN B C 1
ATOM 3123 O O . ASN B 1 165 ? 10.562 4.18 -16.859 1 97.56 165 ASN B O 1
ATOM 3127 N N . GLY B 1 166 ? 10.461 3.482 -14.758 1 97.31 166 GLY B N 1
ATOM 3128 C CA . GLY B 1 166 ? 11.875 3.688 -14.492 1 97.31 166 GLY B CA 1
ATOM 3129 C C . GLY B 1 166 ? 12.203 5.102 -14.062 1 97.31 166 GLY B C 1
ATOM 3130 O O . GLY B 1 166 ? 13.375 5.469 -13.953 1 97.31 166 GLY B O 1
ATOM 3131 N N . VAL B 1 167 ? 11.148 5.953 -13.844 1 97.19 167 VAL B N 1
ATOM 3132 C CA . VAL B 1 167 ? 11.375 7.293 -13.312 1 97.19 167 VAL B CA 1
ATOM 3133 C C . VAL B 1 167 ? 11.961 7.195 -11.906 1 97.19 167 VAL B C 1
ATOM 3135 O O . VAL B 1 167 ? 12.82 8 -11.531 1 97.19 167 VAL B O 1
ATOM 3138 N N . VAL B 1 168 ? 11.477 6.246 -11.117 1 97.19 168 VAL B N 1
ATOM 3139 C CA . VAL B 1 168 ? 11.992 5.93 -9.789 1 97.19 168 VAL B CA 1
ATOM 3140 C C . VAL B 1 168 ? 12.5 4.492 -9.758 1 97.19 168 VAL B C 1
ATOM 3142 O O . VAL B 1 168 ? 11.859 3.592 -10.312 1 97.19 168 VAL B O 1
ATOM 3145 N N . PRO B 1 169 ? 13.641 4.316 -9.133 1 96.56 169 PRO B N 1
ATOM 3146 C CA . PRO B 1 169 ? 14.188 2.955 -9.094 1 96.56 169 PRO B CA 1
ATOM 3147 C C . PRO B 1 169 ? 13.312 1.993 -8.289 1 96.56 169 PRO B C 1
ATOM 3149 O O . PRO B 1 169 ? 12.648 2.406 -7.34 1 96.56 169 PRO B O 1
ATOM 3152 N N . SER B 1 170 ? 13.297 0.727 -8.711 1 97.94 170 SER B N 1
ATOM 3153 C CA . SER B 1 170 ? 12.672 -0.339 -7.934 1 97.94 170 SER B CA 1
ATOM 3154 C C . SER B 1 170 ? 13.555 -0.769 -6.77 1 97.94 170 SER B C 1
ATOM 3156 O O . SER B 1 170 ? 14.102 -1.873 -6.773 1 97.94 170 SER B O 1
ATOM 3158 N N . ALA B 1 171 ? 13.68 0.03 -5.805 1 96.81 171 ALA B N 1
ATOM 3159 C CA . ALA B 1 171 ? 14.516 -0.152 -4.625 1 96.81 171 ALA B CA 1
ATOM 3160 C C . ALA B 1 171 ? 13.75 0.196 -3.35 1 96.81 171 ALA B C 1
ATOM 3162 O O . ALA B 1 171 ? 12.594 0.623 -3.408 1 96.81 171 ALA B O 1
ATOM 3163 N N . LEU B 1 172 ? 14.336 -0.116 -2.193 1 96.81 172 LEU B N 1
ATOM 3164 C CA . LEU B 1 172 ? 13.703 0.208 -0.92 1 96.81 172 LEU B CA 1
ATOM 3165 C C . LEU B 1 172 ? 12.305 -0.395 -0.838 1 96.81 172 LEU B C 1
ATOM 3167 O O . LEU B 1 172 ? 11.344 0.308 -0.539 1 96.81 172 LEU B O 1
ATOM 3171 N N . THR B 1 173 ? 12.203 -1.642 -1.141 1 98.62 173 THR B N 1
ATOM 3172 C CA . THR B 1 173 ? 10.922 -2.266 -1.44 1 98.62 173 THR B CA 1
ATOM 3173 C C . THR B 1 173 ? 9.945 -2.076 -0.285 1 98.62 173 THR B C 1
ATOM 3175 O O . THR B 1 173 ? 8.797 -1.678 -0.495 1 98.62 173 THR B O 1
ATOM 3178 N N . GLY B 1 174 ? 10.383 -2.402 0.987 1 98.62 174 GLY B N 1
ATOM 3179 C CA . GLY B 1 174 ? 9.484 -2.205 2.115 1 98.62 174 GLY B CA 1
ATOM 3180 C C . GLY B 1 174 ? 8.977 -0.781 2.23 1 98.62 174 GLY B C 1
ATOM 3181 O O . GLY B 1 174 ? 7.793 -0.559 2.502 1 98.62 174 GLY B O 1
ATOM 3182 N N . TYR B 1 175 ? 9.844 0.188 2.014 1 98.62 175 TYR B N 1
ATOM 3183 C CA . TYR B 1 175 ? 9.492 1.604 2.027 1 98.62 175 TYR B CA 1
ATOM 3184 C C . TYR B 1 175 ? 8.547 1.94 0.883 1 98.62 175 TYR B C 1
ATOM 3186 O O . TYR B 1 175 ? 7.516 2.586 1.092 1 98.62 175 TYR B O 1
ATOM 3194 N N . ALA B 1 176 ? 8.852 1.497 -0.348 1 98.81 176 ALA B N 1
ATOM 3195 C CA . ALA B 1 176 ? 8.016 1.743 -1.519 1 98.81 176 ALA B CA 1
ATOM 3196 C C . ALA B 1 176 ? 6.609 1.176 -1.319 1 98.81 176 ALA B C 1
ATOM 3198 O O . ALA B 1 176 ? 5.617 1.822 -1.661 1 98.81 176 ALA B O 1
ATOM 3199 N N . ILE B 1 177 ? 6.527 -0.037 -0.766 1 98.94 177 ILE B N 1
ATOM 3200 C CA . ILE B 1 177 ? 5.238 -0.646 -0.458 1 98.94 177 ILE B CA 1
ATOM 3201 C C . ILE B 1 177 ? 4.461 0.25 0.504 1 98.94 177 ILE B C 1
ATOM 3203 O O . ILE B 1 177 ? 3.279 0.522 0.29 1 98.94 177 ILE B O 1
ATOM 3207 N N . SER B 1 178 ? 5.074 0.749 1.549 1 98.94 178 SER B N 1
ATOM 3208 C CA . SER B 1 178 ? 4.395 1.563 2.551 1 98.94 178 SER B CA 1
ATOM 3209 C C . SER B 1 178 ? 3.91 2.881 1.957 1 98.94 178 SER B C 1
ATOM 3211 O O . SER B 1 178 ? 2.832 3.367 2.311 1 98.94 178 SER B O 1
ATOM 3213 N N . LYS B 1 179 ? 4.727 3.48 1.097 1 98.94 179 LYS B N 1
ATOM 3214 C CA . LYS B 1 179 ? 4.328 4.754 0.506 1 98.94 179 LYS B CA 1
ATOM 3215 C C . LYS B 1 179 ? 3.207 4.562 -0.51 1 98.94 179 LYS B C 1
ATOM 3217 O O . LYS B 1 179 ? 2.309 5.398 -0.616 1 98.94 179 LYS B O 1
ATOM 3222 N N . ALA B 1 180 ? 3.232 3.479 -1.263 1 98.94 180 ALA B N 1
ATOM 3223 C CA . ALA B 1 180 ? 2.08 3.131 -2.09 1 98.94 180 ALA B CA 1
ATOM 3224 C C . ALA B 1 180 ? 0.838 2.902 -1.233 1 98.94 180 ALA B C 1
ATOM 3226 O O . ALA B 1 180 ? -0.261 3.328 -1.597 1 98.94 180 ALA B O 1
ATOM 3227 N N . ALA B 1 181 ? 1.035 2.182 -0.145 1 98.94 181 ALA B N 1
ATOM 3228 C CA . ALA B 1 181 ? -0.055 1.896 0.783 1 98.94 181 ALA B CA 1
ATOM 3229 C C . ALA B 1 181 ? -0.634 3.184 1.364 1 98.94 181 ALA B C 1
ATOM 3231 O O . ALA B 1 181 ? -1.854 3.328 1.474 1 98.94 181 ALA B O 1
ATOM 3232 N N . LEU B 1 182 ? 0.185 4.137 1.729 1 98.94 182 LEU B N 1
ATOM 3233 C CA . LEU B 1 182 ? -0.244 5.41 2.291 1 98.94 182 LEU B CA 1
ATOM 3234 C C . LEU B 1 182 ? -1.127 6.168 1.305 1 98.94 182 LEU B C 1
ATOM 3236 O O . LEU B 1 182 ? -2.059 6.867 1.71 1 98.94 182 LEU B O 1
ATOM 3240 N N . ASN B 1 183 ? -0.884 6.047 0.023 1 98.94 183 ASN B N 1
ATOM 3241 C CA . ASN B 1 183 ? -1.646 6.754 -1.001 1 98.94 183 ASN B CA 1
ATOM 3242 C C . ASN B 1 183 ? -3.113 6.332 -0.998 1 98.94 183 ASN B C 1
ATOM 3244 O O . ASN B 1 183 ? -3.992 7.121 -1.343 1 98.94 183 ASN B O 1
ATOM 3248 N N . MET B 1 184 ? -3.357 5.117 -0.548 1 98.94 184 MET B N 1
ATOM 3249 C CA . MET B 1 184 ? -4.734 4.641 -0.615 1 98.94 184 MET B CA 1
ATOM 3250 C C . MET B 1 184 ? -5.586 5.27 0.485 1 98.94 184 MET B C 1
ATOM 3252 O O . MET B 1 184 ? -6.684 5.762 0.222 1 98.94 184 MET B O 1
ATOM 3256 N N . PRO B 1 185 ? -5.145 5.273 1.746 1 98.81 185 PRO B N 1
ATOM 3257 C CA . PRO B 1 185 ? -5.973 6 2.713 1 98.81 185 PRO B CA 1
ATOM 3258 C C . PRO B 1 185 ? -6.094 7.488 2.387 1 98.81 185 PRO B C 1
ATOM 3260 O O . PRO B 1 185 ? -7.09 8.117 2.744 1 98.81 185 PRO B O 1
ATOM 3263 N N . THR B 1 186 ? -5.148 8.086 1.669 1 98.94 186 THR B N 1
ATOM 3264 C CA . THR B 1 186 ? -5.305 9.461 1.2 1 98.94 186 THR B CA 1
ATOM 3265 C C . THR B 1 186 ? -6.555 9.602 0.335 1 98.94 186 THR B C 1
ATOM 3267 O O . THR B 1 186 ? -7.363 10.508 0.543 1 98.94 186 THR B O 1
ATOM 3270 N N . VAL B 1 187 ? -6.734 8.695 -0.615 1 98.94 187 VAL B N 1
ATOM 3271 C CA . VAL B 1 187 ? -7.887 8.703 -1.508 1 98.94 187 VAL B CA 1
ATOM 3272 C C . VAL B 1 187 ? -9.164 8.445 -0.706 1 98.94 187 VAL B C 1
ATOM 3274 O O . VAL B 1 187 ? -10.18 9.117 -0.911 1 98.94 187 VAL B O 1
ATOM 3277 N N . HIS B 1 188 ? -9.133 7.488 0.234 1 98.94 188 HIS B N 1
ATOM 3278 C CA . HIS B 1 188 ? -10.297 7.176 1.061 1 98.94 188 HIS B CA 1
ATOM 3279 C C . HIS B 1 188 ? -10.672 8.352 1.955 1 98.94 188 HIS B C 1
ATOM 3281 O O . HIS B 1 188 ? -11.844 8.695 2.076 1 98.94 188 HIS B O 1
ATOM 3287 N N . GLN B 1 189 ? -9.672 8.938 2.611 1 98.94 189 GLN B N 1
ATOM 3288 C CA . GLN B 1 189 ? -9.914 10.094 3.467 1 98.94 189 GLN B CA 1
ATOM 3289 C C . GLN B 1 189 ? -10.539 11.242 2.68 1 98.94 189 GLN B C 1
ATOM 3291 O O . GLN B 1 189 ? -11.438 11.922 3.17 1 98.94 189 GLN B O 1
ATOM 3296 N N . ALA B 1 190 ? -9.977 11.492 1.472 1 98.81 190 ALA B N 1
ATOM 3297 C CA . ALA B 1 190 ? -10.539 12.523 0.6 1 98.81 190 ALA B CA 1
ATOM 3298 C C . ALA B 1 190 ? -12.031 12.312 0.383 1 98.81 190 ALA B C 1
ATOM 3300 O O . ALA B 1 190 ? -12.82 13.258 0.471 1 98.81 190 ALA B O 1
ATOM 3301 N N . LYS B 1 191 ? -12.406 11.062 0.132 1 98.69 191 LYS B N 1
ATOM 3302 C CA . LYS B 1 191 ? -13.812 10.742 -0.107 1 98.69 191 LYS B CA 1
ATOM 3303 C C . LYS B 1 191 ? -14.633 10.867 1.177 1 98.69 191 LYS B C 1
ATOM 3305 O O . LYS B 1 191 ? -15.711 11.461 1.179 1 98.69 191 LYS B O 1
ATOM 3310 N N . HIS B 1 192 ? -14.133 10.375 2.295 1 98.56 192 HIS B N 1
ATOM 3311 C CA . HIS B 1 192 ? -14.867 10.289 3.551 1 98.56 192 HIS B CA 1
ATOM 3312 C C . HIS B 1 192 ? -15.031 11.672 4.184 1 98.56 192 HIS B C 1
ATOM 3314 O O . HIS B 1 192 ? -15.961 11.898 4.961 1 98.56 192 HIS B O 1
ATOM 3320 N N . LEU B 1 193 ? -14.156 12.594 3.801 1 97.75 193 LEU B N 1
ATOM 3321 C CA . LEU B 1 193 ? -14.188 13.906 4.438 1 97.75 193 LEU B CA 1
ATOM 3322 C C . LEU B 1 193 ? -14.672 14.977 3.459 1 97.75 193 LEU B C 1
ATOM 3324 O O . LEU B 1 193 ? -14.602 16.172 3.754 1 97.75 193 LEU B O 1
ATOM 3328 N N . GLU B 1 194 ? -15.062 14.547 2.291 1 95.31 194 GLU B N 1
ATOM 3329 C CA . GLU B 1 194 ? -15.508 15.469 1.255 1 95.31 194 GLU B CA 1
ATOM 3330 C C . GLU B 1 194 ? -16.641 16.359 1.756 1 95.31 194 GLU B C 1
ATOM 3332 O O . GLU B 1 194 ? -16.625 17.578 1.554 1 95.31 194 GLU B O 1
ATOM 3337 N N . SER B 1 195 ? -17.625 15.781 2.436 1 93.5 195 SER B N 1
ATOM 3338 C CA . SER B 1 195 ? -18.797 16.516 2.893 1 93.5 195 SER B CA 1
ATOM 3339 C C . SER B 1 195 ? -18.422 17.516 3.98 1 93.5 195 SER B C 1
ATOM 3341 O O . SER B 1 195 ? -19.141 18.516 4.191 1 93.5 195 SER B O 1
ATOM 3343 N N . ARG B 1 196 ? -17.328 17.25 4.633 1 93.75 196 ARG B N 1
ATOM 3344 C CA . ARG B 1 196 ? -16.859 18.156 5.684 1 93.75 196 ARG B CA 1
ATOM 3345 C C . ARG B 1 196 ? -16.031 19.297 5.098 1 93.75 196 ARG B C 1
ATOM 3347 O O . ARG B 1 196 ? -15.695 20.25 5.805 1 93.75 196 ARG B O 1
ATOM 3354 N N . GLY B 1 197 ? -15.672 19.172 3.838 1 94.5 197 GLY B N 1
ATOM 3355 C CA . GLY B 1 197 ? -14.906 20.219 3.166 1 94.5 197 GLY B CA 1
ATOM 3356 C C . GLY B 1 197 ? -13.422 20.141 3.457 1 94.5 197 GLY B C 1
ATOM 3357 O O . GLY B 1 197 ? -12.719 21.156 3.373 1 94.5 197 GLY B O 1
ATOM 3358 N N . VAL B 1 198 ? -12.953 19 3.922 1 97.19 198 VAL B N 1
ATOM 3359 C CA . VAL B 1 198 ? -11.531 18.812 4.184 1 97.19 198 VAL B CA 1
ATOM 3360 C C . VAL B 1 198 ? -10.82 18.375 2.902 1 97.19 198 VAL B C 1
ATOM 3362 O O . VAL B 1 198 ? -11.305 17.5 2.184 1 97.19 198 VAL B O 1
ATOM 3365 N N . VAL B 1 199 ? -9.703 19.016 2.555 1 97.75 199 VAL B N 1
ATOM 3366 C CA . VAL B 1 199 ? -8.891 18.625 1.408 1 97.75 199 VAL B CA 1
ATOM 3367 C C . VAL B 1 199 ? -7.758 17.703 1.868 1 97.75 199 VAL B C 1
ATOM 3369 O O . VAL B 1 199 ? -7.008 18.047 2.789 1 97.75 199 VAL B O 1
ATOM 3372 N N . VAL B 1 200 ? -7.672 16.531 1.308 1 98.81 200 VAL B N 1
ATOM 3373 C CA . VAL B 1 200 ? -6.625 15.57 1.628 1 98.81 200 VAL B CA 1
ATOM 3374 C C . VAL B 1 200 ? -5.832 15.227 0.368 1 98.81 200 VAL B C 1
ATOM 3376 O O . VAL B 1 200 ? -6.41 14.859 -0.656 1 98.81 200 VAL B O 1
ATOM 3379 N N . VAL B 1 201 ? -4.477 15.375 0.433 1 98.94 201 VAL B N 1
ATOM 3380 C CA . VAL B 1 201 ? -3.662 15.062 -0.736 1 98.94 201 VAL B CA 1
ATOM 3381 C C . VAL B 1 201 ? -2.441 14.25 -0.312 1 98.94 201 VAL B C 1
ATOM 3383 O O . VAL B 1 201 ? -2.025 14.297 0.848 1 98.94 201 VAL B O 1
ATOM 3386 N N . ALA B 1 202 ? -1.929 13.461 -1.254 1 98.94 202 ALA B N 1
ATOM 3387 C CA . ALA B 1 202 ? -0.597 12.867 -1.146 1 98.94 202 ALA B CA 1
ATOM 3388 C C . ALA B 1 202 ? 0.455 13.766 -1.788 1 98.94 202 ALA B C 1
ATOM 3390 O O . ALA B 1 202 ? 0.226 14.336 -2.859 1 98.94 202 ALA B O 1
ATOM 3391 N N . VAL B 1 203 ? 1.613 13.914 -1.149 1 98.94 203 VAL B N 1
ATOM 3392 C CA . VAL B 1 203 ? 2.625 14.828 -1.677 1 98.94 203 VAL B CA 1
ATOM 3393 C C . VAL B 1 203 ? 3.986 14.133 -1.688 1 98.94 203 VAL B C 1
ATOM 3395 O O . VAL B 1 203 ? 4.426 13.602 -0.669 1 98.94 203 VAL B O 1
ATOM 3398 N N . ASP B 1 204 ? 4.629 14.062 -2.764 1 98.81 204 ASP B N 1
ATOM 3399 C CA . ASP B 1 204 ? 6.043 13.727 -2.9 1 98.81 204 ASP B CA 1
ATOM 3400 C C . ASP B 1 204 ? 6.918 14.969 -2.756 1 98.81 204 ASP B C 1
ATOM 3402 O O . ASP B 1 204 ? 6.918 15.836 -3.629 1 98.81 204 ASP B O 1
ATOM 3406 N N . PRO B 1 205 ? 7.656 15.031 -1.726 1 98.12 205 PRO B N 1
ATOM 3407 C CA . PRO B 1 205 ? 8.477 16.234 -1.511 1 98.12 205 PRO B CA 1
ATOM 3408 C C . PRO B 1 205 ? 9.656 16.312 -2.475 1 98.12 205 PRO B C 1
ATOM 3410 O O . PRO B 1 205 ? 10.344 17.344 -2.521 1 98.12 205 PRO B O 1
ATOM 3413 N N . GLY B 1 206 ? 9.883 15.203 -3.281 1 97 206 GLY B N 1
ATOM 3414 C CA . GLY B 1 206 ? 11.086 15.125 -4.098 1 97 206 GLY B CA 1
ATOM 3415 C C . GLY B 1 206 ? 12.258 14.484 -3.375 1 97 206 GLY B C 1
ATOM 3416 O O . GLY B 1 206 ? 12.125 14.047 -2.23 1 97 206 GLY B O 1
ATOM 3417 N N . HIS B 1 207 ? 13.312 14.336 -4.082 1 96.19 207 HIS B N 1
ATOM 3418 C CA . HIS B 1 207 ? 14.539 13.812 -3.48 1 96.19 207 HIS B CA 1
ATOM 3419 C C . HIS B 1 207 ? 15.375 14.93 -2.869 1 96.19 207 HIS B C 1
ATOM 3421 O O . HIS B 1 207 ? 16.234 15.508 -3.541 1 96.19 207 HIS B O 1
ATOM 3427 N N . VAL B 1 208 ? 15.188 15.164 -1.601 1 96.88 208 VAL B N 1
ATOM 3428 C CA . VAL B 1 208 ? 15.625 16.375 -0.913 1 96.88 208 VAL B CA 1
ATOM 3429 C C . VAL B 1 208 ? 16.953 16.125 -0.206 1 96.88 208 VAL B C 1
ATOM 3431 O O . VAL B 1 208 ? 17.156 15.055 0.383 1 96.88 208 VAL B O 1
ATOM 3434 N N . LYS B 1 209 ? 17.844 17.078 -0.21 1 94.44 209 LYS B N 1
ATOM 3435 C CA . LYS B 1 209 ? 19.141 17 0.441 1 94.44 209 LYS B CA 1
ATOM 3436 C C . LYS B 1 209 ? 19 17.078 1.959 1 94.44 209 LYS B C 1
ATOM 3438 O O . LYS B 1 209 ? 19.125 18.156 2.539 1 94.44 209 LYS B O 1
ATOM 3443 N N . THR B 1 210 ? 18.766 15.984 2.588 1 91.56 210 THR B N 1
ATOM 3444 C CA . THR B 1 210 ? 18.75 15.773 4.031 1 91.56 210 THR B CA 1
ATOM 3445 C C . THR B 1 210 ? 19.609 14.578 4.414 1 91.56 210 THR B C 1
ATOM 3447 O O . THR B 1 210 ? 20.094 13.859 3.541 1 91.56 210 THR B O 1
ATOM 3450 N N . PRO B 1 211 ? 19.891 14.43 5.621 1 81.38 211 PRO B N 1
ATOM 3451 C CA . PRO B 1 211 ? 20.656 13.242 6 1 81.38 211 PRO B CA 1
ATOM 3452 C C . PRO B 1 211 ? 20.016 11.945 5.492 1 81.38 211 PRO B C 1
ATOM 3454 O O . PRO B 1 211 ? 20.719 11.008 5.125 1 81.38 211 PRO B O 1
ATOM 3457 N N . SER B 1 212 ? 18.719 11.922 5.348 1 83.19 212 SER B N 1
ATOM 3458 C CA . SER B 1 212 ? 18 10.727 4.914 1 83.19 212 SER B CA 1
ATOM 3459 C C . SER B 1 212 ? 17.969 10.625 3.395 1 83.19 212 SER B C 1
ATOM 3461 O O . SER B 1 212 ? 17.656 9.562 2.846 1 83.19 212 SER B O 1
ATOM 3463 N N . GLY B 1 213 ? 18.172 11.672 2.662 1 87.25 213 GLY B N 1
ATOM 3464 C CA . GLY B 1 213 ? 18.062 11.688 1.212 1 87.25 213 GLY B CA 1
ATOM 3465 C C . GLY B 1 213 ? 19.188 10.953 0.516 1 87.25 213 GLY B C 1
ATOM 3466 O O . GLY B 1 213 ? 19.062 10.555 -0.643 1 87.25 213 GLY B O 1
ATOM 3467 N N . GLY B 1 214 ? 20.328 10.859 1.194 1 84.25 214 GLY B N 1
ATOM 3468 C CA . GLY B 1 214 ? 21.484 10.195 0.603 1 84.25 214 GLY B CA 1
ATOM 3469 C C . GLY B 1 214 ? 22.188 11.031 -0.454 1 84.25 214 GLY B C 1
ATOM 3470 O O . GLY B 1 214 ? 21.812 12.188 -0.683 1 84.25 214 GLY B O 1
ATOM 3471 N N . PRO B 1 215 ? 23.188 10.508 -1.068 1 86.06 215 PRO B N 1
ATOM 3472 C CA . PRO B 1 215 ? 24.047 11.281 -1.967 1 86.06 215 PRO B CA 1
ATOM 3473 C C . PRO B 1 215 ? 23.359 11.648 -3.273 1 86.06 215 PRO B C 1
ATOM 3475 O O . PRO B 1 215 ? 23.766 12.602 -3.945 1 86.06 215 PRO B O 1
ATOM 3478 N N . GLY B 1 216 ? 22.281 11.008 -3.617 1 87.56 216 GLY B N 1
ATOM 3479 C CA . GLY B 1 216 ? 21.641 11.273 -4.891 1 87.56 216 GLY B CA 1
ATOM 3480 C C . GLY B 1 216 ? 20.594 12.375 -4.812 1 87.56 216 GLY B C 1
ATOM 3481 O O . GLY B 1 216 ? 20.047 12.797 -5.836 1 87.56 216 GLY B O 1
ATOM 3482 N N . ALA B 1 217 ? 20.406 12.875 -3.637 1 91.5 217 ALA B N 1
ATOM 3483 C CA . ALA B 1 217 ? 19.406 13.922 -3.455 1 91.5 217 ALA B CA 1
ATOM 3484 C C . ALA B 1 217 ? 19.875 15.242 -4.062 1 91.5 217 ALA B C 1
ATOM 3486 O O . ALA B 1 217 ? 21.016 15.656 -3.859 1 91.5 217 ALA B O 1
ATOM 3487 N N . THR B 1 218 ? 18.953 15.945 -4.809 1 92.38 218 THR B N 1
ATOM 3488 C CA . THR B 1 218 ? 19.375 17.156 -5.523 1 92.38 218 THR B CA 1
ATOM 3489 C C . THR B 1 218 ? 18.547 18.359 -5.094 1 92.38 218 THR B C 1
ATOM 3491 O O . THR B 1 218 ? 18.953 19.5 -5.301 1 92.38 218 THR B O 1
ATOM 3494 N N . LEU B 1 219 ? 17.453 18.141 -4.523 1 96.56 219 LEU B N 1
ATOM 3495 C CA . LEU B 1 219 ? 16.531 19.219 -4.191 1 96.56 219 LEU B CA 1
ATOM 3496 C C . LEU B 1 219 ? 16.875 19.828 -2.832 1 96.56 219 LEU B C 1
ATOM 3498 O O . LEU B 1 219 ? 17.047 19.094 -1.849 1 96.56 219 LEU B O 1
ATOM 3502 N N . GLU B 1 220 ? 17.031 21.125 -2.789 1 96.94 220 GLU B N 1
ATOM 3503 C CA . GLU B 1 220 ? 17.266 21.812 -1.523 1 96.94 220 GLU B CA 1
ATOM 3504 C C . GLU B 1 220 ? 16.031 21.797 -0.639 1 96.94 220 GLU B C 1
ATOM 3506 O O . GLU B 1 220 ? 14.906 21.922 -1.133 1 96.94 220 GLU B O 1
ATOM 3511 N N . VAL B 1 221 ? 16.25 21.75 0.649 1 97.19 221 VAL B N 1
ATOM 3512 C CA . VAL B 1 221 ? 15.141 21.703 1.605 1 97.19 221 VAL B CA 1
ATOM 3513 C C . VAL B 1 221 ? 14.258 22.938 1.42 1 97.19 221 VAL B C 1
ATOM 3515 O O . VAL B 1 221 ? 13.031 22.828 1.381 1 97.19 221 VAL B O 1
ATOM 3518 N N . GLU B 1 222 ? 14.875 24.094 1.239 1 96.88 222 GLU B N 1
ATOM 3519 C CA . GLU B 1 222 ? 14.141 25.344 1.108 1 96.88 222 GLU B CA 1
ATOM 3520 C C . GLU B 1 222 ? 13.219 25.328 -0.107 1 96.88 222 GLU B C 1
ATOM 3522 O O . GLU B 1 222 ? 12.086 25.797 -0.039 1 96.88 222 GLU B O 1
ATOM 3527 N N . ASP B 1 223 ? 13.703 24.781 -1.199 1 97.69 223 ASP B N 1
ATOM 3528 C CA . ASP B 1 223 ? 12.914 24.719 -2.426 1 97.69 223 ASP B CA 1
ATOM 3529 C C . ASP B 1 223 ? 11.727 23.781 -2.275 1 97.69 223 ASP B C 1
ATOM 3531 O O . ASP B 1 223 ? 10.617 24.094 -2.715 1 97.69 223 ASP B O 1
ATOM 3535 N N . CYS B 1 224 ? 11.984 22.672 -1.668 1 97.88 224 CYS B N 1
ATOM 3536 C CA . CYS B 1 224 ? 10.914 21.703 -1.416 1 97.88 224 CYS B CA 1
ATOM 3537 C C . CYS B 1 224 ? 9.844 22.312 -0.513 1 97.88 224 CYS B C 1
ATOM 3539 O O . CYS B 1 224 ? 8.648 22.234 -0.823 1 97.88 224 CYS B O 1
ATOM 3541 N N . VAL B 1 225 ? 10.25 22.906 0.54 1 98.31 225 VAL B N 1
ATOM 3542 C CA . VAL B 1 225 ? 9.359 23.438 1.564 1 98.31 225 VAL B CA 1
ATOM 3543 C C . VAL B 1 225 ? 8.5 24.562 0.972 1 98.31 225 VAL B C 1
ATOM 3545 O O . VAL B 1 225 ? 7.281 24.578 1.162 1 98.31 225 VAL B O 1
ATOM 3548 N N . LYS B 1 226 ? 9.141 25.484 0.223 1 98.12 226 LYS B N 1
ATOM 3549 C CA . LYS B 1 226 ? 8.414 26.578 -0.43 1 98.12 226 LYS B CA 1
ATOM 3550 C C . LYS B 1 226 ? 7.395 26.031 -1.425 1 98.12 226 LYS B C 1
ATOM 3552 O O . LYS B 1 226 ? 6.262 26.516 -1.491 1 98.12 226 LYS B O 1
ATOM 3557 N N . GLY B 1 227 ? 7.84 25.062 -2.189 1 98.62 227 GLY B N 1
ATOM 3558 C CA . GLY B 1 227 ? 6.945 24.453 -3.162 1 98.62 227 GLY B CA 1
ATOM 3559 C C . GLY B 1 227 ? 5.746 23.766 -2.529 1 98.62 227 GLY B C 1
ATOM 3560 O O . GLY B 1 227 ? 4.605 24.031 -2.916 1 98.62 227 GLY B O 1
ATOM 3561 N N . VAL B 1 228 ? 5.977 22.922 -1.505 1 98.81 228 VAL B N 1
ATOM 3562 C CA . VAL B 1 228 ? 4.914 22.156 -0.848 1 98.81 228 VAL B CA 1
ATOM 3563 C C . VAL B 1 228 ? 3.93 23.125 -0.184 1 98.81 228 VAL B C 1
ATOM 3565 O O . VAL B 1 228 ? 2.721 23.031 -0.408 1 98.81 228 VAL B O 1
ATOM 3568 N N . LEU B 1 229 ? 4.426 24.094 0.635 1 98.5 229 LEU B N 1
ATOM 3569 C CA . LEU B 1 229 ? 3.551 25 1.363 1 98.5 229 LEU B CA 1
ATOM 3570 C C . LEU B 1 229 ? 2.793 25.906 0.402 1 98.5 229 LEU B C 1
ATOM 3572 O O . LEU B 1 229 ? 1.617 26.219 0.624 1 98.5 229 LEU B O 1
ATOM 3576 N N . GLY B 1 230 ? 3.508 26.391 -0.655 1 97.88 230 GLY B N 1
ATOM 3577 C CA . GLY B 1 230 ? 2.82 27.172 -1.675 1 97.88 230 GLY B CA 1
ATOM 3578 C C . GLY B 1 230 ? 1.679 26.406 -2.33 1 97.88 230 GLY B C 1
ATOM 3579 O O . GLY B 1 230 ? 0.595 26.969 -2.529 1 97.88 230 GLY B O 1
ATOM 3580 N N . MET B 1 231 ? 1.926 25.172 -2.656 1 98.25 231 MET B N 1
ATOM 3581 C CA . MET B 1 231 ? 0.902 24.312 -3.262 1 98.25 231 MET B CA 1
ATOM 3582 C C . MET B 1 231 ? -0.259 24.094 -2.299 1 98.25 231 MET B C 1
ATOM 3584 O O . MET B 1 231 ? -1.423 24.219 -2.686 1 98.25 231 MET B O 1
ATOM 3588 N N . LEU B 1 232 ? -0.009 23.797 -1.051 1 97.88 232 LEU B N 1
ATOM 3589 C CA . LEU B 1 232 ? -1.052 23.5 -0.071 1 97.88 232 LEU B CA 1
ATOM 3590 C C . LEU B 1 232 ? -1.963 24.719 0.123 1 97.88 232 LEU B C 1
ATOM 3592 O O . LEU B 1 232 ? -3.174 24.562 0.3 1 97.88 232 LEU B O 1
ATOM 3596 N N . ASP B 1 233 ? -1.407 25.906 0.096 1 95.06 233 ASP B N 1
ATOM 3597 C CA . ASP B 1 233 ? -2.15 27.156 0.293 1 95.06 233 ASP B CA 1
ATOM 3598 C C . ASP B 1 233 ? -3.178 27.359 -0.817 1 95.06 233 ASP B C 1
ATOM 3600 O O . ASP B 1 233 ? -4.203 28.016 -0.608 1 95.06 233 ASP B O 1
ATOM 3604 N N . GLY B 1 234 ? -2.945 26.766 -1.956 1 95.06 234 GLY B N 1
ATOM 3605 C CA . GLY B 1 234 ? -3.789 27.031 -3.111 1 95.06 234 GLY B CA 1
ATOM 3606 C C . GLY B 1 234 ? -4.742 25.891 -3.42 1 95.06 234 GLY B C 1
ATOM 3607 O O . GLY B 1 234 ? -5.52 25.969 -4.375 1 95.06 234 GLY B O 1
ATOM 3608 N N 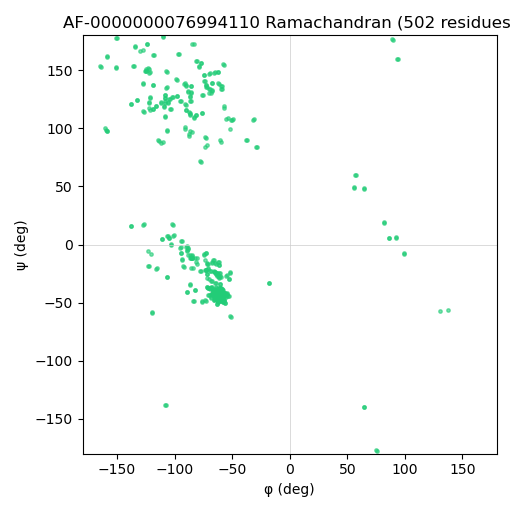. LEU B 1 235 ? -4.789 24.891 -2.611 1 96.88 235 LEU B N 1
ATOM 3609 C CA . LEU B 1 235 ? -5.602 23.719 -2.924 1 96.88 235 LEU B CA 1
ATOM 3610 C C . LEU B 1 235 ? -7.086 24.016 -2.732 1 96.88 235 LEU B C 1
ATOM 3612 O O . LEU B 1 235 ? -7.457 24.797 -1.854 1 96.88 235 LEU B O 1
ATOM 3616 N N . ARG B 1 236 ? -7.895 23.438 -3.537 1 95.75 236 ARG B N 1
ATOM 3617 C CA . ARG B 1 236 ? -9.352 23.5 -3.5 1 95.75 236 ARG B CA 1
ATOM 3618 C C . ARG B 1 236 ? -9.953 22.094 -3.416 1 95.75 236 ARG B C 1
ATOM 3620 O O . ARG B 1 236 ? -9.234 21.094 -3.504 1 95.75 236 ARG B O 1
ATOM 3627 N N . MET B 1 237 ? -11.242 22.031 -3.234 1 94.81 237 MET B N 1
ATOM 3628 C CA . MET B 1 237 ? -11.906 20.734 -3.076 1 94.81 237 MET B CA 1
ATOM 3629 C C . MET B 1 237 ? -11.695 19.859 -4.312 1 94.81 237 MET B C 1
ATOM 3631 O O . MET B 1 237 ? -11.625 18.641 -4.207 1 94.81 237 MET B O 1
ATOM 3635 N N . GLU B 1 238 ? -11.508 20.453 -5.461 1 96.69 238 GLU B N 1
ATOM 3636 C CA . GLU B 1 238 ? -11.297 19.719 -6.699 1 96.69 238 GLU B CA 1
ATOM 3637 C C . GLU B 1 238 ? -9.961 18.984 -6.68 1 96.69 238 GLU B C 1
ATOM 3639 O O . GLU B 1 238 ? -9.742 18.062 -7.473 1 96.69 238 GLU B O 1
ATOM 3644 N N . ASP B 1 239 ? -9.062 19.328 -5.781 1 98 239 ASP B N 1
ATOM 3645 C CA . ASP B 1 239 ? -7.711 18.766 -5.715 1 98 239 ASP B CA 1
ATOM 3646 C C . ASP B 1 239 ? -7.652 17.578 -4.762 1 98 239 ASP B C 1
ATOM 3648 O O . ASP B 1 239 ? -6.668 16.828 -4.75 1 98 239 ASP B O 1
ATOM 3652 N N . THR B 1 240 ? -8.742 17.406 -3.943 1 98.38 240 THR B N 1
ATOM 3653 C CA . THR B 1 240 ? -8.703 16.391 -2.891 1 98.38 240 THR B CA 1
ATOM 3654 C C . THR B 1 240 ? -8.531 15 -3.486 1 98.38 240 THR B C 1
ATOM 3656 O O . THR B 1 240 ? -9.055 14.719 -4.566 1 98.38 240 THR B O 1
ATOM 3659 N N . GLY B 1 241 ? -7.691 14.156 -2.867 1 98.75 241 GLY B N 1
ATOM 3660 C CA . GLY B 1 241 ? -7.496 12.766 -3.266 1 98.75 241 GLY B CA 1
ATOM 3661 C C . GLY B 1 241 ? -6.457 12.602 -4.359 1 98.75 241 GLY B C 1
ATOM 3662 O O . GLY B 1 241 ? -6.293 11.508 -4.906 1 98.75 241 GLY B O 1
ATOM 3663 N N . LYS B 1 242 ? -5.762 13.695 -4.746 1 98.81 242 LYS B N 1
ATOM 3664 C CA . LYS B 1 242 ? -4.77 13.617 -5.812 1 98.81 242 LYS B CA 1
ATOM 3665 C C . LYS B 1 242 ? -3.363 13.453 -5.242 1 98.81 242 LYS B C 1
ATOM 3667 O O . LYS B 1 242 ? -3.162 13.57 -4.031 1 98.81 242 LYS B O 1
ATOM 3672 N N . PHE B 1 243 ? -2.426 13.055 -6.039 1 98.94 243 PHE B N 1
ATOM 3673 C CA . PHE B 1 243 ? -1.008 12.852 -5.758 1 98.94 243 PHE B CA 1
ATOM 3674 C C . PHE B 1 243 ? -0.164 13.914 -6.449 1 98.94 243 PHE B C 1
ATOM 3676 O O . PHE B 1 243 ? -0.16 14.016 -7.676 1 98.94 243 PHE B O 1
ATOM 3683 N N . TYR B 1 244 ? 0.586 14.734 -5.641 1 98.94 244 TYR B N 1
ATOM 3684 C CA . TYR B 1 244 ? 1.329 15.852 -6.199 1 98.94 244 TYR B CA 1
ATOM 3685 C C . TYR B 1 244 ? 2.816 15.734 -5.891 1 98.94 244 TYR B C 1
ATOM 3687 O O . TYR B 1 244 ? 3.197 15.219 -4.84 1 98.94 244 TYR B O 1
ATOM 3695 N N . LEU B 1 24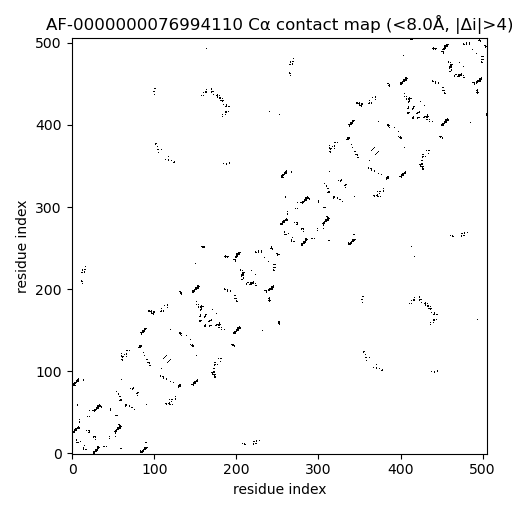5 ? 3.645 16.219 -6.77 1 98.69 245 LEU B N 1
ATOM 3696 C CA . LEU B 1 245 ? 5.043 16.531 -6.504 1 98.69 245 LEU B CA 1
ATOM 3697 C C . LEU B 1 245 ? 5.176 17.891 -5.82 1 98.69 245 LEU B C 1
ATOM 3699 O O . LEU B 1 245 ? 4.289 18.734 -5.938 1 98.69 245 LEU B O 1
ATOM 3703 N N . TYR B 1 246 ? 6.211 18.141 -5.152 1 98.38 246 TYR B N 1
ATOM 3704 C CA . TYR B 1 246 ? 6.43 19.328 -4.336 1 98.38 246 TYR B CA 1
ATOM 3705 C C . TYR B 1 246 ? 6.164 20.594 -5.137 1 98.38 246 TYR B C 1
ATOM 3707 O O . TYR B 1 246 ? 5.824 21.641 -4.57 1 98.38 246 TYR B O 1
ATOM 3715 N N . ASP B 1 247 ? 6.254 20.547 -6.418 1 96.88 247 ASP B N 1
ATOM 3716 C CA . ASP B 1 247 ? 6.172 21.75 -7.238 1 96.88 247 ASP B CA 1
ATOM 3717 C C . ASP B 1 247 ? 4.789 21.891 -7.871 1 96.88 247 ASP B C 1
ATOM 3719 O O . ASP B 1 247 ? 4.594 22.703 -8.781 1 96.88 247 ASP B O 1
ATOM 3723 N N . GLY B 1 248 ? 3.898 21.031 -7.477 1 98 248 GLY B N 1
ATOM 3724 C CA . GLY B 1 248 ? 2.506 21.172 -7.871 1 98 248 GLY B CA 1
ATOM 3725 C C . GLY B 1 248 ? 2.125 20.281 -9.039 1 98 248 GLY B C 1
ATOM 3726 O O . GLY B 1 248 ? 0.95 20.203 -9.398 1 98 248 GLY B O 1
ATOM 3727 N N . ARG B 1 249 ? 3.072 19.594 -9.688 1 98.19 249 ARG B N 1
ATOM 3728 C CA . ARG B 1 249 ? 2.74 18.641 -10.742 1 98.19 249 ARG B CA 1
ATOM 3729 C C . ARG B 1 249 ? 2.01 17.438 -10.18 1 98.19 249 ARG B C 1
ATOM 3731 O O . ARG B 1 249 ? 2.369 16.922 -9.117 1 98.19 249 ARG B O 1
ATOM 3738 N N . GLU B 1 250 ? 0.952 17.062 -10.805 1 98.62 250 GLU B N 1
ATOM 3739 C CA . GLU B 1 250 ? 0.262 15.836 -10.398 1 98.62 250 GLU B CA 1
ATOM 3740 C C . GLU B 1 250 ? 1.084 14.602 -10.75 1 98.62 250 GLU B C 1
ATOM 3742 O O . GLU B 1 250 ? 1.658 14.516 -11.836 1 98.62 250 GLU B O 1
ATOM 3747 N N . VAL B 1 251 ? 1.222 13.68 -9.875 1 98.81 251 VAL B N 1
ATOM 3748 C CA . VAL B 1 251 ? 1.979 12.445 -10.039 1 98.81 251 VAL B CA 1
ATOM 3749 C C . VAL B 1 251 ? 1.023 11.289 -10.305 1 98.81 251 VAL B C 1
ATOM 3751 O O . VAL B 1 251 ? 0.013 11.133 -9.617 1 98.81 251 VAL B O 1
ATOM 3754 N N . PRO B 1 252 ? 1.263 10.523 -11.406 1 98.75 252 PRO B N 1
ATOM 3755 C CA . PRO B 1 252 ? 0.433 9.328 -11.594 1 98.75 252 PRO B CA 1
ATOM 3756 C C . PRO B 1 252 ? 0.612 8.312 -10.469 1 98.75 252 PRO B C 1
ATOM 3758 O O . PRO B 1 252 ? 1.689 8.227 -9.875 1 98.75 252 PRO B O 1
ATOM 3761 N N . TRP B 1 253 ? -0.425 7.625 -10.211 1 98.62 253 TRP B N 1
ATOM 3762 C CA . TRP B 1 253 ? -0.349 6.656 -9.125 1 98.62 253 TRP B CA 1
ATOM 3763 C C . TRP B 1 253 ? 0.644 5.543 -9.453 1 98.62 253 TRP B C 1
ATOM 3765 O O . TRP B 1 253 ? 0.761 5.129 -10.609 1 98.62 253 TRP B O 1
#

InterPro domains:
  IPR002347 Short-chain dehydrogenase/reductase SDR [PF00106] (5-212)
  IPR002347 Short-chain dehydrogenase/reductase SDR [PR00081] (3-20)
  IPR002347 Short-chain dehydrogenase/reductase SDR [PR00081] (82-93)
  IPR002347 Short-chain dehydrogenase/reductase SDR [PR00081] (142-158)
  IPR002347 Short-chain dehydrogenase/reductase SDR [PR00081] (175-194)
  IPR002347 Short-chain dehydrogenase/reductase SDR [PR00081] (196-213)
  IPR036291 NAD(P)-binding domain superfamily [SSF51735] (1-253)
  IPR052184 Short-chain dehydrogenases/reductases (SDR) enzymes [PTHR45458] (1-253)

Sequence (506 aa):
MPTYAITGARSGIGYGYVAHLFSSPSNTVLALVRSLDGPLSDLRTLQASSEARIHIVECDVSSEPSILALPSRLGTLLGDEFKIDVLINNAAVLSNPAETSLTLTESGLVDNMTANVLGPARTLQVLLPHFHSRSKGIDEEIRPRRRTVVANITSGAGSKTWVRNGVVPSALTGYAISKAALNMPTVHQAKHLESRGVVVVAVDPGHVKTPSGGPGATLEVEDCVKGVLGMLDGLRMEDTGKFYLYDGREVPWMPTYAITGARSGIGYGYVAHLFSSPSNTVLALVRSLDGPLSDLRTLQASSEARIHIVECDVSSEPSILALPSRLGTLLGDEFKIDVLINNAAVLSNPAETSLTLTESGLVDNMTANVLGPARTLQVLLPHFHSRSKGIDEEIRPRRRTVVANITSGAGSKTWVRNGVVPSALTGYAISKAALNMPTVHQAKHLESRGVVVVAVDPGHVKTPSGGPGATLEVEDCVKGVLGMLDGLRMEDTGKFYLYDGREVPW

Nearest PDB structures (foldseek):
  1sny-assembly1_A-2  TM=9.005E-01  e=7.021E-19  Drosophila melanogaster
  5uzx-assembly1_A  TM=8.996E-01  e=4.663E-17  Burkholderia multivorans ATCC 17616
  1yo6-assembly2_C  TM=8.523E-01  e=7.493E-16  Caenorhabditis elegans
  1yo6-assembly1_B  TM=8.736E-01  e=4.217E-15  Caenorhabditis elegans
  1yo6-assembly1_A  TM=8.676E-01  e=2.685E-14  Caenorhabditis elegans

Radius of gyration: 24.45 Å; Cα contacts (8 Å, |Δi|>4): 1128; chains: 2; bounding box: 50×75×59 Å

pLDDT: mean 94.52, std 10.58, range [44.16, 98.94]

Secondary structure (DSSP, 8-state):
--EEEEES-SSHHHHHHHHHHHTSTT-EEEEEES-SSS--HHHHHHHHH-TTTEEEEE--TT-HHHHHTHHHHHHHHH-TT--BSEEEE-------TT--TTS--HHHHHHHHIIIIIHHHHHHHHHGGGB----SSS-TTTS-----EEEEE--GGG-HHHHHTTSS-S--HHHHHHHHHHHHHHHHHHHHTGGGT-EEEEEE--SB-STTT-TT--B-HHHHHHHHHHHHHT--GGGTT-EEETTSPBPP-/--EEEEES-SSHHHHHHHHHHHTSTT-EEEEEES-SSS--HHHHHHHHH-TTTEEEEE--TT-HHHHHTHHHHHHHHH-TT--BSEEEE-------TT--TTS--HHHHHHHHIIIIIHHHHHHHHHGGGB----SSS-TTTS-----EEEEE--GGG-HHHHHTTSS-S--HHHHHHHHHHHHHHHHHHHHTTTTT-EEEEEE--SB-STTT-TT--B-HHHHHHHHHHHHHT--GGGTT-EEETTSPBPP-

Organism: Colletotrichum orbiculare (strain 104-T / ATCC 96160 / CBS 514.97 / LARS 414 / MAFF 240422) (NCBI:txid1213857)